Protein AF-A0A812VYA6-F1 (afdb_monomer)

pLDDT: mean 76.32, std 22.82, range [28.8, 98.06]

Radius of gyration: 34.9 Å; Cα contacts (8 Å, |Δi|>4): 675; chains: 1; bounding box: 89×96×118 Å

Solvent-accessible surface area (backbone atoms only — not comparable to full-atom values): 34966 Å² total; per-residue (Å²): 134,53,41,43,78,53,62,99,58,44,45,31,35,34,32,35,43,58,72,69,38,44,49,71,60,43,56,54,47,52,45,30,56,49,23,74,38,90,49,62,55,78,58,53,92,95,39,81,53,47,49,35,35,48,16,92,85,70,48,23,34,34,38,38,47,48,83,68,38,54,53,70,97,65,87,54,80,81,44,54,81,31,42,40,55,71,58,51,41,50,49,55,51,50,50,51,68,35,83,67,33,55,34,33,38,38,35,40,53,54,60,62,73,40,66,69,49,50,64,68,38,68,35,33,42,35,30,48,58,59,69,68,59,26,47,54,49,30,48,75,76,59,68,70,55,71,66,58,46,50,52,56,47,52,51,42,56,55,46,52,54,49,49,46,59,74,56,41,92,44,55,67,88,78,61,66,96,80,67,85,66,72,84,89,69,59,46,39,46,78,40,62,37,79,49,59,71,68,56,39,44,48,53,52,50,51,52,36,39,75,68,47,51,30,42,79,58,63,95,79,73,61,94,69,75,73,82,78,76,73,81,72,77,77,74,82,80,78,82,82,91,76,90,78,82,89,78,82,93,81,84,97,82,84,78,83,49,33,13,12,37,30,90,91,48,63,29,27,28,41,87,54,71,67,37,16,25,12,38,28,69,56,46,41,53,30,54,78,67,68,57,90,67,77,96,75,72,48,92,85,33,81,75,49,73,27,58,94,85,36,54,66,26,65,78,42,80,46,57,60,84,80,50,52,80,63,56,58,65,60,63,62,54,69,71,63,69,74,77,74,87,82,85,88,80,89,88,84,91,82,87,85,90,84,88,89,84,89,87,83,89,79,92,77,89,75,90,75,80,79,79,85,78,77,78,68,81,26,22,15,35,22,90,87,49,78,29,27,28,40,90,52,75,57,28,16,27,12,37,29,68,59,42,47,59,43,55,77,52,76,67,92,66,97,60,87,87,76,72,50,91,85,36,81,77,45,64,60,93,50,90,86,55,57,61,29,62,80,44,73,25,53,72,55,66,76,65,53,82,75,75,86,84,83,75,88,80,86,81,81,92,82,90,82,89,85,92,76,93,76,88,76,82,66,80,73,71,60,67,75,62,69,64,58,59,66,53,48,52,52,34,53,77,67,66,67,68,87,68,80,87,80,60,49,74,65,54,50,50,52,52,51,34,51,54,50,14,52,52,23,45,74,66,49,37,26,70,60,13,32,56,36,22,48,62,47,44,78,77,38,94,42,66,70,37,52,54,50,31,55,52,30,49,53,47,55,73,65,68,63,70,58,88,68,76,71,71,90,84,112

Sequence (570 aa):
MQLAVDVSEPKIIGISGPTKAGKTTLASGIARKICGSDRKLPPQFGRDRVERFLGGRGSCISVVGQDSYFKGGERNWELPEAIDHSWVLQTLRDERSDRLSDLIIFEGFKAYWDEEVVRELDLILWIRVNEETSKKRRMRNKSVTHEVWNDMWHHHGNYEKHWVKLLGRHVIGDHEAGSAAPEDEEKCVTLDGEQPAETVLKQALDVLLKRGMLRVETDETDSTEPPKRTIRTAASRSRSRSRGRQPSASSPLLDAHERCANPSCWFRASPETGNGGYCCRKCHWRHATGFKSGKAHNKECAKIEASSTAPLAAAVAPAEDYVSQEAAAARIIDATAADVTSSQQAIPTEDHTSAATGVSVPVADSMTSISIHFQRKLCCANPNCPFLASSDPLQGGYCCSKCYWRALAPRGSKGAKRHNAGCAKAYPETPGTARAPPDPPEEAKLYGPLPAGDQSIGIADTATANSAGIAGPSVDDALASERSAGQLVEMVARGRIKDRDVVTTQQRRHVGLYESALKAFFSGKYSECIASAEMLLDEKDDVPAKRLVEAAGRLKAQGTDPRRPNLTAL

Secondary structure (DSSP, 8-state):
-EEEE--SS-EEEEEE-STTSSHHHHHHHHHHHHHTS--BPPPPTT-TTEEEEE-TTS-EEEEEEGGGGBSSS-S-TTSGGGB-HHHHHHHHHHHHH-TT-SEEEEE-SGGGGSHHHHHH-SEEEEEE--HHHHHHHHHHHS---HHHHHHHHHHHHHHHHHHHHHTTT-B-S---TT----GGG--EEEEETTS-HHHHHHHHHHHHHHTTSEEEEPTTS-S----------------------------S------B-SSTT--BBPPSSGGGTTSSSHHHHHHHHH-----SPPPTT---PBPPTTPPBPP-PPPPGGGTHHHHHHHHTHHHHSSSSSS-----------------------------------PBPSSTT--SBPPS-GGGTTSSSHHHHHHHHS-----------TT---PPPSSTTPPBPP-PPPHHHHHH-PPP-------------------PPPPGGGSTTTTTHHHHHHHHHHTT----GGGS-HHHHHHHHHHHHHHHHHHTT-HHHHHHHHHHHHTTS--HHHHHHHHHHHHHHHTT--TT---GGG-

Foldseek 3Di:
DAKEFQDPFAAEEEEEEAALLCQVVLLQLLLCRNQVDPDWDDQDVPRNQWTWGHHPLLAIEIEGEQVVFADDPDDVLLDLVRGPLVVLLVVLVVVRVPPSHNYYYYYDYSSVLDLSNLVRHQAYEYEDDDLVRSQVSCCVQPNDDPVVSVVSVVSNVVSVVSVCVSQDPLDDDPPPPDDDDPPLPNRYDYFHSVDDSVNSSVVVVVVCCVNSRMDDDDPPDDPPPDPNPPPPPDPDPDDDDDDDDDDDDDDPDDDLQAFALQPVGQAGFPPPLQCQQHLAPVSLVCSVVVDDDDDDGDPPRPRHGHPPPRHRGGRGNGDCVVVVVVVVVVVVVVVPPPPPPDDDDDDDDDDDDDDDDDDDDDDDDDDDPPPPPPPDQACAQQPPGQATADPPVLAFQHLALLSLVCSVPVDPDPDDDDGDPPRPRHGDPDPPGHGGDSGHGNVCVVVDPDPPDDDDDDDDDDDDDDDDDDDDDDPVVQVVVQPPLVVVLVCVVVVNDPDPPSADPVSVLSNVLCVQLVVCVLQLVLVSNLVSLVVVCVVHVHPVSVVSNVVSVVSVVVVDDSPDDPPVVD

Mean predicted aligned error: 20.22 Å

Nearest PDB structures (foldseek):
  5b3f-assembly1_B  TM=6.655E-01  e=6.010E-06  Methanospirillum hungatei JF-1
  4i1u-assembly1_A  TM=5.413E-01  e=1.457E-04  Burkholderia vietnamiensis G4
  6hzl-assembly1_A  TM=5.044E-01  e=1.090E-04  Synechococcus elongatus PCC 6301
  9bkz-assembly2_B  TM=5.301E-01  e=1.837E-04  Klebsiella aerogenes

Structure (mmCIF, N/CA/C/O backbone):
data_AF-A0A812VYA6-F1
#
_entry.id   AF-A0A812VYA6-F1
#
loop_
_atom_site.group_PDB
_atom_site.id
_atom_site.type_symbol
_atom_site.label_atom_id
_atom_site.label_alt_id
_atom_site.label_comp_id
_atom_site.label_asym_id
_atom_site.label_entity_id
_atom_site.label_seq_id
_atom_site.pdbx_PDB_ins_code
_atom_site.Cartn_x
_atom_site.Cartn_y
_atom_site.Cartn_z
_atom_site.occupancy
_atom_site.B_iso_or_equiv
_atom_site.auth_seq_id
_atom_site.auth_comp_id
_atom_site.auth_asym_id
_atom_site.auth_atom_id
_atom_site.pdbx_PDB_model_num
ATOM 1 N N . MET A 1 1 ? 5.974 9.932 23.357 1.00 80.69 1 MET A N 1
ATOM 2 C CA . MET A 1 1 ? 4.506 9.990 23.229 1.00 80.69 1 MET A CA 1
ATOM 3 C C . MET A 1 1 ? 4.016 8.673 22.668 1.00 80.69 1 MET A C 1
ATOM 5 O O . MET A 1 1 ? 4.332 8.359 21.520 1.00 80.69 1 MET A O 1
ATOM 9 N N . GLN A 1 2 ? 3.344 7.889 23.503 1.00 88.69 2 GLN A N 1
ATOM 10 C CA . GLN A 1 2 ? 2.690 6.656 23.090 1.00 88.69 2 GLN A CA 1
ATOM 11 C C . GLN A 1 2 ? 1.258 6.991 22.659 1.00 88.69 2 GLN A C 1
ATOM 13 O O . GLN A 1 2 ? 0.606 7.843 23.263 1.00 88.69 2 GLN A O 1
ATOM 18 N N . LEU A 1 3 ? 0.818 6.397 21.554 1.00 91.94 3 LEU A N 1
ATOM 19 C CA . LEU A 1 3 ? -0.502 6.629 20.976 1.00 91.94 3 LEU A CA 1
ATOM 20 C C . LEU A 1 3 ? -1.339 5.365 21.142 1.00 91.94 3 LEU A C 1
ATOM 22 O O . LEU A 1 3 ? -0.841 4.264 20.908 1.00 91.94 3 LEU A O 1
ATOM 26 N N . ALA A 1 4 ? -2.609 5.533 21.487 1.00 90.06 4 ALA A N 1
ATOM 27 C CA . ALA A 1 4 ? -3.592 4.458 21.504 1.00 90.06 4 ALA A CA 1
ATOM 28 C C . ALA A 1 4 ? -4.774 4.816 20.603 1.00 90.06 4 ALA A C 1
ATOM 30 O O . ALA A 1 4 ? -5.090 5.992 20.429 1.00 90.06 4 ALA A O 1
ATOM 31 N N . VAL A 1 5 ? -5.418 3.801 20.030 1.00 89.25 5 VAL A N 1
ATOM 32 C CA . VAL A 1 5 ? -6.668 3.982 19.283 1.00 89.25 5 VAL A CA 1
ATOM 33 C C . VAL A 1 5 ? -7.811 4.141 20.287 1.00 89.25 5 VAL A C 1
ATOM 35 O O . VAL A 1 5 ? -7.894 3.355 21.231 1.00 89.25 5 VAL A O 1
ATOM 38 N N . ASP A 1 6 ? -8.669 5.144 20.096 1.00 89.88 6 ASP A N 1
ATOM 39 C CA . ASP A 1 6 ? -9.752 5.487 21.031 1.00 89.88 6 ASP A CA 1
ATOM 40 C C . ASP A 1 6 ? -11.129 5.416 20.366 1.00 89.88 6 ASP A C 1
ATOM 42 O O . ASP A 1 6 ? -11.842 6.402 20.221 1.00 89.88 6 ASP A O 1
ATOM 46 N N . VAL A 1 7 ? -11.492 4.225 19.888 1.00 86.44 7 VAL A N 1
ATOM 47 C CA . VAL A 1 7 ? -12.724 4.022 19.117 1.00 86.44 7 VAL A CA 1
ATOM 48 C C . VAL A 1 7 ? -13.502 2.818 19.637 1.00 86.44 7 VAL A C 1
ATOM 50 O O . VAL A 1 7 ? -12.935 1.780 19.982 1.00 86.44 7 VAL A O 1
ATOM 53 N N . SER A 1 8 ? -14.827 2.951 19.703 1.00 88.62 8 SER A N 1
ATOM 54 C CA . SER A 1 8 ? -15.732 1.870 20.119 1.00 88.62 8 SER A CA 1
ATOM 55 C C . SER A 1 8 ? -15.905 0.796 19.039 1.00 88.62 8 SER A C 1
ATOM 57 O O . SER A 1 8 ? -16.184 -0.365 19.348 1.00 88.62 8 SER A O 1
ATOM 59 N N . GLU A 1 9 ? -15.703 1.179 17.780 1.00 93.50 9 GLU A N 1
ATOM 60 C CA . GLU A 1 9 ? -15.743 0.333 16.592 1.00 93.50 9 GLU A CA 1
ATOM 61 C C . GLU A 1 9 ? -14.528 0.612 15.696 1.00 93.50 9 GLU A C 1
ATOM 63 O O . GLU A 1 9 ? -14.051 1.749 15.677 1.00 93.50 9 GLU A O 1
ATOM 68 N N . PRO A 1 10 ? -14.038 -0.378 14.927 1.00 95.94 10 PRO A N 1
ATOM 69 C CA . PRO A 1 10 ? -12.894 -0.167 14.052 1.00 95.94 10 PRO A CA 1
ATOM 70 C C . PRO A 1 10 ? -13.186 0.929 13.024 1.00 95.94 10 PRO A C 1
ATOM 72 O O . PRO A 1 10 ? -14.186 0.856 12.303 1.00 95.94 10 PRO A O 1
ATOM 75 N N . LYS A 1 11 ? -12.307 1.933 12.954 1.00 96.62 11 LYS A N 1
ATOM 76 C CA . LYS A 1 11 ? -12.386 3.016 11.963 1.00 96.62 11 LYS A CA 1
ATOM 77 C C . LYS A 1 11 ? -11.519 2.713 10.748 1.00 96.62 11 LYS A C 1
ATOM 79 O O . LYS A 1 11 ? -10.439 2.137 10.883 1.00 96.62 11 LYS A O 1
ATOM 84 N N . ILE A 1 12 ? -11.984 3.107 9.568 1.00 97.50 12 ILE A N 1
ATOM 85 C CA . ILE A 1 12 ? -11.285 2.943 8.296 1.00 97.50 12 ILE A CA 1
ATOM 86 C C . ILE A 1 12 ? -10.775 4.303 7.819 1.00 97.50 12 ILE A C 1
ATOM 88 O O . ILE A 1 12 ? -11.550 5.189 7.463 1.00 97.50 12 ILE A O 1
ATOM 92 N N . ILE A 1 13 ? -9.456 4.454 7.759 1.00 97.88 13 ILE A N 1
ATOM 93 C CA . ILE A 1 13 ? -8.797 5.631 7.197 1.00 97.88 13 ILE A CA 1
ATOM 94 C C . ILE A 1 13 ? -8.331 5.299 5.787 1.00 97.88 13 ILE A C 1
ATOM 96 O O . ILE A 1 13 ? -7.553 4.368 5.587 1.00 97.88 13 ILE A O 1
ATOM 100 N N . GLY A 1 14 ? -8.753 6.085 4.808 1.00 97.62 14 GLY A N 1
ATOM 101 C CA . GLY A 1 14 ? -8.180 6.061 3.473 1.00 97.62 14 GLY A CA 1
ATOM 102 C C . GLY A 1 14 ? -6.941 6.949 3.367 1.00 97.62 14 GLY A C 1
ATOM 103 O O . GLY A 1 14 ? -6.950 8.069 3.856 1.00 97.62 14 GLY A O 1
ATOM 104 N N . ILE A 1 15 ? -5.903 6.497 2.670 1.00 97.69 15 ILE A N 1
ATOM 105 C CA . ILE A 1 15 ? -4.756 7.309 2.260 1.00 97.69 15 ILE A CA 1
ATOM 106 C C . ILE A 1 15 ? -4.677 7.310 0.734 1.00 97.69 15 ILE A C 1
ATOM 108 O O . ILE A 1 15 ? -4.408 6.276 0.116 1.00 97.69 15 ILE A O 1
ATOM 112 N N . SER A 1 16 ? -4.862 8.489 0.140 1.00 96.00 16 SER A N 1
ATOM 113 C CA . SER A 1 16 ? -4.835 8.718 -1.308 1.00 96.00 16 SER A CA 1
ATOM 114 C C . SER A 1 16 ? -3.830 9.817 -1.682 1.00 96.00 16 SER A C 1
ATOM 116 O O . SER A 1 16 ? -3.253 10.487 -0.830 1.00 96.00 16 SER A O 1
ATOM 118 N N . GLY A 1 17 ? -3.552 9.950 -2.976 1.00 94.81 17 GLY A N 1
ATOM 119 C CA . GLY A 1 17 ? -2.609 10.913 -3.546 1.00 94.81 17 GLY A CA 1
ATOM 120 C C . GLY A 1 17 ? -1.925 10.367 -4.804 1.00 94.81 17 GLY A C 1
ATOM 121 O O . GLY A 1 17 ? -2.034 9.163 -5.091 1.00 94.81 17 GLY A O 1
ATOM 122 N N . PRO A 1 18 ? -1.188 11.207 -5.554 1.00 93.94 18 PRO A N 1
ATOM 123 C CA . PRO A 1 18 ? -0.542 10.819 -6.803 1.00 93.94 18 PRO A CA 1
ATOM 124 C C . PRO A 1 18 ? 0.412 9.630 -6.660 1.00 93.94 18 PRO A C 1
ATOM 126 O O . PRO A 1 18 ? 0.776 9.161 -5.567 1.00 93.94 18 PRO A O 1
ATOM 129 N N . THR A 1 19 ? 0.866 9.118 -7.805 1.00 91.69 19 THR A N 1
ATOM 130 C CA . THR A 1 19 ? 1.965 8.151 -7.825 1.00 91.69 19 THR A CA 1
ATOM 131 C C . THR A 1 19 ? 3.155 8.708 -7.037 1.00 91.69 19 THR A C 1
ATOM 133 O O . THR A 1 19 ? 3.458 9.894 -7.092 1.00 91.69 19 THR A O 1
ATOM 136 N N . LYS A 1 20 ? 3.816 7.867 -6.235 1.00 94.06 20 LYS A N 1
ATOM 137 C CA . LYS A 1 20 ? 4.985 8.278 -5.431 1.00 94.06 20 LYS A CA 1
ATOM 138 C C . LYS A 1 20 ? 4.760 9.479 -4.489 1.00 94.06 20 LYS A C 1
ATOM 140 O O . LYS A 1 20 ? 5.734 10.091 -4.057 1.00 94.06 20 LYS A O 1
ATOM 145 N N . ALA A 1 21 ? 3.517 9.741 -4.078 1.00 95.94 21 ALA A N 1
ATOM 146 C CA . ALA A 1 21 ? 3.214 10.724 -3.035 1.00 95.94 21 ALA A CA 1
ATOM 147 C C . ALA A 1 21 ? 3.712 10.316 -1.633 1.00 95.94 21 ALA A C 1
ATOM 149 O O . ALA A 1 21 ? 3.848 11.162 -0.764 1.00 95.94 21 ALA A O 1
ATOM 150 N N . GLY A 1 22 ? 4.025 9.031 -1.414 1.00 96.62 22 GLY A N 1
ATOM 151 C CA . GLY A 1 22 ? 4.457 8.514 -0.107 1.00 96.62 22 GLY A CA 1
ATOM 152 C C . GLY A 1 22 ? 3.363 7.786 0.678 1.00 96.62 22 GLY A C 1
ATOM 153 O O . GLY A 1 22 ? 3.535 7.556 1.867 1.00 96.62 22 GLY A O 1
ATOM 154 N N . LYS A 1 23 ? 2.272 7.379 0.018 1.00 96.81 23 LYS A N 1
ATOM 155 C CA . LYS A 1 23 ? 1.123 6.692 0.628 1.00 96.81 23 LYS A CA 1
ATOM 156 C C . LYS A 1 23 ? 1.502 5.464 1.471 1.00 96.81 23 LYS A C 1
ATOM 158 O O . LYS A 1 23 ? 1.261 5.468 2.672 1.00 96.81 23 LYS A O 1
ATOM 163 N N . THR A 1 24 ? 2.184 4.471 0.890 1.00 96.00 24 THR A N 1
ATOM 164 C CA . THR A 1 24 ? 2.658 3.278 1.624 1.00 96.00 24 THR A CA 1
ATOM 165 C C . THR A 1 24 ? 3.567 3.632 2.803 1.00 96.00 24 THR A C 1
ATOM 167 O O . THR A 1 24 ? 3.483 3.024 3.874 1.00 96.00 24 THR A O 1
ATOM 170 N N . THR A 1 25 ? 4.434 4.636 2.622 1.00 97.00 25 THR A N 1
ATOM 171 C CA . THR A 1 25 ? 5.331 5.132 3.674 1.00 97.00 25 THR A CA 1
ATOM 172 C C . THR A 1 25 ? 4.533 5.721 4.832 1.00 97.00 25 THR A C 1
ATOM 174 O O . THR A 1 25 ? 4.823 5.396 5.983 1.00 97.00 25 THR A O 1
ATOM 177 N N . LEU A 1 26 ? 3.514 6.531 4.534 1.00 98.06 26 LEU A N 1
ATOM 178 C CA . LEU A 1 26 ? 2.630 7.133 5.526 1.00 98.06 26 LEU A CA 1
ATOM 179 C C . LEU A 1 26 ? 1.795 6.069 6.249 1.00 98.06 26 LEU A C 1
ATOM 181 O O . LEU A 1 26 ? 1.812 6.036 7.475 1.00 98.06 26 LEU A O 1
ATOM 185 N N . ALA A 1 27 ? 1.158 5.150 5.515 1.00 97.88 27 ALA A N 1
ATOM 186 C CA . ALA A 1 27 ? 0.370 4.050 6.079 1.00 97.88 27 ALA A CA 1
ATOM 187 C C . ALA A 1 27 ? 1.189 3.216 7.078 1.00 97.88 27 ALA A C 1
ATOM 189 O O . ALA A 1 27 ? 0.794 3.019 8.228 1.00 97.88 27 ALA A O 1
ATOM 190 N N . SER A 1 28 ? 2.390 2.800 6.661 1.00 96.12 28 SER A N 1
ATOM 191 C CA . SER A 1 28 ? 3.318 2.056 7.518 1.00 96.12 28 SER A CA 1
ATOM 192 C C . SER A 1 28 ? 3.837 2.905 8.683 1.00 96.12 28 SER A C 1
ATOM 194 O O . SER A 1 28 ? 4.094 2.384 9.764 1.00 96.12 28 SER A O 1
ATOM 196 N N . GLY A 1 29 ? 4.048 4.207 8.473 1.00 96.88 29 GLY A N 1
ATOM 197 C CA . GLY A 1 29 ? 4.465 5.152 9.509 1.00 96.88 29 GLY A CA 1
ATOM 198 C C . GLY A 1 29 ? 3.428 5.286 10.622 1.00 96.88 29 GLY A C 1
ATOM 199 O O . GLY A 1 29 ? 3.782 5.150 11.791 1.00 96.88 29 GLY A O 1
ATOM 200 N N . ILE A 1 30 ? 2.155 5.467 10.258 1.00 97.25 30 ILE A N 1
ATOM 201 C CA . ILE A 1 30 ? 1.029 5.549 11.197 1.00 97.25 30 ILE A CA 1
ATOM 202 C C . ILE A 1 30 ? 0.912 4.240 11.985 1.00 97.25 30 ILE A C 1
ATOM 204 O O . ILE A 1 30 ? 0.952 4.266 13.215 1.00 97.25 30 ILE A O 1
ATOM 208 N N . ALA A 1 31 ? 0.862 3.093 11.295 1.00 96.50 31 ALA A N 1
ATOM 209 C CA . ALA A 1 31 ? 0.733 1.786 11.942 1.00 96.50 31 ALA A CA 1
ATOM 210 C C . ALA A 1 31 ? 1.868 1.518 12.946 1.00 96.50 31 ALA A C 1
ATOM 212 O O . ALA A 1 31 ? 1.613 1.150 14.092 1.00 96.50 31 ALA A O 1
ATOM 213 N N . ARG A 1 32 ? 3.125 1.784 12.562 1.00 95.12 32 ARG A N 1
ATOM 214 C CA . ARG A 1 32 ? 4.284 1.638 13.457 1.00 95.12 32 ARG A CA 1
ATOM 215 C C . ARG A 1 32 ? 4.239 2.585 14.643 1.00 95.12 32 ARG A C 1
ATOM 217 O O . ARG A 1 32 ? 4.575 2.173 15.751 1.00 95.12 32 ARG A O 1
ATOM 224 N N . LYS A 1 33 ? 3.838 3.843 14.432 1.00 95.44 33 LYS A N 1
ATOM 225 C CA . LYS A 1 33 ? 3.789 4.834 15.511 1.00 95.44 33 LYS A CA 1
ATOM 226 C C . LYS A 1 33 ? 2.746 4.467 16.565 1.00 95.44 33 LYS A C 1
ATOM 228 O O . LYS A 1 33 ? 3.030 4.622 17.748 1.00 95.44 33 LYS A O 1
ATOM 233 N N . ILE A 1 34 ? 1.593 3.950 16.142 1.00 94.50 34 ILE A N 1
ATOM 234 C CA . ILE A 1 34 ? 0.524 3.500 17.045 1.00 94.50 34 ILE A CA 1
ATOM 235 C C . ILE A 1 34 ? 0.911 2.191 17.744 1.00 94.50 34 ILE A C 1
ATOM 237 O O . ILE A 1 34 ? 0.772 2.067 18.956 1.00 94.50 34 ILE A O 1
ATOM 241 N N . CYS A 1 35 ? 1.433 1.203 17.012 1.00 93.75 35 CYS A N 1
ATOM 242 C CA . CYS A 1 35 ? 1.800 -0.084 17.609 1.00 93.75 35 CYS A CA 1
ATOM 243 C C . CYS A 1 35 ? 3.084 -0.022 18.453 1.00 93.75 35 CYS A C 1
ATOM 245 O O . CYS A 1 35 ? 3.335 -0.921 19.254 1.00 93.75 35 CYS A O 1
ATOM 247 N N . GLY A 1 36 ? 3.930 0.992 18.258 1.00 92.94 36 GLY A N 1
ATOM 248 C CA . GLY A 1 36 ? 5.243 1.084 18.900 1.00 92.94 36 GLY A CA 1
ATOM 249 C C . GLY A 1 36 ? 6.205 -0.037 18.486 1.00 92.94 36 GLY A C 1
ATOM 250 O O . GLY A 1 36 ? 7.198 -0.277 19.168 1.00 92.94 36 GLY A O 1
ATOM 251 N N . SER A 1 37 ? 5.910 -0.762 17.402 1.00 87.44 37 SER A N 1
ATOM 252 C CA . SER A 1 37 ? 6.743 -1.859 16.914 1.00 87.44 37 SER A CA 1
ATOM 253 C C . SER A 1 37 ? 6.656 -2.021 15.397 1.00 87.44 37 SER A C 1
ATOM 255 O O . SER A 1 37 ? 5.635 -1.727 14.775 1.00 87.44 37 SER A O 1
ATOM 257 N N . ASP A 1 38 ? 7.722 -2.573 14.820 1.00 86.44 38 ASP A N 1
ATOM 258 C CA . ASP A 1 38 ? 7.773 -3.012 13.420 1.00 86.44 38 ASP A CA 1
ATOM 259 C C . ASP A 1 38 ? 7.227 -4.437 13.230 1.00 86.44 38 ASP A C 1
ATOM 261 O O . ASP A 1 38 ? 7.346 -5.030 12.152 1.00 86.44 38 ASP A O 1
ATOM 265 N N . ARG A 1 39 ? 6.662 -5.040 14.285 1.00 88.06 39 ARG A N 1
ATOM 266 C CA . ARG A 1 39 ? 6.254 -6.441 14.263 1.00 88.06 39 ARG A CA 1
ATOM 267 C C . ARG A 1 39 ? 4.971 -6.600 13.455 1.00 88.06 39 ARG A C 1
ATOM 269 O O . ARG A 1 39 ? 3.866 -6.374 13.948 1.00 88.06 39 ARG A O 1
ATOM 276 N N . LYS A 1 40 ? 5.133 -7.082 12.225 1.00 89.94 40 LYS A N 1
ATOM 277 C CA . LYS A 1 40 ? 4.029 -7.579 11.405 1.00 89.94 40 LYS A CA 1
ATOM 278 C C . LYS A 1 40 ? 3.621 -8.976 11.865 1.00 89.94 40 LYS A C 1
ATOM 280 O O . LYS A 1 40 ? 4.473 -9.832 12.122 1.00 89.94 40 LYS A O 1
ATOM 285 N N . LEU A 1 41 ? 2.322 -9.221 11.953 1.00 85.25 41 LEU A N 1
ATOM 286 C CA . LEU A 1 41 ? 1.800 -10.576 12.035 1.00 85.25 41 LEU A CA 1
ATOM 287 C C . LEU A 1 41 ? 2.046 -11.300 10.709 1.00 85.25 41 LEU A C 1
ATOM 289 O O . LEU A 1 41 ? 1.976 -10.675 9.647 1.00 85.25 41 LEU A O 1
ATOM 293 N N . PRO A 1 42 ? 2.322 -12.615 10.746 1.00 83.06 42 PRO A N 1
ATOM 294 C CA . PRO A 1 42 ? 2.320 -13.399 9.527 1.00 83.06 42 PRO A CA 1
ATOM 295 C C . PRO A 1 42 ? 0.938 -13.285 8.865 1.00 83.06 42 PRO A C 1
ATOM 297 O O . PRO A 1 42 ? -0.072 -13.264 9.579 1.00 83.06 42 PRO A O 1
ATOM 300 N N . PRO A 1 43 ? 0.878 -13.222 7.525 1.00 77.50 43 PRO A N 1
ATOM 301 C CA . PRO A 1 43 ? -0.393 -13.226 6.819 1.00 77.50 43 PRO A CA 1
ATOM 302 C C . PRO A 1 43 ? -1.209 -14.448 7.250 1.00 77.50 43 PRO A C 1
ATOM 304 O O . PRO A 1 43 ? -0.690 -15.567 7.314 1.00 77.50 43 PRO A O 1
ATOM 307 N N . GLN A 1 44 ? -2.476 -14.229 7.595 1.00 72.56 44 GLN A N 1
ATOM 308 C CA . GLN A 1 44 ? -3.400 -15.330 7.848 1.00 72.56 44 GLN A CA 1
ATOM 309 C C . GLN A 1 44 ? -3.723 -16.005 6.512 1.00 72.56 44 GLN A C 1
ATOM 311 O O . GLN A 1 44 ? -3.866 -15.317 5.503 1.00 72.56 44 GLN A O 1
ATOM 316 N N . PHE A 1 45 ? -3.831 -17.337 6.493 1.00 54.16 45 PHE A N 1
ATOM 317 C CA . PHE A 1 45 ? -4.132 -18.088 5.270 1.00 54.16 45 PHE A CA 1
ATOM 318 C C . PHE A 1 45 ? -5.389 -17.530 4.584 1.00 54.16 45 PHE A C 1
ATOM 320 O O . PHE A 1 45 ? -6.460 -17.482 5.183 1.00 54.16 45 PHE A O 1
ATOM 327 N N . GLY A 1 46 ? -5.243 -17.088 3.330 1.00 62.72 46 GLY A N 1
ATOM 328 C CA . GLY A 1 46 ? -6.331 -16.485 2.550 1.00 62.72 46 GLY A CA 1
ATOM 329 C C . GLY A 1 46 ? -6.469 -14.964 2.700 1.00 62.72 46 GLY A C 1
ATOM 330 O O . GLY A 1 46 ? -7.256 -14.364 1.974 1.00 62.72 46 GLY A O 1
ATOM 331 N N . ARG A 1 47 ? -5.675 -14.330 3.574 1.00 64.38 47 ARG A N 1
ATOM 332 C CA . ARG A 1 47 ? -5.582 -12.871 3.762 1.00 64.38 47 ARG A CA 1
ATOM 333 C C . ARG A 1 47 ? -4.160 -12.354 3.542 1.00 64.38 47 ARG A C 1
ATOM 335 O O . ARG A 1 47 ? -3.711 -11.435 4.217 1.00 64.38 47 ARG A O 1
ATOM 342 N N . ASP A 1 48 ? -3.460 -12.890 2.545 1.00 73.50 48 ASP A N 1
ATOM 343 C CA . ASP A 1 48 ? -2.080 -12.512 2.177 1.00 73.50 48 ASP A CA 1
ATOM 344 C C . ASP A 1 48 ? -1.921 -11.031 1.757 1.00 73.50 48 ASP A C 1
ATOM 346 O O . ASP A 1 48 ? -0.829 -10.580 1.420 1.00 73.50 48 ASP A O 1
ATOM 350 N N . ARG A 1 49 ? -3.030 -10.288 1.744 1.00 83.38 49 ARG A N 1
ATOM 351 C CA . ARG A 1 49 ? -3.211 -8.945 1.190 1.00 83.38 49 ARG A CA 1
ATOM 352 C C . ARG A 1 49 ? -3.428 -7.870 2.255 1.00 83.38 49 ARG A C 1
ATOM 354 O O . ARG A 1 49 ? -3.480 -6.690 1.916 1.00 83.38 49 ARG A O 1
ATOM 361 N N . VAL A 1 50 ? -3.580 -8.285 3.514 1.00 91.56 50 VAL A N 1
ATOM 362 C CA . VAL A 1 50 ? -3.753 -7.399 4.668 1.00 91.56 50 VAL A CA 1
ATOM 363 C C . VAL A 1 50 ? -2.537 -7.556 5.568 1.00 91.56 50 VAL A C 1
ATOM 365 O O . VAL A 1 50 ? -2.276 -8.634 6.105 1.00 91.56 50 VAL A O 1
ATOM 368 N N . GLU A 1 51 ? -1.778 -6.480 5.734 1.00 94.06 51 GLU A N 1
ATOM 369 C CA . GLU A 1 51 ? -0.678 -6.456 6.688 1.00 94.06 51 GLU A CA 1
ATOM 370 C C . GLU A 1 51 ? -1.211 -6.056 8.059 1.00 94.06 51 GLU A C 1
ATOM 372 O O . GLU A 1 51 ? -1.845 -5.016 8.196 1.00 94.06 51 GLU A O 1
ATOM 377 N N . ARG A 1 52 ? -0.938 -6.850 9.093 1.00 93.88 52 ARG A N 1
ATOM 378 C CA . ARG A 1 52 ? -1.369 -6.529 10.457 1.00 93.88 52 ARG A CA 1
ATOM 379 C C . ARG A 1 52 ? -0.188 -6.192 11.338 1.00 93.88 52 ARG A C 1
ATOM 381 O O . ARG A 1 52 ? 0.772 -6.957 11.403 1.00 93.88 52 ARG A O 1
ATOM 388 N N . PHE A 1 53 ? -0.288 -5.083 12.049 1.00 94.44 53 PHE A N 1
ATOM 389 C CA . PHE A 1 53 ? 0.678 -4.642 13.044 1.00 94.44 53 PHE A CA 1
ATOM 390 C C . PHE A 1 53 ? 0.087 -4.891 14.427 1.00 94.44 53 PHE A C 1
ATOM 392 O O . PHE A 1 53 ? -1.090 -4.608 14.653 1.00 94.44 53 PHE A O 1
ATOM 399 N N . LEU A 1 54 ? 0.887 -5.453 15.334 1.00 92.31 54 LEU A N 1
ATOM 400 C CA . LEU A 1 54 ? 0.493 -5.639 16.729 1.00 92.31 54 LEU A CA 1
ATOM 401 C C . LEU A 1 54 ? 1.263 -4.690 17.634 1.00 92.31 54 LEU A C 1
ATOM 403 O O . LEU A 1 54 ? 2.497 -4.666 17.628 1.00 92.31 54 LEU A O 1
ATOM 407 N N . GLY A 1 55 ? 0.517 -3.952 18.447 1.00 89.00 55 GLY A N 1
ATOM 408 C CA . GLY A 1 55 ? 1.057 -3.170 19.542 1.00 89.00 55 GLY A CA 1
ATOM 409 C C . GLY A 1 55 ? 1.215 -3.985 20.819 1.00 89.00 55 GLY A C 1
ATOM 410 O O . GLY A 1 55 ? 0.530 -4.987 21.038 1.00 89.00 55 GLY A O 1
ATOM 411 N N . GLY A 1 56 ? 2.115 -3.537 21.697 1.00 80.06 56 GLY A N 1
ATOM 412 C CA . GLY A 1 56 ? 2.410 -4.214 22.967 1.00 80.06 56 GLY A CA 1
ATOM 413 C C . GLY A 1 56 ? 1.203 -4.360 23.905 1.00 80.06 56 GLY A C 1
ATOM 414 O O . GLY A 1 56 ? 1.174 -5.277 24.719 1.00 80.06 56 GLY A O 1
ATOM 415 N N . ARG A 1 57 ? 0.179 -3.508 23.755 1.00 79.06 57 ARG A N 1
ATOM 416 C CA . ARG A 1 57 ? -1.067 -3.531 24.546 1.00 79.06 57 ARG A CA 1
ATOM 417 C C . ARG A 1 57 ? -2.211 -4.299 23.869 1.00 79.06 57 ARG A C 1
ATOM 419 O O . ARG A 1 57 ? -3.363 -4.168 24.263 1.00 79.06 57 ARG A O 1
ATOM 426 N N . GLY A 1 58 ? -1.900 -5.089 22.841 1.00 84.50 58 GLY A N 1
ATOM 427 C CA . GLY A 1 58 ? -2.891 -5.849 22.081 1.00 84.50 58 GLY A CA 1
ATOM 428 C C . GLY A 1 58 ? -3.639 -5.030 21.032 1.00 84.50 58 GLY A C 1
ATOM 429 O O . GLY A 1 58 ? -4.555 -5.573 20.423 1.00 84.50 58 GLY A O 1
ATOM 430 N N . SER A 1 59 ? -3.244 -3.771 20.798 1.00 87.88 59 SER A N 1
ATOM 431 C CA . SER A 1 59 ? -3.787 -2.996 19.688 1.00 87.88 59 SER A CA 1
ATOM 432 C C . SER A 1 59 ? -3.409 -3.637 18.358 1.00 87.88 59 SER A C 1
ATOM 434 O O . SER A 1 59 ? -2.274 -4.098 18.188 1.00 87.88 59 SER A O 1
ATOM 436 N N . CYS A 1 60 ? -4.337 -3.671 17.407 1.00 93.94 60 CYS A N 1
ATOM 437 C CA . CYS A 1 60 ? -4.056 -4.193 16.075 1.00 93.94 60 CYS A CA 1
ATOM 438 C C . CYS A 1 60 ? -4.457 -3.199 14.995 1.00 93.94 60 CYS A C 1
ATOM 440 O O . CYS A 1 60 ? -5.595 -2.736 14.946 1.00 93.94 60 CYS A O 1
ATOM 442 N N . ILE A 1 61 ? -3.510 -2.900 14.111 1.00 96.19 61 ILE A N 1
ATOM 443 C CA . ILE A 1 61 ? -3.728 -2.024 12.963 1.00 96.19 61 ILE A CA 1
ATOM 444 C C . ILE A 1 61 ? -3.618 -2.867 11.701 1.00 96.19 61 ILE A C 1
ATOM 446 O O . ILE A 1 61 ? -2.585 -3.501 11.469 1.00 96.19 61 ILE A O 1
ATOM 450 N N . SER A 1 62 ? -4.668 -2.862 10.888 1.00 96.75 62 SER A N 1
ATOM 451 C CA . SER A 1 62 ? -4.696 -3.548 9.597 1.00 96.75 62 SER A CA 1
ATOM 452 C C . SER A 1 62 ? -4.401 -2.556 8.482 1.00 96.75 62 SER A C 1
ATOM 454 O O . SER A 1 62 ? -5.044 -1.519 8.392 1.00 96.75 62 SER A O 1
ATOM 456 N N . VAL A 1 63 ? -3.437 -2.860 7.620 1.00 97.12 63 VAL A N 1
ATOM 457 C CA . VAL A 1 63 ? -3.084 -2.063 6.444 1.00 97.12 63 VAL A CA 1
ATOM 458 C C . VAL A 1 63 ? -3.466 -2.844 5.193 1.00 97.12 63 VAL A C 1
ATOM 460 O O . VAL A 1 63 ? -2.976 -3.950 4.954 1.00 97.12 63 VAL A O 1
ATOM 463 N N . VAL A 1 64 ? -4.351 -2.261 4.392 1.00 96.69 64 VAL A N 1
ATOM 464 C CA . VAL A 1 64 ? -4.903 -2.841 3.169 1.00 96.69 64 VAL A CA 1
ATOM 465 C C . VAL A 1 64 ? -4.378 -2.045 1.977 1.00 96.69 64 VAL A C 1
ATOM 467 O O . VAL A 1 64 ? -4.757 -0.895 1.786 1.00 96.69 64 VAL A O 1
ATOM 470 N N . GLY A 1 65 ? -3.500 -2.644 1.172 1.00 95.56 65 GLY A N 1
ATOM 471 C CA . GLY A 1 65 ? -2.928 -1.992 -0.012 1.00 95.56 65 GLY A CA 1
ATOM 472 C C . GLY A 1 65 ? -3.686 -2.325 -1.298 1.00 95.56 65 GLY A C 1
ATOM 473 O O . GLY A 1 65 ? -3.923 -3.501 -1.585 1.00 95.56 65 GLY A O 1
ATOM 474 N N . GLN A 1 66 ? -4.007 -1.308 -2.106 1.00 93.56 66 GLN A N 1
ATOM 475 C CA . GLN A 1 66 ? -4.702 -1.451 -3.393 1.00 93.56 66 GLN A CA 1
ATOM 476 C C . GLN A 1 66 ? -4.017 -2.443 -4.340 1.00 93.56 66 GLN A C 1
ATOM 478 O O . GLN A 1 66 ? -4.706 -3.172 -5.049 1.00 93.56 66 GLN A O 1
ATOM 483 N N . ASP A 1 67 ? -2.681 -2.495 -4.349 1.00 90.81 67 ASP A N 1
ATOM 484 C CA . ASP A 1 67 ? -1.906 -3.319 -5.290 1.00 90.81 67 ASP A CA 1
ATOM 485 C C . ASP A 1 67 ? -2.260 -4.808 -5.230 1.00 90.81 67 ASP A C 1
ATOM 487 O O . ASP A 1 67 ? -2.071 -5.553 -6.193 1.00 90.81 67 ASP A O 1
ATOM 491 N N . SER A 1 68 ? -2.829 -5.240 -4.110 1.00 90.00 68 SER A N 1
ATOM 492 C CA . SER A 1 68 ? -3.307 -6.598 -3.943 1.00 90.00 68 SER A CA 1
ATOM 493 C C . SER A 1 68 ? -4.545 -6.920 -4.785 1.00 90.00 68 SER A C 1
ATOM 495 O O . SER A 1 68 ? -4.801 -8.096 -5.000 1.00 90.00 68 SER A O 1
ATOM 497 N N . TYR A 1 69 ? -5.302 -5.931 -5.266 1.00 92.25 69 TYR A N 1
ATOM 498 C CA . TYR A 1 69 ? -6.647 -6.093 -5.840 1.00 92.25 69 TYR A CA 1
ATOM 499 C C . TYR A 1 69 ? -6.729 -5.844 -7.351 1.00 92.25 69 TYR A C 1
ATOM 501 O O . TYR A 1 69 ? -7.822 -5.667 -7.884 1.00 92.25 69 TYR A O 1
ATOM 509 N N . PHE A 1 70 ? -5.604 -5.825 -8.066 1.00 91.50 70 PHE A N 1
ATOM 510 C CA . PHE A 1 70 ? -5.637 -5.695 -9.523 1.00 91.50 70 PHE A CA 1
ATOM 511 C C . PHE A 1 70 ? -6.244 -6.940 -10.204 1.00 91.50 70 PHE A C 1
ATOM 513 O O . PHE A 1 70 ? -5.908 -8.081 -9.869 1.00 91.50 70 PHE A O 1
ATOM 520 N N . LYS A 1 71 ? -7.131 -6.714 -11.181 1.00 89.88 71 LYS A N 1
ATOM 521 C CA . LYS A 1 71 ? -7.740 -7.733 -12.044 1.00 89.88 71 LYS A CA 1
ATOM 522 C C . LYS A 1 71 ? -6.756 -8.138 -13.137 1.00 89.88 71 LYS A C 1
ATOM 524 O O . LYS A 1 71 ? -6.392 -7.327 -13.981 1.00 89.88 71 LYS A O 1
ATOM 529 N N . GLY A 1 72 ? -6.391 -9.418 -13.173 1.00 71.56 72 GLY A N 1
ATOM 530 C CA . GLY A 1 72 ? -5.562 -9.973 -14.247 1.00 71.56 72 GLY A CA 1
ATOM 531 C C . GLY A 1 72 ? -4.111 -9.468 -14.240 1.00 71.56 72 GLY A C 1
ATOM 532 O O . GLY A 1 72 ? -3.748 -8.512 -13.569 1.00 71.56 72 GLY A O 1
ATOM 533 N N . GLY A 1 73 ? -3.231 -10.161 -14.965 1.00 65.81 73 GLY A N 1
ATOM 534 C CA . GLY A 1 73 ? -1.793 -9.852 -15.006 1.00 65.81 73 GLY A CA 1
ATOM 535 C C . GLY A 1 73 ? -1.408 -8.666 -15.899 1.00 65.81 73 GLY A C 1
ATOM 536 O O . GLY A 1 73 ? -0.223 -8.508 -16.204 1.00 65.81 73 GLY A O 1
ATOM 537 N N . GLU A 1 74 ? -2.376 -7.880 -16.370 1.00 57.34 74 GLU A N 1
ATOM 538 C CA . GLU A 1 74 ? -2.140 -6.782 -17.305 1.00 57.34 74 GLU A CA 1
ATOM 539 C C . GLU A 1 74 ? -1.803 -5.475 -16.583 1.00 57.34 74 GLU A C 1
ATOM 541 O O . GLU A 1 74 ? -2.237 -5.199 -15.468 1.00 57.34 74 GLU A O 1
ATOM 546 N N . ARG A 1 75 ? -0.958 -4.663 -17.223 1.00 61.19 75 ARG A N 1
ATOM 547 C CA . ARG A 1 75 ? -0.303 -3.492 -16.623 1.00 61.19 75 ARG A CA 1
ATOM 548 C C . ARG A 1 75 ? -1.134 -2.207 -16.710 1.00 61.19 75 ARG A C 1
ATOM 550 O O . ARG A 1 75 ? -0.552 -1.132 -16.623 1.00 61.19 75 ARG A O 1
ATOM 557 N N . ASN A 1 76 ? -2.456 -2.292 -16.823 1.00 76.38 76 ASN A N 1
ATOM 558 C CA . ASN A 1 76 ? -3.325 -1.116 -16.951 1.00 76.38 76 ASN A CA 1
ATOM 559 C C . ASN A 1 76 ? -3.739 -0.554 -15.582 1.00 76.38 76 ASN A C 1
ATOM 561 O O . ASN A 1 76 ? -4.889 -0.193 -15.367 1.00 76.38 76 ASN A O 1
ATOM 565 N N . TRP A 1 77 ? -2.794 -0.462 -14.642 1.00 79.94 77 TRP A N 1
ATOM 566 C CA . TRP A 1 77 ? -3.028 -0.020 -13.257 1.00 79.94 77 TRP A CA 1
ATOM 567 C C . TRP A 1 77 ? -3.459 1.456 -13.134 1.00 79.94 77 TRP A C 1
ATOM 569 O O . TRP A 1 77 ? -3.716 1.941 -12.032 1.00 79.94 77 TRP A O 1
ATOM 579 N N . GLU A 1 78 ? -3.525 2.172 -14.255 1.00 82.94 78 GLU A N 1
ATOM 580 C CA . GLU A 1 78 ? -3.920 3.579 -14.356 1.00 82.94 78 GLU A CA 1
ATOM 581 C C . GLU A 1 78 ? -5.436 3.761 -14.524 1.00 82.94 78 GLU A C 1
ATOM 583 O O . GLU A 1 78 ? -5.981 4.819 -14.176 1.00 82.94 78 GLU A O 1
ATOM 588 N N . LEU A 1 79 ? -6.118 2.704 -14.978 1.00 88.06 79 LEU A N 1
ATOM 589 C CA . LEU A 1 79 ? -7.562 2.653 -15.159 1.00 88.06 79 LEU A CA 1
ATOM 590 C C . LEU A 1 79 ? -8.253 2.169 -13.872 1.00 88.06 79 LEU A C 1
ATOM 592 O O . LEU A 1 79 ? -7.816 1.169 -13.290 1.00 88.06 79 LEU A O 1
ATOM 596 N N . PRO A 1 80 ? -9.338 2.824 -13.413 1.00 90.62 80 PRO A N 1
ATOM 597 C CA . PRO A 1 80 ? -10.141 2.331 -12.294 1.00 90.62 80 PRO A CA 1
ATOM 598 C C . PRO A 1 80 ? -10.617 0.887 -12.481 1.00 90.62 80 PRO A C 1
ATOM 600 O O . PRO A 1 80 ? -10.658 0.124 -11.521 1.00 90.62 80 PRO A O 1
ATOM 603 N N . GLU A 1 81 ? -10.936 0.484 -13.709 1.00 91.50 81 GLU A N 1
ATOM 604 C CA . GLU A 1 81 ? -11.489 -0.830 -14.047 1.00 91.50 81 GLU A CA 1
ATOM 605 C C . GLU A 1 81 ? -10.499 -1.971 -13.796 1.00 91.50 81 GLU A C 1
ATOM 607 O O . GLU A 1 81 ? -10.918 -3.116 -13.591 1.00 91.50 81 GLU A O 1
ATOM 612 N N . ALA A 1 82 ? -9.198 -1.658 -13.765 1.00 91.69 82 ALA A N 1
ATOM 613 C CA . ALA A 1 82 ? -8.147 -2.610 -13.440 1.00 91.69 82 ALA A CA 1
ATOM 614 C C . ALA A 1 82 ? -8.180 -3.048 -11.972 1.00 91.69 82 ALA A C 1
ATOM 616 O O . ALA A 1 82 ? -7.505 -4.010 -11.624 1.00 91.69 82 ALA A O 1
ATOM 617 N N . ILE A 1 83 ? -8.950 -2.383 -11.108 1.00 93.19 83 ILE A N 1
ATOM 618 C CA . ILE A 1 83 ? -9.107 -2.746 -9.699 1.00 93.19 83 ILE A CA 1
ATOM 619 C C . ILE A 1 83 ? -10.406 -3.527 -9.514 1.00 93.19 83 ILE A C 1
ATOM 621 O O . ILE A 1 83 ? -11.462 -3.192 -10.055 1.00 93.19 83 ILE A O 1
ATOM 625 N N . ASP A 1 84 ? -10.336 -4.592 -8.724 1.00 94.56 84 ASP A N 1
ATOM 626 C CA . ASP A 1 84 ? -11.501 -5.305 -8.216 1.00 94.56 84 ASP A CA 1
ATOM 627 C C . ASP A 1 84 ? -12.088 -4.576 -7.004 1.00 94.56 84 ASP A C 1
ATOM 629 O O . ASP A 1 84 ? -11.822 -4.922 -5.853 1.00 94.56 84 ASP A O 1
ATOM 633 N N . HIS A 1 85 ? -12.859 -3.517 -7.277 1.00 94.88 85 HIS A N 1
ATOM 634 C CA . HIS A 1 85 ? -13.477 -2.685 -6.238 1.00 94.88 85 HIS A CA 1
ATOM 635 C C . HIS A 1 85 ? -14.428 -3.475 -5.341 1.00 94.88 85 HIS A C 1
ATOM 637 O O . HIS A 1 85 ? -14.429 -3.269 -4.131 1.00 94.88 85 HIS A O 1
ATOM 643 N N . SER A 1 86 ? -15.162 -4.445 -5.892 1.00 95.81 86 SER A N 1
ATOM 644 C CA . SER A 1 86 ? -16.023 -5.329 -5.102 1.00 95.81 86 SER A CA 1
ATOM 645 C C . SER A 1 86 ? -15.210 -6.142 -4.093 1.00 95.81 86 SER A C 1
ATOM 647 O O . SER A 1 86 ? -15.627 -6.301 -2.945 1.00 95.81 86 SER A O 1
ATOM 649 N N . TRP A 1 87 ? -14.019 -6.609 -4.479 1.00 94.50 87 TRP A N 1
ATOM 650 C CA . TRP A 1 87 ? -13.124 -7.308 -3.558 1.00 94.50 87 TRP A CA 1
ATOM 651 C C . TRP A 1 87 ? -12.483 -6.369 -2.527 1.00 94.50 87 TRP A C 1
ATOM 653 O O . TRP A 1 87 ? -12.379 -6.733 -1.352 1.00 94.50 87 TRP A O 1
ATOM 663 N N . VAL A 1 88 ? -12.101 -5.150 -2.917 1.00 95.81 88 VAL A N 1
ATOM 664 C CA . VAL A 1 88 ? -11.656 -4.123 -1.959 1.00 95.81 88 VAL A CA 1
ATOM 665 C C . VAL A 1 88 ? -12.744 -3.890 -0.910 1.00 95.81 88 VAL A C 1
ATOM 667 O O . VAL A 1 88 ? -12.481 -4.028 0.283 1.00 95.81 88 VAL A O 1
ATOM 670 N N . LEU A 1 89 ? -13.973 -3.623 -1.354 1.00 96.75 89 LEU A N 1
ATOM 671 C CA . LEU A 1 89 ? -15.121 -3.337 -0.501 1.00 96.75 89 LEU A CA 1
ATOM 672 C C . LEU A 1 89 ? -15.423 -4.489 0.463 1.00 96.75 89 LEU A C 1
ATOM 674 O O . LEU A 1 89 ? -15.572 -4.270 1.666 1.00 96.75 89 LEU A O 1
ATOM 678 N N . GLN A 1 90 ? -15.457 -5.723 -0.049 1.00 95.88 90 GLN A N 1
ATOM 679 C CA . GLN A 1 90 ? -15.647 -6.908 0.784 1.00 95.88 90 GLN A CA 1
ATOM 680 C C . GLN A 1 90 ? -14.541 -7.029 1.835 1.00 95.88 90 GLN A C 1
ATOM 682 O O . GLN A 1 90 ? -14.834 -7.294 2.996 1.00 95.88 90 GLN A O 1
ATOM 687 N N . THR A 1 91 ? -13.283 -6.777 1.462 1.00 95.25 91 THR A N 1
ATOM 688 C CA . THR A 1 91 ? -12.162 -6.888 2.404 1.00 95.25 91 THR A CA 1
ATOM 689 C C . THR A 1 91 ? -12.226 -5.830 3.500 1.00 95.25 91 THR A C 1
ATOM 691 O O . THR A 1 91 ? -11.993 -6.145 4.663 1.00 95.25 91 THR A O 1
ATOM 694 N N . LEU A 1 92 ? -12.576 -4.587 3.158 1.00 96.38 92 LEU A N 1
ATOM 695 C CA . LEU A 1 92 ? -12.749 -3.520 4.146 1.00 96.38 92 LEU A CA 1
ATOM 696 C C . LEU A 1 92 ? -13.870 -3.853 5.138 1.00 96.38 92 LEU A C 1
ATOM 698 O O . LEU A 1 92 ? -13.686 -3.700 6.344 1.00 96.38 92 LEU A O 1
ATOM 702 N N . ARG A 1 93 ? -15.000 -4.376 4.649 1.00 96.25 93 ARG A N 1
ATOM 703 C CA . ARG A 1 93 ? -16.119 -4.821 5.495 1.00 96.25 93 ARG A CA 1
ATOM 704 C C . ARG A 1 93 ? -15.744 -6.010 6.375 1.00 96.25 93 ARG A C 1
ATOM 706 O O . ARG A 1 93 ? -16.067 -6.011 7.563 1.00 96.25 93 ARG A O 1
ATOM 713 N N . ASP A 1 94 ? -15.034 -6.990 5.821 1.00 94.44 94 ASP A N 1
ATOM 714 C CA . ASP A 1 94 ? -14.553 -8.151 6.569 1.00 94.44 94 ASP A CA 1
ATOM 715 C C . ASP A 1 94 ? -13.609 -7.716 7.693 1.00 94.44 94 ASP A C 1
ATOM 717 O O . ASP A 1 94 ? -13.815 -8.117 8.837 1.00 94.44 94 ASP A O 1
ATOM 721 N N . GLU A 1 95 ? -12.636 -6.845 7.411 1.00 94.62 95 GLU A N 1
ATOM 722 C CA . GLU A 1 95 ? -11.713 -6.320 8.424 1.00 94.62 95 GLU A CA 1
ATOM 723 C C . GLU A 1 95 ? -12.416 -5.433 9.462 1.00 94.62 95 GLU A C 1
ATOM 725 O O . GLU A 1 95 ? -12.068 -5.509 10.636 1.00 94.62 95 GLU A O 1
ATOM 730 N N . ARG A 1 96 ? -13.434 -4.647 9.081 1.00 95.50 96 ARG A N 1
ATOM 731 C CA . ARG A 1 96 ? -14.241 -3.852 10.032 1.00 95.50 96 ARG A CA 1
ATOM 732 C C . ARG A 1 96 ? -15.074 -4.738 10.954 1.00 95.50 96 ARG A C 1
ATOM 734 O O . ARG A 1 96 ? -15.266 -4.420 12.125 1.00 95.50 96 ARG A O 1
ATOM 741 N N . SER A 1 97 ? -15.573 -5.857 10.430 1.00 94.19 97 SER A N 1
ATOM 742 C CA . SER A 1 97 ? -16.306 -6.856 11.214 1.00 94.19 97 SER A CA 1
ATOM 743 C C . SER A 1 97 ? -15.385 -7.708 12.098 1.00 94.19 97 SER A C 1
ATOM 745 O O . SER A 1 97 ? -15.816 -8.236 13.131 1.00 94.19 97 SER A O 1
ATOM 747 N N . ASP A 1 98 ? -14.113 -7.829 11.710 1.00 87.12 98 ASP A N 1
ATOM 748 C CA . ASP A 1 98 ? -13.080 -8.528 12.456 1.00 87.12 98 ASP A CA 1
ATOM 749 C C . ASP A 1 98 ? -12.665 -7.687 13.667 1.00 87.12 98 ASP A C 1
ATOM 751 O O . ASP A 1 98 ? -11.856 -6.766 13.582 1.00 87.12 98 ASP A O 1
ATOM 755 N N . ARG A 1 99 ? -13.208 -8.036 14.838 1.00 83.56 99 ARG A N 1
ATOM 756 C CA . ARG A 1 99 ? -12.937 -7.362 16.122 1.00 83.56 99 ARG A CA 1
ATOM 757 C C . ARG A 1 99 ? -11.473 -7.424 16.576 1.00 83.56 99 ARG A C 1
ATOM 759 O O . ARG A 1 99 ? -11.177 -7.008 17.695 1.00 83.56 99 ARG A O 1
ATOM 766 N N . LEU A 1 100 ? -10.585 -8.004 15.772 1.00 88.50 100 LEU A N 1
ATOM 767 C CA . LEU A 1 100 ? -9.152 -7.955 15.997 1.00 88.50 100 LEU A CA 1
ATOM 768 C C . LEU A 1 100 ? -8.572 -6.578 15.681 1.00 88.50 100 LEU A C 1
ATOM 770 O O . LEU A 1 100 ? -7.691 -6.163 16.419 1.00 88.50 100 LEU A O 1
ATOM 774 N N . SER A 1 101 ? -9.038 -5.893 14.632 1.00 92.00 101 SER A N 1
ATOM 775 C CA . SER A 1 101 ? -8.494 -4.593 14.216 1.00 92.00 101 SER A CA 1
ATOM 776 C C . SER A 1 101 ? -9.130 -3.462 15.019 1.00 92.00 101 SER A C 1
ATOM 778 O O . SER A 1 101 ? -10.348 -3.366 15.053 1.00 92.00 101 SER A O 1
ATOM 780 N N . ASP A 1 102 ? -8.339 -2.570 15.609 1.00 94.50 102 ASP A N 1
ATOM 781 C CA . ASP A 1 102 ? -8.855 -1.330 16.210 1.00 94.50 102 ASP A CA 1
ATOM 782 C C . ASP A 1 102 ? -8.920 -0.200 15.174 1.00 94.50 102 ASP A C 1
ATOM 784 O O . ASP A 1 102 ? -9.767 0.687 15.243 1.00 94.50 102 ASP A O 1
ATOM 788 N N . LEU A 1 103 ? -8.031 -0.250 14.180 1.00 96.81 103 LEU A N 1
ATOM 789 C CA . LEU A 1 103 ? -7.958 0.716 13.093 1.00 96.81 103 LEU A CA 1
ATOM 790 C C . LEU A 1 103 ? -7.567 0.013 11.795 1.00 96.81 103 LEU A C 1
ATOM 792 O O . LEU A 1 103 ? -6.700 -0.866 11.778 1.00 96.81 103 LEU A O 1
ATOM 796 N N . ILE A 1 104 ? -8.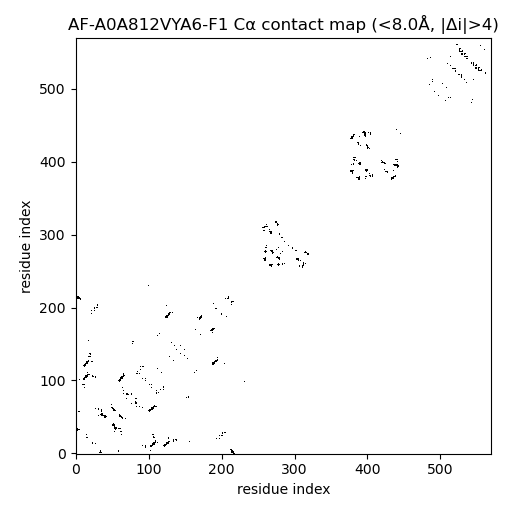186 0.430 10.700 1.00 97.69 104 ILE A N 1
ATOM 797 C CA . ILE A 1 104 ? -7.936 -0.092 9.362 1.00 97.69 104 ILE A CA 1
ATOM 798 C C . ILE A 1 104 ? -7.432 1.065 8.509 1.00 97.69 104 ILE A C 1
ATOM 800 O O . ILE A 1 104 ? -8.070 2.107 8.411 1.00 97.69 104 ILE A O 1
ATOM 804 N N . ILE A 1 105 ? -6.276 0.891 7.887 1.00 98.06 105 ILE A N 1
ATOM 805 C CA . ILE A 1 105 ? -5.684 1.853 6.967 1.00 98.06 105 ILE A CA 1
ATOM 806 C C . ILE A 1 105 ? -5.800 1.269 5.568 1.00 98.06 105 ILE A C 1
ATOM 808 O O . ILE A 1 105 ? -5.159 0.271 5.248 1.00 98.06 105 ILE A O 1
ATOM 812 N N . PHE A 1 106 ? -6.602 1.900 4.726 1.00 97.94 106 PHE A N 1
ATOM 813 C CA . PHE A 1 106 ? -6.691 1.579 3.315 1.00 97.94 106 PHE A CA 1
ATOM 814 C C . PHE A 1 106 ? -5.770 2.505 2.521 1.00 97.94 106 PHE A C 1
ATOM 816 O O . PHE A 1 106 ? -5.931 3.720 2.555 1.00 97.94 106 PHE A O 1
ATOM 823 N N . GLU A 1 107 ? -4.789 1.945 1.817 1.00 96.25 107 GLU A N 1
ATOM 824 C CA . GLU A 1 107 ? -3.890 2.694 0.943 1.00 96.25 107 GLU A CA 1
ATOM 825 C C . GLU A 1 107 ? -4.241 2.430 -0.519 1.00 96.25 107 GLU A C 1
ATOM 827 O O . GLU A 1 107 ? -4.162 1.295 -0.996 1.00 96.25 107 GLU A O 1
ATOM 832 N N . GLY A 1 108 ? -4.551 3.484 -1.267 1.00 92.56 108 GLY A N 1
ATOM 833 C CA . GLY A 1 108 ? -4.818 3.347 -2.689 1.00 92.56 108 GLY A CA 1
ATOM 834 C C . GLY A 1 108 ? -4.772 4.663 -3.440 1.00 92.56 108 GLY A C 1
ATOM 835 O O . GLY A 1 108 ? -4.396 5.711 -2.929 1.00 92.56 108 GLY A O 1
ATOM 836 N N . PHE A 1 109 ? -5.097 4.585 -4.716 1.00 89.25 109 PHE A N 1
ATOM 837 C CA . PHE A 1 109 ? -5.244 5.739 -5.577 1.00 89.25 109 PHE A CA 1
ATOM 838 C C . PHE A 1 109 ? -6.542 5.601 -6.364 1.00 89.25 109 PHE A C 1
ATOM 840 O O . PHE A 1 109 ? -7.548 6.173 -5.987 1.00 89.25 109 PHE A O 1
ATOM 847 N N . LYS A 1 110 ? -6.587 4.753 -7.390 1.00 90.19 110 LYS A N 1
ATOM 848 C CA . LYS A 1 110 ? -7.781 4.604 -8.232 1.00 90.19 110 LYS A CA 1
ATOM 849 C C . LYS A 1 110 ? -8.924 3.822 -7.574 1.00 90.19 110 LYS A C 1
ATOM 851 O O . LYS A 1 110 ? -10.042 3.906 -8.062 1.00 90.19 110 LYS A O 1
ATOM 856 N N . ALA A 1 111 ? -8.687 3.114 -6.468 1.00 88.50 111 ALA A N 1
ATOM 857 C CA . ALA A 1 111 ? -9.740 2.383 -5.747 1.00 88.50 111 ALA A CA 1
ATOM 858 C C . ALA A 1 111 ? -10.856 3.284 -5.189 1.00 88.50 111 ALA A C 1
ATOM 860 O O . ALA A 1 111 ? -11.981 2.859 -4.985 1.00 88.50 111 ALA A O 1
ATOM 861 N N . TYR A 1 112 ? -10.537 4.550 -4.969 1.00 90.94 112 TYR A N 1
ATOM 862 C CA . TYR A 1 112 ? -11.441 5.583 -4.474 1.00 90.94 112 TYR A CA 1
ATOM 863 C C . TYR A 1 112 ? -12.335 6.158 -5.583 1.00 90.94 112 TYR A C 1
ATOM 865 O O . TYR A 1 112 ? -13.151 7.036 -5.334 1.00 90.94 112 TYR A O 1
ATOM 873 N N . TRP A 1 113 ? -12.162 5.704 -6.828 1.00 90.88 113 TRP A N 1
ATOM 874 C CA . TRP A 1 113 ? -13.084 6.032 -7.912 1.00 90.88 113 TRP A CA 1
ATOM 875 C C . TRP A 1 113 ? -14.482 5.455 -7.657 1.00 90.88 113 TRP A C 1
ATOM 877 O O . TRP A 1 113 ? -15.469 6.037 -8.101 1.00 90.88 113 TRP A O 1
ATOM 887 N N . ASP A 1 114 ? -14.551 4.330 -6.938 1.00 93.00 114 ASP A N 1
ATOM 888 C CA . ASP A 1 114 ? -15.791 3.680 -6.535 1.00 93.00 114 ASP A CA 1
ATOM 889 C C . ASP A 1 114 ? -16.387 4.357 -5.289 1.00 93.00 114 ASP A C 1
ATOM 891 O O . ASP A 1 114 ? -15.800 4.360 -4.203 1.00 93.00 114 ASP A O 1
ATOM 895 N N . GLU A 1 115 ? -17.584 4.921 -5.444 1.00 93.31 115 GLU A N 1
ATOM 896 C CA . GLU A 1 115 ? -18.298 5.631 -4.382 1.00 93.31 115 GLU A CA 1
ATOM 897 C C . GLU A 1 115 ? -18.663 4.735 -3.190 1.00 93.31 115 GLU A C 1
ATOM 899 O O . GLU A 1 115 ? -18.821 5.230 -2.072 1.00 93.31 115 GLU A O 1
ATOM 904 N N . GLU A 1 116 ? -18.817 3.424 -3.400 1.00 95.31 116 GLU A N 1
ATOM 905 C CA . GLU A 1 116 ? -19.091 2.473 -2.322 1.00 95.31 116 GLU A CA 1
ATOM 906 C C . GLU A 1 116 ? -17.874 2.301 -1.423 1.00 95.31 116 GLU A C 1
ATOM 908 O O . GLU A 1 116 ? -18.009 2.346 -0.200 1.00 95.31 116 GLU A O 1
ATOM 913 N N . VAL A 1 117 ? -16.682 2.183 -2.017 1.00 95.50 117 VAL A N 1
ATOM 914 C CA . VAL A 1 117 ? -15.422 2.126 -1.263 1.00 95.50 117 VAL A CA 1
ATOM 915 C C . VAL A 1 117 ? -15.270 3.393 -0.427 1.00 95.50 117 VAL A C 1
ATOM 917 O O . VAL A 1 117 ? -14.972 3.315 0.760 1.00 95.50 117 VAL A O 1
ATOM 920 N N . VAL A 1 118 ? -15.542 4.558 -1.016 1.00 93.81 118 VAL A N 1
ATOM 921 C CA . VAL A 1 118 ? -15.449 5.861 -0.338 1.00 93.81 118 VAL A CA 1
ATOM 922 C C . VAL A 1 118 ? -16.464 6.000 0.789 1.00 93.81 118 VAL A C 1
ATOM 924 O O . VAL A 1 118 ? -16.151 6.589 1.825 1.00 93.81 118 VAL A O 1
ATOM 927 N N . ARG A 1 119 ? -17.678 5.464 0.623 1.00 93.38 119 ARG A N 1
ATOM 928 C CA . ARG A 1 119 ? -18.708 5.460 1.671 1.00 93.38 119 ARG A CA 1
ATOM 929 C C . ARG A 1 119 ? -18.271 4.695 2.915 1.00 93.38 119 ARG A C 1
ATOM 931 O O . ARG A 1 119 ? -18.556 5.177 4.006 1.00 93.38 119 ARG A O 1
ATOM 938 N N . GLU A 1 120 ? -17.540 3.592 2.766 1.00 96.00 120 GLU A N 1
ATOM 939 C CA . GLU A 1 120 ? -17.047 2.803 3.906 1.00 96.00 120 GLU A CA 1
ATOM 940 C C . GLU A 1 120 ? -15.951 3.501 4.724 1.00 96.00 120 GLU A C 1
ATOM 942 O O . GLU A 1 120 ? -15.768 3.171 5.895 1.00 96.00 120 GLU A O 1
ATOM 947 N N . LEU A 1 121 ? -15.216 4.451 4.138 1.00 95.69 121 LEU A N 1
ATOM 948 C CA . LEU A 1 121 ? -14.148 5.168 4.841 1.00 95.69 121 LEU A CA 1
ATOM 949 C C . LEU A 1 121 ? -14.742 6.119 5.887 1.00 95.69 121 LEU A C 1
ATOM 951 O O . LEU A 1 121 ? -15.740 6.780 5.618 1.00 95.69 121 LEU A O 1
ATOM 955 N N . ASP A 1 122 ? -14.116 6.235 7.053 1.00 95.62 122 ASP A N 1
ATOM 956 C CA . ASP A 1 122 ? -14.491 7.204 8.092 1.00 95.62 122 ASP A CA 1
ATOM 957 C C . ASP A 1 122 ? -13.714 8.524 7.938 1.00 95.62 122 ASP A C 1
ATOM 959 O O . ASP A 1 122 ? -14.226 9.592 8.259 1.00 95.62 122 ASP A O 1
ATOM 963 N N . LEU A 1 123 ? -12.486 8.459 7.417 1.00 95.62 123 LEU A N 1
ATOM 964 C CA . LEU A 1 123 ? -11.625 9.611 7.147 1.00 95.62 123 LEU A CA 1
ATOM 965 C C . LEU A 1 123 ? -10.751 9.332 5.930 1.00 95.62 123 LEU A C 1
ATOM 967 O O . LEU A 1 123 ? -10.344 8.196 5.693 1.00 95.62 123 LEU A O 1
ATOM 971 N N . ILE A 1 124 ? -10.415 10.375 5.181 1.00 95.50 124 ILE A N 1
ATOM 972 C CA . ILE A 1 124 ? -9.529 10.292 4.028 1.00 95.50 124 ILE A CA 1
ATOM 973 C C . ILE A 1 124 ? -8.399 11.297 4.191 1.00 95.50 124 ILE A C 1
ATOM 975 O O . ILE A 1 124 ? -8.626 12.484 4.380 1.00 95.50 124 ILE A O 1
ATOM 979 N N . LEU A 1 125 ? -7.170 10.810 4.110 1.00 96.06 125 LEU A N 1
ATOM 980 C CA . LEU A 1 125 ? -5.954 11.603 4.107 1.00 96.06 125 LEU A CA 1
ATOM 981 C C . LEU A 1 125 ? -5.463 11.711 2.663 1.00 96.06 125 LEU A C 1
ATOM 983 O O . LEU A 1 125 ? -5.010 10.726 2.070 1.00 96.06 125 LEU A O 1
ATOM 987 N N . TRP A 1 126 ? -5.570 12.901 2.084 1.00 95.38 126 TRP A N 1
ATOM 988 C CA . TRP A 1 126 ? -5.125 13.176 0.723 1.00 95.38 126 TRP A CA 1
ATOM 989 C C . TRP A 1 126 ? -3.735 13.805 0.727 1.00 95.38 126 TRP A C 1
ATOM 991 O O . TRP A 1 126 ? -3.559 14.950 1.128 1.00 95.38 126 TRP A O 1
ATOM 1001 N N . ILE A 1 127 ? -2.727 13.075 0.259 1.00 96.38 127 ILE A N 1
ATOM 1002 C CA . ILE A 1 127 ? -1.363 13.597 0.165 1.00 96.38 127 ILE A CA 1
ATOM 1003 C C . ILE A 1 127 ? -1.240 14.421 -1.120 1.00 96.38 127 ILE A C 1
ATOM 1005 O O . ILE A 1 127 ? -1.167 13.852 -2.213 1.00 96.38 127 ILE A O 1
ATOM 1009 N N . ARG A 1 128 ? -1.181 15.749 -1.000 1.00 95.25 128 ARG A N 1
ATOM 1010 C CA . ARG A 1 128 ? -0.986 16.656 -2.138 1.00 95.25 128 ARG A CA 1
ATOM 1011 C C . ARG A 1 128 ? 0.501 16.775 -2.458 1.00 95.25 128 ARG A C 1
ATOM 1013 O O . ARG A 1 128 ? 1.310 17.014 -1.572 1.00 95.25 128 ARG A O 1
ATOM 1020 N N . VAL A 1 129 ? 0.865 16.571 -3.721 1.00 95.50 129 VAL A N 1
ATOM 1021 C CA . VAL A 1 129 ? 2.240 16.714 -4.225 1.00 95.50 129 VAL A CA 1
ATOM 1022 C C . VAL A 1 129 ? 2.157 17.269 -5.635 1.00 95.50 129 VAL A C 1
ATOM 1024 O O . VAL A 1 129 ? 1.401 16.724 -6.441 1.00 95.50 129 VAL A O 1
ATOM 1027 N N . ASN A 1 130 ? 2.934 18.303 -5.955 1.00 96.00 130 ASN A N 1
ATOM 1028 C CA . ASN A 1 130 ? 2.978 18.818 -7.319 1.00 96.00 130 ASN A CA 1
ATOM 1029 C C . ASN A 1 130 ? 3.541 17.796 -8.335 1.00 96.00 130 ASN A C 1
ATOM 1031 O O . ASN A 1 130 ? 4.225 16.822 -7.984 1.00 96.00 130 ASN A O 1
ATOM 1035 N N . GLU A 1 131 ? 3.251 18.027 -9.620 1.00 96.81 131 GLU A N 1
ATOM 1036 C CA . GLU A 1 131 ? 3.676 17.151 -10.719 1.00 96.81 131 GLU A CA 1
ATOM 1037 C C . GLU A 1 131 ? 5.183 16.935 -10.731 1.00 96.81 131 GLU A C 1
ATOM 1039 O O . GLU A 1 131 ? 5.655 15.802 -10.810 1.00 96.81 131 GLU A O 1
ATOM 1044 N N . GLU A 1 132 ? 5.945 18.018 -10.625 1.00 97.38 132 GLU A N 1
ATOM 1045 C CA . GLU A 1 132 ? 7.392 17.987 -10.764 1.00 97.38 132 GLU A CA 1
ATOM 1046 C C . GLU A 1 132 ? 8.046 17.125 -9.675 1.00 97.38 132 GLU A C 1
ATOM 1048 O O . GLU A 1 132 ? 8.909 16.287 -9.950 1.00 97.38 132 GLU A O 1
ATOM 1053 N N . THR A 1 133 ? 7.589 17.268 -8.434 1.00 96.88 133 THR A N 1
ATOM 1054 C CA . THR A 1 133 ? 8.056 16.499 -7.281 1.00 96.88 133 THR A CA 1
ATOM 1055 C C . THR A 1 133 ? 7.674 15.033 -7.422 1.00 96.88 133 THR A C 1
ATOM 1057 O O . THR A 1 133 ? 8.509 14.147 -7.203 1.00 96.88 133 THR A O 1
ATOM 1060 N N . SER A 1 134 ? 6.437 14.749 -7.837 1.00 96.38 134 SER A N 1
ATOM 1061 C CA . SER A 1 134 ? 5.993 13.382 -8.106 1.00 96.38 134 SER A CA 1
ATOM 1062 C C . SER A 1 134 ? 6.813 12.738 -9.237 1.00 96.38 134 SER A C 1
ATOM 1064 O O . SER A 1 134 ? 7.296 11.611 -9.071 1.00 96.38 134 SER A O 1
ATOM 1066 N N . LYS A 1 135 ? 7.090 13.479 -10.322 1.00 97.06 135 LYS A N 1
ATOM 1067 C CA . LYS A 1 135 ? 7.931 13.067 -11.459 1.00 97.06 135 LYS A CA 1
ATOM 1068 C C . LYS A 1 135 ? 9.343 12.744 -11.001 1.00 97.06 135 LYS A C 1
ATOM 1070 O O . LYS A 1 135 ? 9.815 11.631 -11.228 1.00 97.06 135 LYS A O 1
ATOM 1075 N N . LYS A 1 136 ? 9.998 13.653 -10.269 1.00 96.94 136 LYS A N 1
ATOM 1076 C CA . LYS A 1 136 ? 11.344 13.445 -9.702 1.00 96.94 136 LYS A CA 1
ATOM 1077 C C . LYS A 1 136 ? 11.392 12.187 -8.826 1.00 96.94 136 LYS A C 1
ATOM 1079 O O . LYS A 1 136 ? 12.251 11.322 -9.013 1.00 96.94 136 LYS A O 1
ATOM 1084 N N . ARG A 1 137 ? 10.427 12.021 -7.909 1.00 96.31 137 ARG A N 1
ATOM 1085 C CA . ARG A 1 137 ? 10.324 10.835 -7.034 1.00 96.31 137 ARG A CA 1
ATOM 1086 C C . ARG A 1 137 ? 10.060 9.550 -7.825 1.00 96.31 137 ARG A C 1
ATOM 1088 O O . ARG A 1 137 ? 10.561 8.487 -7.440 1.00 96.31 137 ARG A O 1
ATOM 1095 N N . ARG A 1 138 ? 9.285 9.617 -8.912 1.00 94.69 138 ARG A N 1
ATOM 1096 C CA . ARG A 1 138 ? 9.034 8.491 -9.821 1.00 94.69 138 ARG A CA 1
ATOM 1097 C C . ARG A 1 138 ? 10.289 8.103 -10.570 1.00 94.69 138 ARG A C 1
ATOM 1099 O O . ARG A 1 138 ? 10.689 6.952 -10.428 1.00 94.69 138 ARG A O 1
ATOM 1106 N N . MET A 1 139 ? 10.941 9.037 -11.252 1.00 94.31 139 MET A N 1
ATOM 1107 C CA . MET A 1 139 ? 12.150 8.762 -12.030 1.00 94.31 139 MET A CA 1
ATOM 1108 C C . MET A 1 139 ? 13.271 8.173 -11.170 1.00 94.31 139 MET A C 1
ATOM 1110 O O . MET A 1 139 ? 13.908 7.207 -11.584 1.00 94.31 139 MET A O 1
ATOM 1114 N N . ARG A 1 140 ? 13.431 8.654 -9.927 1.00 95.69 140 ARG A N 1
ATOM 1115 C CA . ARG A 1 140 ? 14.406 8.108 -8.967 1.00 95.69 140 ARG A CA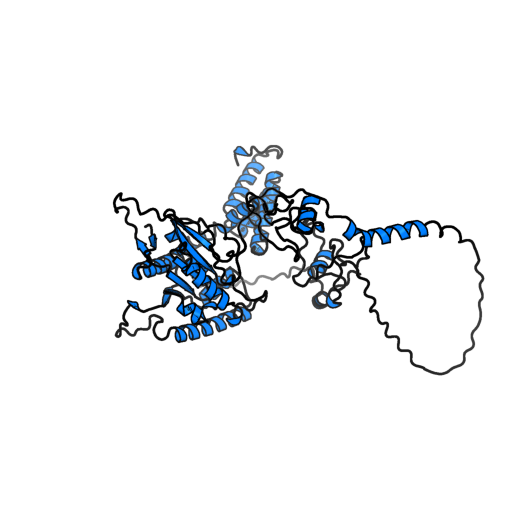 1
ATOM 1116 C C . ARG A 1 140 ? 14.153 6.643 -8.596 1.00 95.69 140 ARG A C 1
ATOM 1118 O O . ARG A 1 140 ? 15.099 5.886 -8.426 1.00 95.69 140 ARG A O 1
ATOM 1125 N N . ASN A 1 141 ? 12.891 6.247 -8.419 1.00 92.56 141 ASN A N 1
ATOM 1126 C CA . ASN A 1 141 ? 12.541 4.909 -7.921 1.00 92.56 141 ASN A CA 1
ATOM 1127 C C . ASN A 1 141 ? 12.226 3.899 -9.033 1.00 92.56 141 ASN A C 1
ATOM 1129 O O . ASN A 1 141 ? 12.473 2.707 -8.884 1.00 92.56 141 ASN A O 1
ATOM 1133 N N . LYS A 1 142 ? 11.571 4.355 -10.101 1.00 91.19 142 LYS A N 1
ATOM 1134 C CA . LYS A 1 142 ? 11.131 3.554 -11.244 1.00 91.19 142 LYS A CA 1
ATOM 1135 C C . LYS A 1 142 ? 10.951 4.483 -12.444 1.00 91.19 142 LYS A C 1
ATOM 1137 O O . LYS A 1 142 ? 9.858 5.016 -12.651 1.00 91.19 142 LYS A O 1
ATOM 1142 N N . SER A 1 143 ? 12.042 4.665 -13.186 1.00 93.00 143 SER A N 1
ATOM 1143 C CA . SER A 1 143 ? 12.073 5.481 -14.400 1.00 93.00 143 SER A CA 1
ATOM 1144 C C . SER A 1 143 ? 11.027 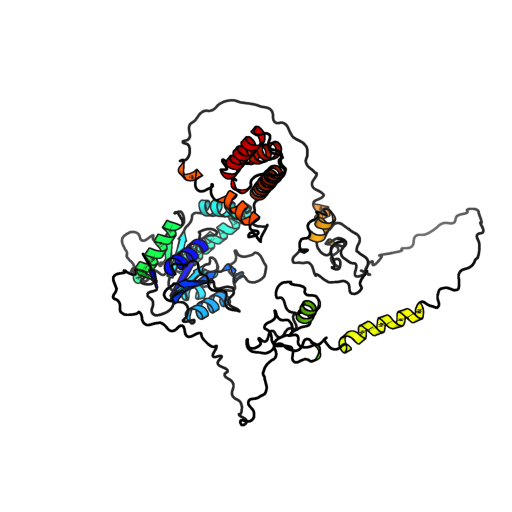5.019 -15.415 1.00 93.00 143 SER A C 1
ATOM 1146 O O . SER A 1 143 ? 10.769 3.820 -15.561 1.00 93.00 143 SER A O 1
ATOM 1148 N N . VAL A 1 144 ? 10.405 5.990 -16.073 1.00 93.44 144 VAL A N 1
ATOM 1149 C CA . VAL A 1 144 ? 9.436 5.810 -17.157 1.00 93.44 144 VAL A CA 1
ATOM 1150 C C . VAL A 1 144 ? 9.765 6.798 -18.272 1.00 93.44 144 VAL A C 1
ATOM 1152 O O . VAL A 1 144 ? 10.469 7.780 -18.038 1.00 93.44 144 VAL A O 1
ATOM 1155 N N . THR A 1 145 ? 9.283 6.545 -19.486 1.00 95.75 145 THR A N 1
ATOM 1156 C CA . THR A 1 145 ? 9.436 7.518 -20.575 1.00 95.75 145 THR A CA 1
ATOM 1157 C C . THR A 1 145 ? 8.596 8.765 -20.301 1.00 95.75 145 THR A C 1
ATOM 1159 O O . THR A 1 145 ? 7.709 8.762 -19.440 1.00 95.75 145 THR A O 1
ATOM 1162 N N . HIS A 1 146 ? 8.892 9.851 -21.013 1.00 95.12 146 HIS A N 1
ATOM 1163 C CA . HIS A 1 146 ? 8.150 11.098 -20.862 1.00 95.12 146 HIS A CA 1
ATOM 1164 C C . HIS A 1 146 ? 6.673 10.920 -21.242 1.00 95.12 146 HIS A C 1
ATOM 1166 O O . HIS A 1 146 ? 5.792 11.457 -20.579 1.00 95.12 146 HIS A O 1
ATOM 1172 N N . GLU A 1 147 ? 6.402 10.128 -22.275 1.00 95.38 147 GLU A N 1
ATOM 1173 C CA . GLU A 1 147 ? 5.061 9.849 -22.788 1.00 95.38 147 GLU A CA 1
ATOM 1174 C C . GLU A 1 147 ? 4.238 9.091 -21.747 1.00 95.38 147 GLU A C 1
ATOM 1176 O O . GLU A 1 147 ? 3.137 9.511 -21.408 1.00 95.38 147 GLU A O 1
ATOM 1181 N N . VAL A 1 148 ? 4.818 8.034 -21.164 1.00 92.62 148 VAL A N 1
ATOM 1182 C CA . VAL A 1 148 ? 4.177 7.263 -20.088 1.00 92.62 148 VAL A CA 1
ATOM 1183 C C . VAL A 1 148 ? 3.945 8.141 -18.860 1.00 92.62 148 VAL A C 1
ATOM 1185 O O . VAL A 1 148 ? 2.912 8.025 -18.213 1.00 92.62 148 VAL A O 1
ATOM 1188 N N . TRP A 1 149 ? 4.877 9.040 -18.525 1.00 95.00 149 TRP A N 1
ATOM 1189 C CA . TRP A 1 149 ? 4.663 9.984 -17.427 1.00 95.00 149 TRP A CA 1
ATOM 1190 C C . TRP A 1 149 ? 3.480 10.924 -17.687 1.00 95.00 149 TRP A C 1
ATOM 1192 O O . TRP A 1 149 ? 2.657 11.119 -16.795 1.00 95.00 149 TRP A O 1
ATOM 1202 N N . ASN A 1 150 ? 3.400 11.506 -18.883 1.00 95.06 150 ASN A N 1
ATOM 1203 C CA . ASN A 1 150 ? 2.322 12.426 -19.234 1.00 95.06 150 ASN A CA 1
ATOM 1204 C C . ASN A 1 150 ? 0.957 11.737 -19.167 1.00 95.06 150 ASN A C 1
ATOM 1206 O O . ASN A 1 150 ? 0.014 12.323 -18.645 1.00 95.06 150 ASN A O 1
ATOM 1210 N N . ASP A 1 151 ? 0.870 10.497 -19.649 1.00 92.50 151 ASP A N 1
ATOM 1211 C CA . ASP A 1 151 ? -0.349 9.685 -19.591 1.00 92.50 151 ASP A CA 1
ATOM 1212 C C . ASP A 1 151 ? -0.757 9.391 -18.135 1.00 92.50 151 ASP A C 1
ATOM 1214 O O . ASP A 1 151 ? -1.857 9.739 -17.693 1.00 92.50 151 ASP A O 1
ATOM 1218 N N . MET A 1 152 ? 0.199 8.917 -17.325 1.00 91.75 152 MET A N 1
ATOM 1219 C CA . MET A 1 152 ? 0.028 8.715 -15.882 1.00 91.75 152 MET A CA 1
ATOM 1220 C C . MET A 1 152 ? -0.486 9.963 -15.162 1.00 91.75 152 MET A C 1
ATOM 1222 O O . MET A 1 152 ? -1.365 9.880 -14.296 1.00 91.75 152 MET A O 1
ATOM 1226 N N . TRP A 1 153 ? 0.103 11.121 -15.465 1.00 94.31 153 TRP A N 1
ATOM 1227 C CA . TRP A 1 153 ? -0.245 12.374 -14.809 1.00 94.31 153 TRP A CA 1
ATOM 1228 C C . TRP A 1 153 ? -1.583 12.928 -15.298 1.00 94.31 153 TRP A C 1
ATOM 1230 O O . TRP A 1 153 ? -2.385 13.403 -14.493 1.00 94.31 153 TRP A O 1
ATOM 1240 N N . HIS A 1 154 ? -1.891 12.774 -16.586 1.00 92.81 154 HIS A N 1
ATOM 1241 C CA . HIS A 1 154 ? -3.208 13.079 -17.136 1.00 92.81 154 HIS A CA 1
ATOM 1242 C C . HIS A 1 154 ? -4.304 12.285 -16.408 1.00 92.81 154 HIS A C 1
ATOM 1244 O O . HIS A 1 154 ? -5.289 12.852 -15.923 1.00 92.81 154 HIS A O 1
ATOM 1250 N N . HIS A 1 155 ? -4.090 10.980 -16.218 1.00 89.62 155 HIS A N 1
ATOM 1251 C CA . HIS A 1 155 ? -4.977 10.142 -15.418 1.00 89.62 155 HIS A CA 1
ATOM 1252 C C . HIS A 1 155 ? -5.043 10.563 -13.946 1.00 89.62 155 HIS A C 1
ATOM 1254 O O . HIS A 1 155 ? -6.076 10.326 -13.307 1.00 89.62 155 HIS A O 1
ATOM 1260 N N . HIS A 1 156 ? -3.987 11.169 -13.396 1.00 89.81 156 HIS A N 1
ATOM 1261 C CA . HIS A 1 156 ? -4.015 11.733 -12.050 1.00 89.81 156 HIS A CA 1
ATOM 1262 C C . HIS A 1 156 ? -4.913 12.964 -11.958 1.00 89.81 156 HIS A C 1
ATOM 1264 O O . HIS A 1 156 ? -5.819 12.967 -11.126 1.00 89.81 156 HIS A O 1
ATOM 1270 N N . GLY A 1 157 ? -4.743 13.939 -12.853 1.00 90.44 157 GLY A N 1
ATOM 1271 C CA . GLY A 1 157 ? -5.579 15.141 -12.885 1.00 90.44 157 GLY A CA 1
ATOM 1272 C C . GLY A 1 157 ? -7.062 14.827 -13.103 1.00 90.44 157 GLY A C 1
ATOM 1273 O O . GLY A 1 157 ? -7.927 15.420 -12.461 1.00 90.44 157 GLY A O 1
ATOM 1274 N N . ASN A 1 158 ? -7.383 13.839 -13.946 1.00 90.19 158 ASN A N 1
ATOM 1275 C CA . ASN A 1 158 ? -8.768 13.383 -14.122 1.00 90.19 158 ASN A CA 1
ATOM 1276 C C . ASN A 1 158 ? -9.339 12.754 -12.844 1.00 90.19 158 ASN A C 1
ATOM 1278 O O . ASN A 1 158 ? -10.504 12.965 -12.511 1.00 90.19 158 ASN A O 1
ATOM 1282 N N . TYR A 1 159 ? -8.518 11.996 -12.117 1.00 88.12 159 TYR A N 1
ATOM 1283 C CA . TYR A 1 159 ? -8.917 11.393 -10.851 1.00 88.12 159 TYR A CA 1
ATOM 1284 C C . TYR A 1 159 ? -9.102 12.433 -9.743 1.00 88.12 159 TYR A C 1
ATOM 1286 O O . TYR A 1 159 ? -10.092 12.359 -9.029 1.00 88.12 159 TYR A O 1
ATOM 1294 N N . GLU A 1 160 ? -8.220 13.425 -9.631 1.00 87.75 160 GLU A N 1
ATOM 1295 C CA . GLU A 1 160 ? -8.378 14.528 -8.677 1.00 87.75 160 GLU A CA 1
ATOM 1296 C C . GLU A 1 160 ? -9.674 15.312 -8.936 1.00 87.75 160 GLU A C 1
ATOM 1298 O O . GLU A 1 160 ? -10.440 15.557 -8.011 1.00 87.75 160 GLU A O 1
ATOM 1303 N N . LYS A 1 161 ? -9.998 15.608 -10.202 1.00 87.88 161 LYS A N 1
ATOM 1304 C CA . LYS A 1 161 ? -11.272 16.255 -10.569 1.00 87.88 161 LYS A CA 1
ATOM 1305 C C . LYS A 1 161 ? -12.494 15.413 -10.196 1.00 87.88 161 LYS A C 1
ATOM 1307 O O . LYS A 1 161 ? -13.463 15.946 -9.659 1.00 87.88 161 LYS A O 1
ATOM 1312 N N . HIS A 1 162 ? -12.462 14.110 -10.488 1.00 86.88 162 HIS A N 1
ATOM 1313 C CA . HIS A 1 162 ? -13.531 13.182 -10.094 1.00 86.88 162 HIS A CA 1
ATOM 1314 C C . HIS A 1 162 ? -13.685 13.131 -8.575 1.00 86.88 162 HIS A C 1
ATOM 1316 O O . HIS A 1 162 ? -14.796 13.191 -8.063 1.00 86.88 162 HIS A O 1
ATOM 1322 N N . TRP A 1 163 ? -12.563 13.090 -7.862 1.00 82.94 163 TRP A N 1
ATOM 1323 C CA . TRP A 1 163 ? -12.513 13.055 -6.409 1.00 82.94 163 TRP A CA 1
ATOM 1324 C C . TRP A 1 163 ? -13.136 14.294 -5.763 1.00 82.94 163 TRP A C 1
ATOM 1326 O O . TRP A 1 163 ? -14.019 14.175 -4.914 1.00 82.94 163 TRP A O 1
ATOM 1336 N N . VAL A 1 164 ? -12.727 15.480 -6.221 1.00 81.38 164 VAL A N 1
ATOM 1337 C CA . VAL A 1 164 ? -13.295 16.767 -5.793 1.00 81.38 164 VAL A CA 1
ATOM 1338 C C . VAL A 1 164 ? -14.801 16.804 -6.054 1.00 81.38 164 VAL A C 1
ATOM 1340 O O . VAL A 1 164 ? -15.569 17.260 -5.213 1.00 81.38 164 VAL A O 1
ATOM 1343 N N . LYS A 1 165 ? -15.252 16.266 -7.192 1.00 85.38 165 LYS A N 1
ATOM 1344 C CA . LYS A 1 165 ? -16.682 16.169 -7.501 1.00 85.38 165 LYS A CA 1
ATOM 1345 C C . LYS A 1 165 ? -17.420 15.223 -6.546 1.00 85.38 165 LYS A C 1
ATOM 1347 O O . LYS A 1 165 ? -18.505 15.571 -6.092 1.00 85.38 165 LYS A O 1
ATOM 1352 N N . LEU A 1 166 ? -16.854 14.050 -6.261 1.00 83.12 166 LEU A N 1
ATOM 1353 C CA . LEU A 1 166 ? -17.493 13.000 -5.464 1.00 83.12 166 LEU A CA 1
ATOM 1354 C C . LEU A 1 166 ? -17.710 13.417 -4.006 1.00 83.12 166 LEU A C 1
ATOM 1356 O O . LEU A 1 166 ? -18.760 13.155 -3.428 1.00 83.12 166 LEU A O 1
ATOM 1360 N N . LEU A 1 167 ? -16.721 14.077 -3.413 1.00 80.12 167 LEU A N 1
ATOM 1361 C CA . LEU A 1 167 ? -16.810 14.569 -2.040 1.00 80.12 167 LEU A CA 1
ATOM 1362 C C . LEU A 1 167 ? -17.516 15.935 -1.931 1.00 80.12 167 LEU A C 1
ATOM 1364 O O . LEU A 1 167 ? -17.742 16.432 -0.827 1.00 80.12 167 LEU A O 1
ATOM 1368 N N . GLY A 1 168 ? -17.898 16.540 -3.059 1.00 74.69 168 GLY A N 1
ATOM 1369 C CA . GLY A 1 168 ? -18.563 17.839 -3.100 1.00 74.69 168 GLY A CA 1
ATOM 1370 C C . GLY A 1 168 ? -17.717 18.959 -2.483 1.00 74.69 168 GLY A C 1
ATOM 1371 O O . GLY A 1 168 ? -16.491 18.940 -2.533 1.00 74.69 168 GLY A O 1
ATOM 1372 N N . ARG A 1 169 ? -18.377 19.948 -1.859 1.00 58.59 169 ARG A N 1
ATOM 1373 C CA . ARG A 1 169 ? -17.705 21.059 -1.150 1.00 58.59 169 ARG A CA 1
ATOM 1374 C C . ARG A 1 169 ? -16.963 20.624 0.127 1.00 58.59 169 ARG A C 1
ATOM 1376 O O . ARG A 1 169 ? -16.398 21.478 0.795 1.00 58.59 169 ARG A O 1
ATOM 1383 N N . HIS A 1 170 ? -16.946 19.336 0.474 1.00 54.59 170 HIS A N 1
ATOM 1384 C CA . HIS A 1 170 ? -16.250 18.808 1.656 1.00 54.59 170 HIS A CA 1
ATOM 1385 C C . HIS A 1 170 ? -14.784 18.431 1.372 1.00 54.59 170 HIS A C 1
ATOM 1387 O O . HIS A 1 170 ? -14.232 17.539 2.018 1.00 54.59 170 HIS A O 1
ATOM 1393 N N . VAL A 1 171 ? -14.168 19.077 0.377 1.00 53.28 171 VAL A N 1
ATOM 1394 C CA . VAL A 1 171 ? -12.751 18.931 0.026 1.00 53.28 171 VAL A CA 1
ATOM 1395 C C . VAL A 1 171 ? -12.077 20.293 0.135 1.00 53.28 171 VAL A C 1
ATOM 1397 O O . VAL A 1 171 ? -12.114 21.069 -0.811 1.00 53.28 171 VAL A O 1
ATOM 1400 N N . ILE A 1 172 ? -11.442 20.532 1.284 1.00 52.59 172 ILE A N 1
ATOM 1401 C CA . ILE A 1 172 ? -10.251 21.362 1.505 1.00 52.59 172 ILE A CA 1
ATOM 1402 C C . ILE A 1 172 ? -10.272 22.818 1.001 1.00 52.59 172 ILE A C 1
ATOM 1404 O O . ILE A 1 172 ? -10.101 23.118 -0.177 1.00 52.59 172 ILE A O 1
ATOM 1408 N N . GLY A 1 173 ? -10.209 23.728 1.977 1.00 48.47 173 GLY A N 1
ATOM 1409 C CA . GLY A 1 173 ? -9.123 24.718 2.061 1.00 48.47 173 GLY A CA 1
ATOM 1410 C C . GLY A 1 173 ? -9.255 26.022 1.276 1.00 48.47 173 GLY A C 1
ATOM 1411 O O . GLY A 1 173 ? -8.652 27.002 1.699 1.00 48.47 173 GLY A O 1
ATOM 1412 N N . ASP A 1 174 ? -10.088 26.086 0.239 1.00 43.25 174 ASP A N 1
ATOM 1413 C CA . ASP A 1 174 ? -10.429 27.352 -0.436 1.00 43.25 174 ASP A CA 1
ATOM 1414 C C . ASP A 1 174 ? -11.682 27.994 0.182 1.00 43.25 174 ASP A C 1
ATOM 1416 O O . ASP A 1 174 ? -12.506 28.610 -0.498 1.00 43.25 174 ASP A O 1
ATOM 1420 N N . HIS A 1 175 ? -11.857 27.854 1.499 1.00 45.00 175 HIS A N 1
ATOM 1421 C CA . HIS A 1 175 ? -12.769 28.742 2.202 1.00 45.00 175 HIS A CA 1
ATOM 1422 C C . HIS A 1 175 ? -12.153 30.140 2.153 1.00 45.00 175 HIS A C 1
ATOM 1424 O O . HIS A 1 175 ? -11.307 30.490 2.977 1.00 45.00 175 HIS A O 1
ATOM 1430 N N . GLU A 1 176 ? -12.604 30.958 1.196 1.00 47.59 176 GLU A N 1
ATOM 1431 C CA . GLU A 1 176 ? -12.634 32.403 1.401 1.00 47.59 176 GLU A CA 1
ATOM 1432 C C . GLU A 1 176 ? -13.124 32.639 2.835 1.00 47.59 176 GLU A C 1
ATOM 1434 O O . GLU A 1 176 ? -14.104 32.024 3.264 1.00 47.59 176 GLU A O 1
ATOM 1439 N N . ALA A 1 177 ? -12.374 33.443 3.587 1.00 51.28 177 ALA A N 1
ATOM 1440 C CA . ALA A 1 177 ? -12.276 33.454 5.049 1.00 51.28 177 ALA A CA 1
ATOM 1441 C C . ALA A 1 177 ? -13.559 33.804 5.853 1.00 51.28 177 ALA A C 1
ATOM 1443 O O . ALA A 1 177 ? -13.462 34.372 6.936 1.00 51.28 177 ALA A O 1
ATOM 1444 N N . GLY A 1 178 ? -14.765 33.500 5.367 1.00 54.25 178 GLY A N 1
ATOM 1445 C CA . GLY A 1 178 ? -16.030 33.970 5.936 1.00 54.25 178 GLY A CA 1
ATOM 1446 C C . GLY A 1 178 ? -17.118 32.926 6.194 1.00 54.25 178 GLY A C 1
ATOM 1447 O O . GLY A 1 178 ? -18.134 33.289 6.777 1.00 54.25 178 GLY A O 1
ATOM 1448 N N . SER A 1 179 ? -16.964 31.654 5.807 1.00 49.19 179 SER A N 1
ATOM 1449 C CA . SER A 1 179 ? -18.018 30.645 6.026 1.00 49.19 179 SER A CA 1
ATOM 1450 C C . SER A 1 179 ? -17.445 29.333 6.550 1.00 49.19 179 SER A C 1
ATOM 1452 O O . SER A 1 179 ? -17.154 28.423 5.775 1.00 49.19 179 SER A O 1
ATOM 1454 N N . ALA A 1 180 ? -17.310 29.235 7.873 1.00 54.25 180 ALA A N 1
ATOM 1455 C CA . ALA A 1 180 ? -16.973 27.994 8.558 1.00 54.25 180 ALA A CA 1
ATOM 1456 C C . ALA A 1 180 ? -18.136 27.002 8.414 1.00 54.25 180 ALA A C 1
ATOM 1458 O O . ALA A 1 180 ? -19.163 27.125 9.082 1.00 54.25 180 ALA A O 1
ATOM 1459 N N . ALA A 1 181 ? -17.989 26.020 7.523 1.00 53.91 181 ALA A N 1
ATOM 1460 C CA . ALA A 1 181 ? -18.737 24.782 7.687 1.00 53.91 181 ALA A CA 1
ATOM 1461 C C . ALA A 1 181 ? -18.354 24.168 9.053 1.00 53.91 181 ALA A C 1
ATOM 1463 O O . ALA A 1 181 ? -17.214 24.362 9.491 1.00 53.91 181 ALA A O 1
ATOM 1464 N N . PRO A 1 182 ? -19.263 23.462 9.746 1.00 62.16 182 PRO A N 1
ATOM 1465 C CA . PRO A 1 182 ? -18.925 22.785 10.994 1.00 62.16 182 PRO A CA 1
ATOM 1466 C C . PRO A 1 182 ? -17.714 21.868 10.771 1.00 62.16 182 PRO A C 1
ATOM 1468 O O . PRO A 1 182 ? -17.744 21.014 9.884 1.00 62.16 182 PRO A O 1
ATOM 1471 N N . GLU A 1 183 ? -16.644 22.046 11.554 1.00 60.28 183 GLU A N 1
ATOM 1472 C CA . GLU A 1 183 ? -15.388 21.284 11.408 1.00 60.28 183 GLU A CA 1
ATOM 1473 C C . GLU A 1 183 ? -15.583 19.757 11.537 1.00 60.28 183 GLU A C 1
ATOM 1475 O O . GLU A 1 183 ? -14.724 18.976 11.117 1.00 60.28 183 GLU A O 1
ATOM 1480 N N . ASP A 1 184 ? -16.721 19.327 12.084 1.00 57.22 184 ASP A N 1
ATOM 1481 C CA . ASP A 1 184 ? -17.020 17.941 12.434 1.00 57.22 184 ASP A CA 1
ATOM 1482 C C . ASP A 1 184 ? -17.388 17.042 11.237 1.00 57.22 184 ASP A C 1
ATOM 1484 O O . ASP A 1 184 ? -17.379 15.818 11.375 1.00 57.22 184 ASP A O 1
ATOM 1488 N N . GLU A 1 185 ? -17.643 17.595 10.045 1.00 68.06 185 GLU A N 1
ATOM 1489 C CA . GLU A 1 185 ? -18.140 16.810 8.897 1.00 68.06 185 GLU A CA 1
ATOM 1490 C C . GLU A 1 185 ? -17.136 16.605 7.752 1.00 68.06 185 GLU A C 1
ATOM 1492 O O . GLU A 1 185 ? -17.420 15.862 6.809 1.00 68.06 185 GLU A O 1
ATOM 1497 N N . GLU A 1 186 ? -15.944 17.213 7.791 1.00 83.38 186 GLU A N 1
ATOM 1498 C CA . GLU A 1 186 ? -15.029 17.091 6.651 1.00 83.38 186 GLU A CA 1
ATOM 1499 C C . GLU A 1 186 ? -14.470 15.661 6.569 1.00 83.38 186 GLU A C 1
ATOM 1501 O O . GLU A 1 186 ? -13.682 15.229 7.409 1.00 83.38 186 GLU A O 1
ATOM 1506 N N . LYS A 1 187 ? -14.876 14.893 5.557 1.00 89.62 187 LYS A N 1
ATOM 1507 C CA . LYS A 1 187 ? -14.444 13.497 5.389 1.00 89.62 187 LYS A CA 1
ATOM 1508 C C . LYS A 1 187 ? -13.012 13.375 4.859 1.00 89.62 187 LYS A C 1
ATOM 1510 O O . LYS A 1 187 ? -12.404 12.313 4.981 1.00 89.62 187 LYS A O 1
ATOM 1515 N N . CYS A 1 188 ? -12.466 14.433 4.262 1.00 92.06 188 CYS A N 1
ATOM 1516 C CA . CYS A 1 188 ? -11.174 14.421 3.587 1.00 92.06 188 CYS A CA 1
ATOM 1517 C C . CYS A 1 188 ? -10.279 15.561 4.065 1.00 92.06 188 CYS A C 1
ATOM 1519 O O . CYS A 1 188 ? -10.648 16.718 3.961 1.00 92.06 188 CYS A O 1
ATOM 1521 N N . VAL A 1 189 ? -9.070 15.239 4.514 1.00 93.19 189 VAL A N 1
ATOM 1522 C CA . VAL A 1 189 ? -8.069 16.209 4.962 1.00 93.19 189 VAL A CA 1
ATOM 1523 C C . VAL A 1 189 ? -6.850 16.129 4.051 1.00 93.19 189 VAL A C 1
ATOM 1525 O O . VAL A 1 189 ? -6.327 15.042 3.797 1.00 93.19 189 VAL A O 1
ATOM 1528 N N . THR A 1 190 ? -6.387 17.277 3.554 1.00 93.69 190 THR A N 1
ATOM 1529 C CA . THR A 1 190 ? -5.162 17.347 2.745 1.00 93.69 190 THR A CA 1
ATOM 1530 C C . THR A 1 190 ? -3.928 17.414 3.633 1.00 93.69 190 THR A C 1
ATOM 1532 O O . THR A 1 190 ? -3.883 18.175 4.594 1.00 93.69 190 THR A O 1
ATOM 1535 N N . LEU A 1 191 ? -2.908 16.643 3.267 1.00 95.94 191 LEU A N 1
ATOM 1536 C CA . LEU A 1 191 ? -1.569 16.676 3.841 1.00 95.94 191 LEU A CA 1
ATOM 1537 C C . LEU A 1 191 ? -0.592 17.239 2.804 1.00 95.94 191 LEU A C 1
ATOM 1539 O O . LEU A 1 191 ? -0.674 16.883 1.623 1.00 95.94 191 LEU A O 1
ATOM 1543 N N . ASP A 1 192 ? 0.352 18.071 3.240 1.00 96.81 192 ASP A N 1
ATOM 1544 C CA . ASP A 1 192 ? 1.392 18.611 2.360 1.00 96.81 192 ASP A CA 1
ATOM 1545 C C . ASP A 1 192 ? 2.488 17.562 2.135 1.00 96.81 192 ASP A C 1
ATOM 1547 O O . ASP A 1 192 ? 3.413 17.407 2.931 1.00 96.81 192 ASP A O 1
ATOM 1551 N N . GLY A 1 193 ? 2.382 16.821 1.035 1.00 97.06 193 GLY A N 1
ATOM 1552 C CA . GLY A 1 193 ? 3.323 15.772 0.669 1.00 97.06 193 GLY A CA 1
ATOM 1553 C C . GLY A 1 193 ? 4.650 16.268 0.093 1.00 97.06 193 GLY A C 1
ATOM 1554 O O . GLY A 1 193 ? 5.486 15.428 -0.274 1.00 97.06 193 GLY A O 1
ATOM 1555 N N . GLU A 1 194 ? 4.864 17.580 -0.027 1.00 96.50 194 GLU A N 1
ATOM 1556 C CA . GLU A 1 194 ? 6.157 18.160 -0.411 1.00 96.50 194 GLU A CA 1
ATOM 1557 C C . GLU A 1 194 ? 7.132 18.195 0.771 1.00 96.50 194 GLU A C 1
ATOM 1559 O O . GLU A 1 194 ? 8.343 18.097 0.566 1.00 96.50 194 GLU A O 1
ATOM 1564 N N . GLN A 1 195 ? 6.604 18.196 1.999 1.00 97.19 195 GLN A N 1
ATOM 1565 C CA . GLN A 1 195 ? 7.383 18.154 3.234 1.00 97.19 195 GLN A CA 1
ATOM 1566 C C . GLN A 1 195 ? 8.145 16.828 3.431 1.00 97.19 195 GLN A C 1
ATOM 1568 O O . GLN A 1 195 ? 7.807 15.792 2.837 1.00 97.19 195 GLN A O 1
ATOM 1573 N N . PRO A 1 196 ? 9.155 16.812 4.325 1.00 96.94 196 PRO A N 1
ATOM 1574 C CA . PRO A 1 196 ? 9.788 15.580 4.781 1.00 96.94 196 PRO A CA 1
ATOM 1575 C C . PRO A 1 196 ? 8.772 14.569 5.330 1.00 96.94 196 PRO A C 1
ATOM 1577 O O . PRO A 1 196 ? 7.796 14.932 5.983 1.00 96.94 196 PRO A O 1
ATOM 1580 N N . ALA A 1 197 ? 9.029 13.275 5.115 1.00 96.75 197 ALA A N 1
ATOM 1581 C CA . ALA A 1 197 ? 8.087 12.205 5.459 1.00 96.75 197 ALA A CA 1
ATOM 1582 C C . ALA A 1 197 ? 7.674 12.190 6.944 1.00 96.75 197 ALA A C 1
ATOM 1584 O O . ALA A 1 197 ? 6.533 11.856 7.255 1.00 96.75 197 ALA A O 1
ATOM 1585 N N . GLU A 1 198 ? 8.576 12.564 7.855 1.00 96.69 198 GLU A N 1
ATOM 1586 C CA . GLU A 1 198 ? 8.278 12.675 9.289 1.00 96.69 198 GLU A CA 1
ATOM 1587 C C . GLU A 1 198 ? 7.301 13.814 9.595 1.00 96.69 198 GLU A C 1
ATOM 1589 O O . GLU A 1 198 ? 6.404 13.645 10.419 1.00 96.69 198 GLU A O 1
ATOM 1594 N N . THR A 1 199 ? 7.420 14.940 8.889 1.00 97.44 199 THR A N 1
ATOM 1595 C CA . THR A 1 199 ? 6.493 16.070 8.997 1.00 97.44 199 THR A CA 1
ATOM 1596 C C . THR A 1 199 ? 5.105 15.677 8.501 1.00 97.44 199 THR A C 1
ATOM 1598 O O . THR A 1 199 ? 4.123 15.924 9.194 1.00 97.44 199 THR A O 1
ATOM 1601 N N . VAL A 1 200 ? 5.011 14.997 7.352 1.00 97.75 200 VAL A N 1
ATOM 1602 C CA . VAL A 1 200 ? 3.729 14.493 6.816 1.00 97.75 200 VAL A CA 1
ATOM 1603 C C . VAL A 1 200 ? 3.097 13.473 7.764 1.00 97.75 200 VAL A C 1
ATOM 1605 O O . VAL A 1 200 ? 1.892 13.502 8.005 1.00 97.75 200 VAL A O 1
ATOM 1608 N N . LEU A 1 201 ? 3.911 12.586 8.345 1.00 98.00 201 LEU A N 1
ATOM 1609 C CA . LEU A 1 201 ? 3.456 11.644 9.363 1.00 98.00 201 LEU A CA 1
ATOM 1610 C C . LEU A 1 201 ? 2.917 12.373 10.596 1.00 98.00 201 LEU A C 1
ATOM 1612 O O . LEU A 1 201 ? 1.853 12.009 11.086 1.00 98.00 201 LEU A O 1
ATOM 1616 N N . LYS A 1 202 ? 3.614 13.405 11.082 1.00 97.12 202 LYS A N 1
ATOM 1617 C CA . LYS A 1 202 ? 3.145 14.222 12.204 1.00 97.12 202 LYS A CA 1
ATOM 1618 C C . LYS A 1 202 ? 1.800 14.883 11.886 1.00 97.12 202 LYS A C 1
ATOM 1620 O O . LYS A 1 202 ? 0.876 14.714 12.671 1.00 97.12 202 LYS A O 1
ATOM 1625 N N . GLN A 1 203 ? 1.659 15.521 10.718 1.00 97.31 203 GLN A N 1
ATOM 1626 C CA . GLN A 1 203 ? 0.387 16.112 10.273 1.00 97.31 203 GLN A CA 1
ATOM 1627 C C . GLN A 1 203 ? -0.752 15.084 10.301 1.00 97.31 203 GLN A C 1
ATOM 1629 O O . GLN A 1 203 ? -1.816 15.351 10.850 1.00 97.31 203 GLN A O 1
ATOM 1634 N N . ALA A 1 204 ? -0.521 13.883 9.760 1.00 97.69 204 ALA A N 1
ATOM 1635 C CA . ALA A 1 204 ? -1.523 12.822 9.772 1.00 97.69 204 ALA A CA 1
ATOM 1636 C C . ALA A 1 204 ? -1.919 12.408 11.198 1.00 97.69 204 ALA A C 1
ATOM 1638 O O . ALA A 1 204 ? -3.102 12.256 11.485 1.00 97.69 204 ALA A O 1
ATOM 1639 N N . LEU A 1 205 ? -0.952 12.237 12.103 1.00 97.38 205 LEU A N 1
ATOM 1640 C CA . LEU A 1 205 ? -1.226 11.861 13.493 1.00 97.38 205 LEU A CA 1
ATOM 1641 C C . LEU A 1 205 ? -1.981 12.959 14.249 1.00 97.38 205 LEU A C 1
ATOM 1643 O O . LEU A 1 205 ? -2.900 12.637 14.998 1.00 97.38 205 LEU A O 1
ATOM 1647 N N . ASP A 1 206 ? -1.644 14.228 14.016 1.00 96.25 206 ASP A N 1
ATOM 1648 C CA . ASP A 1 206 ? -2.338 15.375 14.607 1.00 96.25 206 ASP A CA 1
ATOM 1649 C C . ASP A 1 206 ? -3.806 15.425 14.144 1.00 96.25 206 ASP A C 1
ATOM 1651 O O . ASP A 1 206 ? -4.705 15.643 14.956 1.00 96.25 206 ASP A O 1
ATOM 1655 N N . VAL A 1 207 ? -4.078 15.122 12.866 1.00 95.81 207 VAL A N 1
ATOM 1656 C CA . VAL A 1 207 ? -5.450 14.986 12.340 1.00 95.81 207 VAL A CA 1
ATOM 1657 C C . VAL A 1 207 ? -6.200 13.852 13.040 1.00 95.81 207 VAL A C 1
ATOM 1659 O O . VAL A 1 207 ? -7.341 14.037 13.460 1.00 95.81 207 VAL A O 1
ATOM 1662 N N . LEU A 1 208 ? -5.571 12.685 13.202 1.00 96.12 208 LEU A N 1
ATOM 1663 C CA . LEU A 1 208 ? -6.203 11.538 13.858 1.00 96.12 208 LEU A CA 1
ATOM 1664 C C . LEU A 1 208 ? -6.478 11.778 15.350 1.00 96.12 208 LEU A C 1
ATOM 1666 O O . LEU A 1 208 ? -7.504 11.324 15.857 1.00 96.12 208 LEU A O 1
ATOM 1670 N N . LEU A 1 209 ? -5.599 12.513 16.037 1.00 95.31 209 LEU A N 1
ATOM 1671 C CA . LEU A 1 209 ? -5.811 12.979 17.409 1.00 95.31 209 LEU A CA 1
ATOM 1672 C C . LEU A 1 209 ? -6.969 13.983 17.479 1.00 95.31 209 LEU A C 1
ATOM 1674 O O . LEU A 1 209 ? -7.878 13.805 18.285 1.00 95.31 209 LEU A O 1
ATOM 1678 N N . LYS A 1 210 ? -6.990 14.995 16.597 1.00 94.31 210 LYS A N 1
ATOM 1679 C CA . LYS A 1 210 ? -8.069 15.999 16.540 1.00 94.31 210 LYS A CA 1
ATOM 1680 C C . LYS A 1 210 ? -9.437 15.355 16.284 1.00 94.31 210 LYS A C 1
ATOM 1682 O O . LYS A 1 210 ? -10.435 15.814 16.823 1.00 94.31 210 LYS A O 1
ATOM 1687 N N . ARG A 1 211 ? -9.484 14.278 15.493 1.00 93.19 211 ARG A N 1
ATOM 1688 C CA . ARG A 1 211 ? -10.712 13.521 15.183 1.00 93.19 211 ARG A CA 1
ATOM 1689 C C . ARG A 1 211 ? -11.109 12.494 16.246 1.00 93.19 211 ARG A C 1
ATOM 1691 O O . ARG A 1 211 ? -12.056 11.747 16.017 1.00 93.19 211 ARG A O 1
ATOM 1698 N N . GLY A 1 212 ? -10.381 12.404 17.360 1.00 94.56 212 GLY A N 1
ATOM 1699 C CA . GLY A 1 212 ? -10.653 11.422 18.412 1.00 94.56 212 GLY A CA 1
ATOM 1700 C C . GLY A 1 212 ? -10.491 9.968 17.957 1.00 94.56 212 GLY A C 1
ATOM 1701 O O . GLY A 1 212 ? -11.016 9.064 18.590 1.00 94.56 212 GLY A O 1
ATOM 1702 N N . MET A 1 213 ? -9.785 9.716 16.847 1.00 95.31 213 MET A N 1
ATOM 1703 C CA . MET A 1 213 ? -9.452 8.350 16.422 1.00 95.31 213 MET A CA 1
ATOM 1704 C C . MET A 1 213 ? -8.261 7.805 17.212 1.00 95.31 213 MET A C 1
ATOM 1706 O O . MET A 1 213 ? -8.122 6.594 17.391 1.00 95.31 213 MET A O 1
ATOM 1710 N N . LEU A 1 214 ? -7.397 8.709 17.680 1.00 96.00 214 LEU A N 1
ATOM 1711 C CA . LEU A 1 214 ? -6.273 8.419 18.557 1.00 96.00 214 LEU A CA 1
ATOM 1712 C C . LEU A 1 214 ? -6.383 9.237 19.842 1.00 96.00 214 LEU A C 1
ATOM 1714 O O . LEU A 1 214 ? -6.931 10.336 19.846 1.00 96.00 214 LEU A O 1
ATOM 1718 N N . ARG A 1 215 ? -5.747 8.735 20.898 1.00 95.00 215 ARG A N 1
ATOM 1719 C CA . ARG A 1 215 ? -5.476 9.470 22.134 1.00 95.00 215 ARG A CA 1
ATOM 1720 C C . ARG A 1 215 ? -4.004 9.375 22.510 1.00 95.00 215 ARG A C 1
ATOM 1722 O O . ARG A 1 215 ? -3.323 8.397 22.183 1.00 95.00 215 ARG A O 1
ATOM 1729 N N . VAL A 1 216 ? -3.523 10.392 23.218 1.00 95.12 216 VAL A N 1
ATOM 1730 C CA . VAL A 1 216 ? -2.196 10.376 23.833 1.00 95.12 216 VAL A CA 1
ATOM 1731 C C . VAL A 1 216 ? -2.285 9.624 25.150 1.00 95.12 216 VAL A C 1
ATOM 1733 O O . VAL A 1 216 ? -3.085 9.979 26.010 1.00 95.12 216 VAL A O 1
ATOM 1736 N N . GLU A 1 217 ? -1.467 8.589 25.314 1.00 90.00 217 GLU A N 1
ATOM 1737 C CA . GLU A 1 217 ? -1.307 7.959 26.621 1.00 90.00 217 GLU A CA 1
ATOM 1738 C C . GLU A 1 217 ? -0.361 8.822 27.463 1.00 90.00 217 GLU A C 1
ATOM 1740 O O . GLU A 1 217 ? 0.786 9.064 27.073 1.00 90.00 217 GLU A O 1
ATOM 1745 N N . THR A 1 218 ? -0.850 9.310 28.602 1.00 89.94 218 THR A N 1
ATOM 1746 C CA . THR A 1 218 ? -0.012 9.876 29.659 1.00 89.94 218 THR A CA 1
ATOM 1747 C C . THR A 1 218 ? 0.366 8.751 30.619 1.00 89.94 218 THR A C 1
ATOM 1749 O O . THR A 1 218 ? -0.490 7.967 31.036 1.00 89.94 218 THR A O 1
ATOM 1752 N N . ASP A 1 219 ? 1.648 8.663 30.981 1.00 80.56 219 ASP A N 1
ATOM 1753 C CA . ASP A 1 219 ? 2.166 7.652 31.921 1.00 80.56 219 ASP A CA 1
ATOM 1754 C C . ASP A 1 219 ? 1.551 7.768 33.335 1.00 80.56 219 ASP A C 1
ATOM 1756 O O . ASP A 1 219 ? 1.778 6.917 34.189 1.00 80.56 219 ASP A O 1
ATOM 1760 N N . GLU A 1 220 ? 0.748 8.805 33.584 1.00 73.06 220 GLU A N 1
ATOM 1761 C CA . GLU A 1 220 ? 0.179 9.148 34.890 1.00 73.06 220 GLU A CA 1
ATOM 1762 C C . GLU A 1 220 ? -1.122 8.406 35.236 1.00 73.06 220 GLU A C 1
ATOM 1764 O O . GLU A 1 220 ? -1.637 8.551 36.343 1.00 73.06 220 GLU A O 1
ATOM 1769 N N . THR A 1 221 ? -1.668 7.585 34.333 1.00 55.16 221 THR A N 1
ATOM 1770 C CA . THR A 1 221 ? -2.910 6.847 34.616 1.00 55.16 221 THR A CA 1
ATOM 1771 C C . THR A 1 221 ? -2.647 5.524 35.331 1.00 55.16 221 THR A C 1
ATOM 1773 O O . THR A 1 221 ? -2.443 4.477 34.725 1.00 55.16 221 THR A O 1
ATOM 1776 N N . ASP A 1 222 ? -2.628 5.658 36.656 1.00 49.38 222 ASP A N 1
ATOM 1777 C CA . ASP A 1 222 ? -3.212 4.801 37.689 1.00 49.38 222 ASP A CA 1
ATOM 1778 C C . ASP A 1 222 ? -3.211 3.279 37.453 1.00 49.38 222 ASP A C 1
ATOM 1780 O O . ASP A 1 222 ? -3.824 2.739 36.534 1.00 49.38 222 ASP A O 1
ATOM 1784 N N . SER A 1 223 ? -2.561 2.583 38.384 1.00 56.75 223 SER A N 1
ATOM 1785 C CA . SER A 1 223 ? -2.292 1.138 38.478 1.00 56.75 223 SER A CA 1
ATOM 1786 C C . SER A 1 223 ? -3.489 0.171 38.380 1.00 56.75 223 SER A C 1
ATOM 1788 O O . SER A 1 223 ? -3.338 -1.032 38.609 1.00 56.75 223 SER A O 1
ATOM 1790 N N . THR A 1 224 ? -4.677 0.641 38.010 1.00 61.34 224 THR A N 1
ATOM 1791 C CA . THR A 1 224 ? -5.800 -0.213 37.630 1.00 61.34 224 THR A CA 1
ATOM 1792 C C . THR A 1 224 ? -5.482 -0.938 36.324 1.00 61.34 224 THR A C 1
ATOM 1794 O O . THR A 1 224 ? -5.501 -0.338 35.251 1.00 61.34 224 THR A O 1
ATOM 1797 N N . GLU A 1 225 ? -5.163 -2.237 36.424 1.00 59.12 225 GLU A N 1
ATOM 1798 C CA . GLU A 1 225 ? -4.937 -3.125 35.278 1.00 59.12 225 GLU A CA 1
ATOM 1799 C C . GLU A 1 225 ? -5.984 -2.847 34.181 1.00 59.12 225 GLU A C 1
ATOM 1801 O O . GLU A 1 225 ? -7.185 -2.996 34.439 1.00 59.12 225 GLU A O 1
ATOM 1806 N N . PRO A 1 226 ? -5.574 -2.472 32.952 1.00 57.94 226 PRO A N 1
ATOM 1807 C CA . PRO A 1 226 ? -6.522 -2.333 31.861 1.00 57.94 226 PRO A CA 1
ATOM 1808 C C . PRO A 1 226 ? -7.245 -3.673 31.690 1.00 57.94 226 PRO A C 1
ATOM 1810 O O . PRO A 1 226 ? -6.595 -4.725 31.771 1.00 57.94 226 PRO A O 1
ATOM 1813 N N . PRO A 1 227 ? -8.572 -3.679 31.459 1.00 57.28 227 PRO A N 1
ATOM 1814 C CA . PRO A 1 227 ? -9.321 -4.914 31.303 1.00 57.28 227 PRO A CA 1
ATOM 1815 C C . PRO A 1 227 ? -8.663 -5.722 30.189 1.00 57.28 227 PRO A C 1
ATOM 1817 O O . PRO A 1 227 ? -8.676 -5.312 29.027 1.00 57.28 227 PRO A O 1
ATOM 1820 N N . LYS A 1 228 ? -8.034 -6.849 30.554 1.00 59.00 228 LYS A N 1
ATOM 1821 C CA . LYS A 1 228 ? -7.353 -7.748 29.619 1.00 59.00 228 LYS A CA 1
ATOM 1822 C C . LYS A 1 228 ? -8.373 -8.171 28.573 1.00 59.00 228 LYS A C 1
ATOM 1824 O O . LYS A 1 228 ? -9.183 -9.070 28.808 1.00 59.00 228 LYS A O 1
ATOM 1829 N N . ARG A 1 229 ? -8.350 -7.502 27.419 1.00 58.06 229 ARG A N 1
ATOM 1830 C CA . ARG A 1 229 ? -9.171 -7.846 26.262 1.00 58.06 229 ARG A CA 1
ATOM 1831 C C . ARG A 1 229 ? -8.690 -9.227 25.843 1.00 58.06 229 ARG A C 1
ATOM 1833 O O . ARG A 1 229 ? -7.625 -9.381 25.251 1.00 58.06 229 ARG A O 1
ATOM 1840 N N . THR A 1 230 ? -9.412 -10.259 26.266 1.00 54.22 230 THR A N 1
ATOM 1841 C CA . THR A 1 230 ? -9.076 -11.635 25.926 1.00 54.22 230 THR A CA 1
ATOM 1842 C C . THR A 1 230 ? -9.248 -11.724 24.421 1.00 54.22 230 THR A C 1
ATOM 1844 O O . THR A 1 230 ? -10.376 -11.665 23.929 1.00 54.22 230 THR A O 1
ATOM 1847 N N . ILE A 1 231 ? -8.134 -11.793 23.686 1.00 53.56 231 ILE A N 1
ATOM 1848 C CA . ILE A 1 231 ? -8.133 -12.062 22.251 1.00 53.56 231 ILE A CA 1
ATOM 1849 C C . ILE A 1 231 ? -8.765 -13.443 22.103 1.00 53.56 231 ILE A C 1
ATOM 1851 O O . ILE A 1 231 ? -8.104 -14.472 22.234 1.00 53.56 231 ILE A O 1
ATOM 1855 N N . ARG A 1 232 ? -10.088 -13.475 21.920 1.00 46.50 232 ARG A N 1
ATOM 1856 C CA . ARG A 1 232 ? -10.812 -14.686 21.567 1.00 46.50 232 ARG A CA 1
ATOM 1857 C C . ARG A 1 232 ? -10.354 -15.010 20.158 1.00 46.50 232 ARG A C 1
ATOM 1859 O O . ARG A 1 232 ? -10.849 -14.422 19.202 1.00 46.50 232 ARG A O 1
ATOM 1866 N N . THR A 1 233 ? -9.376 -15.901 20.038 1.00 44.28 233 THR A N 1
ATOM 1867 C CA . THR A 1 233 ? -9.038 -16.540 18.771 1.00 44.28 233 THR A CA 1
ATOM 1868 C C . THR A 1 233 ? -10.336 -17.102 18.204 1.00 44.28 233 THR A C 1
ATOM 1870 O O . THR A 1 233 ? -10.949 -18.006 18.771 1.00 44.28 233 THR A O 1
ATOM 1873 N N . ALA A 1 234 ? -10.833 -16.466 17.144 1.00 41.72 234 ALA A N 1
ATOM 1874 C CA . ALA A 1 234 ? -12.090 -16.826 16.524 1.00 41.72 234 ALA A CA 1
ATOM 1875 C C . ALA A 1 234 ? -11.935 -18.212 15.887 1.00 41.72 234 ALA A C 1
ATOM 1877 O O . ALA A 1 234 ? -11.465 -18.347 14.763 1.00 41.72 234 ALA A O 1
ATOM 1878 N N . ALA A 1 235 ? -12.319 -19.259 16.617 1.00 38.69 235 ALA A N 1
ATOM 1879 C CA . ALA A 1 235 ? -12.644 -20.537 16.011 1.00 38.69 235 ALA A CA 1
ATOM 1880 C C . ALA A 1 235 ? -13.868 -20.310 15.108 1.00 38.69 235 ALA A C 1
ATOM 1882 O O . ALA A 1 235 ? -14.961 -19.993 15.586 1.00 38.69 235 ALA A O 1
ATOM 1883 N N . SER A 1 236 ? -13.644 -20.400 13.798 1.00 39.62 236 SER A N 1
ATOM 1884 C CA . SER A 1 236 ? -14.599 -20.179 12.713 1.00 39.62 236 SER A CA 1
ATOM 1885 C C . SER A 1 236 ? -15.958 -20.842 12.967 1.00 39.62 236 SER A C 1
ATOM 1887 O O . SER A 1 236 ? -16.133 -22.041 12.763 1.00 39.62 236 SER A O 1
ATOM 1889 N N . ARG A 1 237 ? -16.966 -20.054 13.362 1.00 38.28 237 ARG A N 1
ATOM 1890 C CA . ARG A 1 237 ? -18.377 -20.465 13.318 1.00 38.28 237 ARG A CA 1
ATOM 1891 C C . ARG A 1 237 ? -18.923 -20.199 11.919 1.00 38.28 237 ARG A C 1
ATOM 1893 O O . ARG A 1 237 ? -19.512 -19.152 11.665 1.00 38.28 237 ARG A O 1
ATOM 1900 N N . SER A 1 238 ? -18.726 -21.157 11.018 1.00 38.56 238 SER A N 1
ATOM 1901 C CA . SER A 1 238 ? -19.426 -21.178 9.733 1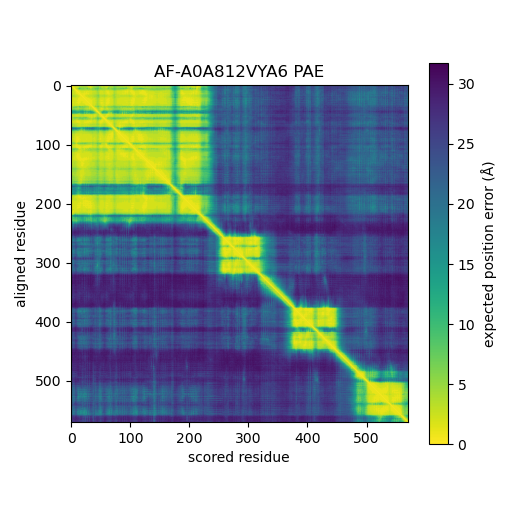.00 38.56 238 SER A CA 1
ATOM 1902 C C . SER A 1 238 ? -20.901 -21.521 9.974 1.00 38.56 238 SER A C 1
ATOM 1904 O O . SER A 1 238 ? -21.227 -22.594 10.481 1.00 38.56 238 SER A O 1
ATOM 1906 N N . ARG A 1 239 ? -21.802 -20.575 9.683 1.00 40.44 239 ARG A N 1
ATOM 1907 C CA . ARG A 1 239 ? -23.258 -20.775 9.717 1.00 40.44 239 ARG A CA 1
ATOM 1908 C C . ARG A 1 239 ? -23.691 -21.474 8.426 1.00 40.44 239 ARG A C 1
ATOM 1910 O O . ARG A 1 239 ? -23.812 -20.821 7.395 1.00 40.44 239 ARG A O 1
ATOM 1917 N N . SER A 1 240 ? -23.998 -22.766 8.490 1.00 35.59 240 SER A N 1
ATOM 1918 C CA . SER A 1 240 ? -24.743 -23.472 7.443 1.00 35.59 240 SER A CA 1
ATOM 1919 C C . SER A 1 240 ? -26.252 -23.355 7.700 1.00 35.59 240 SER A C 1
ATOM 1921 O O . SER A 1 240 ? -26.797 -23.889 8.664 1.00 35.59 240 SER A O 1
ATOM 1923 N N . ARG A 1 241 ? -26.947 -22.623 6.821 1.00 44.69 241 ARG A N 1
ATOM 1924 C CA . ARG A 1 241 ? -28.401 -22.713 6.639 1.00 44.69 241 ARG A CA 1
ATOM 1925 C C . ARG A 1 241 ? -28.678 -23.739 5.537 1.00 44.69 241 ARG A C 1
ATOM 1927 O O . ARG A 1 241 ? -28.564 -23.403 4.366 1.00 44.69 241 ARG A O 1
ATOM 1934 N N . SER A 1 242 ? -29.119 -24.938 5.905 1.00 38.69 242 SER A N 1
ATOM 1935 C CA . SER A 1 242 ? -30.046 -25.738 5.094 1.00 38.69 242 SER A CA 1
ATOM 1936 C C . SER A 1 242 ? -30.723 -26.801 5.962 1.00 38.69 242 SER A C 1
ATOM 1938 O O . SER A 1 242 ? -30.108 -27.477 6.782 1.00 38.69 242 SER A O 1
ATOM 1940 N N . ARG A 1 243 ? -32.048 -26.868 5.822 1.00 42.03 243 ARG A N 1
ATOM 1941 C CA . ARG A 1 243 ? -32.953 -27.837 6.444 1.00 42.03 243 ARG A CA 1
ATOM 1942 C C . ARG A 1 243 ? -32.676 -29.239 5.895 1.00 42.03 243 ARG A C 1
ATOM 1944 O O . ARG A 1 243 ? -32.559 -29.388 4.685 1.00 42.03 243 ARG A O 1
ATOM 1951 N N . GLY A 1 244 ? -32.713 -30.257 6.756 1.00 36.28 244 GLY A N 1
ATOM 1952 C CA . GLY A 1 244 ? -32.826 -31.649 6.318 1.00 36.28 244 GLY A CA 1
ATOM 1953 C C . GLY A 1 244 ? -32.437 -32.671 7.382 1.00 36.28 244 GLY A C 1
ATOM 1954 O O . GLY A 1 244 ? -31.262 -32.945 7.550 1.00 36.28 244 GLY A O 1
ATOM 1955 N N . ARG A 1 245 ? -33.456 -33.228 8.054 1.00 34.06 245 ARG A N 1
ATOM 1956 C CA . ARG A 1 245 ? -33.535 -34.588 8.631 1.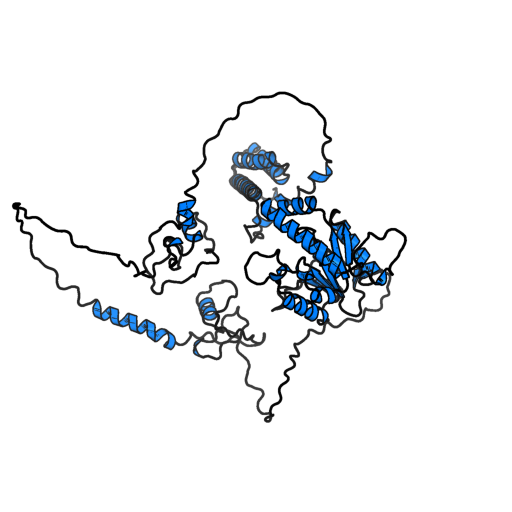00 34.06 245 ARG A CA 1
ATOM 1957 C C . ARG A 1 245 ? -32.328 -35.104 9.443 1.00 34.06 245 ARG A C 1
ATOM 1959 O O . ARG A 1 245 ? -31.319 -35.525 8.893 1.00 34.06 245 ARG A O 1
ATOM 1966 N N . GLN A 1 246 ? -32.508 -35.200 10.762 1.00 38.00 246 GLN A N 1
ATOM 1967 C CA . GLN A 1 246 ? -31.658 -36.038 11.613 1.00 38.00 246 GLN A CA 1
ATOM 1968 C C . GLN A 1 246 ? -31.828 -37.528 11.285 1.00 38.00 246 GLN A C 1
ATOM 1970 O O . GLN A 1 246 ? -32.960 -37.985 11.101 1.00 38.00 246 GLN A O 1
ATOM 1975 N N . PRO A 1 247 ? -30.729 -38.291 11.369 1.00 39.53 247 PRO A N 1
ATOM 1976 C CA . PRO A 1 247 ? -30.751 -39.569 12.052 1.00 39.53 247 PRO A CA 1
ATOM 1977 C C . PRO A 1 247 ? -29.806 -39.579 13.261 1.00 39.53 247 PRO A C 1
ATOM 1979 O O . PRO A 1 247 ? -28.705 -39.036 13.250 1.00 39.53 247 PRO A O 1
ATOM 1982 N N . SER A 1 248 ? -30.346 -40.204 14.300 1.00 38.84 248 SER A N 1
ATOM 1983 C CA . SER A 1 248 ? -29.760 -40.802 15.499 1.00 38.84 248 SER A CA 1
ATOM 1984 C C . SER A 1 248 ? -28.239 -40.957 15.592 1.00 38.84 248 SER A C 1
ATOM 1986 O O . SER A 1 248 ? -27.566 -41.461 14.697 1.00 38.84 248 SER A O 1
ATOM 1988 N N . ALA A 1 249 ? -27.763 -40.640 16.795 1.00 46.84 249 ALA A N 1
ATOM 1989 C CA . ALA A 1 249 ? -26.441 -40.916 17.322 1.00 46.84 249 ALA A CA 1
ATOM 1990 C C . ALA A 1 249 ? -26.076 -42.412 17.310 1.00 46.84 249 ALA A C 1
ATOM 1992 O O . ALA A 1 249 ? -26.750 -43.222 17.943 1.00 46.84 249 ALA A O 1
ATOM 1993 N N . SER A 1 250 ? -24.944 -42.735 16.679 1.00 43.47 250 SER A N 1
ATOM 1994 C CA . SER A 1 250 ? -24.114 -43.906 16.993 1.00 43.47 250 SER A CA 1
ATOM 1995 C C . SER A 1 250 ? -22.713 -43.762 16.368 1.00 43.47 250 SER A C 1
ATOM 1997 O O . SER A 1 250 ? -22.607 -43.628 15.152 1.00 43.47 250 SER A O 1
ATOM 1999 N N . SER A 1 251 ? -21.677 -43.841 17.222 1.00 37.19 251 SER A N 1
ATOM 2000 C CA . SER A 1 251 ? -20.224 -44.028 16.964 1.00 37.19 251 SER A CA 1
ATOM 2001 C C . SER A 1 251 ? -19.308 -42.788 16.796 1.00 37.19 251 SER A C 1
ATOM 2003 O O . SER A 1 251 ? -19.224 -42.229 15.708 1.00 37.19 251 SER A O 1
ATOM 2005 N N . PRO A 1 252 ? -18.513 -42.406 17.826 1.00 47.09 252 PRO A N 1
ATOM 2006 C CA . PRO A 1 252 ? -17.531 -41.313 17.767 1.00 47.09 252 PRO A CA 1
ATOM 2007 C C . PRO A 1 252 ? -16.077 -41.779 17.514 1.00 47.09 252 PRO A C 1
ATOM 2009 O O . PRO A 1 252 ? -15.159 -41.285 18.162 1.00 47.09 252 PRO A O 1
ATOM 2012 N N . LEU A 1 253 ? -15.828 -42.729 16.601 1.00 49.75 253 LEU A N 1
ATOM 2013 C CA . LEU A 1 253 ? -14.478 -43.309 16.427 1.00 49.75 253 LEU A CA 1
ATOM 2014 C C . LEU A 1 253 ? -13.922 -43.355 14.995 1.00 49.75 253 LEU A C 1
ATOM 2016 O O . LEU A 1 253 ? -12.898 -43.989 14.763 1.00 49.75 253 LEU A O 1
ATOM 2020 N N . LEU A 1 254 ? -14.540 -42.676 14.031 1.00 49.97 254 LEU A N 1
ATOM 2021 C CA . LEU A 1 254 ? -14.107 -42.729 12.631 1.00 49.97 254 LEU A CA 1
ATOM 2022 C C . LEU A 1 254 ? -14.202 -41.345 11.997 1.00 49.97 254 LEU A C 1
ATOM 2024 O O . LEU A 1 254 ? -15.275 -40.942 11.573 1.00 49.97 254 LEU A O 1
ATOM 2028 N N . ASP A 1 255 ? -13.092 -40.605 12.030 1.00 54.94 255 ASP A N 1
ATOM 2029 C CA . ASP A 1 255 ? -12.590 -39.805 10.898 1.00 54.94 255 ASP A CA 1
ATOM 2030 C C . ASP A 1 255 ? -11.369 -38.976 11.325 1.00 54.94 255 ASP A C 1
ATOM 2032 O O . ASP A 1 255 ? -11.269 -37.761 11.129 1.00 54.94 255 ASP A O 1
ATOM 2036 N N . ALA A 1 256 ? -10.381 -39.651 11.923 1.00 60.78 256 ALA A N 1
ATOM 2037 C CA . ALA A 1 256 ? -9.038 -39.098 12.035 1.00 60.78 256 ALA A CA 1
ATOM 2038 C C . ALA A 1 256 ? -8.411 -39.063 10.632 1.00 60.78 256 ALA A C 1
ATOM 2040 O O . ALA A 1 256 ? -7.674 -39.953 10.224 1.00 60.78 256 ALA A O 1
ATOM 2041 N N . HIS A 1 257 ? -8.782 -38.029 9.884 1.00 87.19 257 HIS A N 1
ATOM 2042 C CA . HIS A 1 257 ? -8.263 -37.647 8.580 1.00 87.19 257 HIS A CA 1
ATOM 2043 C C . HIS A 1 257 ? -6.736 -37.670 8.494 1.00 87.19 257 HIS A C 1
ATOM 2045 O O . HIS A 1 257 ? -6.151 -36.640 8.816 1.00 87.19 257 HIS A O 1
ATOM 2051 N N . GLU A 1 258 ? -6.088 -38.760 8.066 1.00 95.44 258 GLU A N 1
ATOM 2052 C CA . GLU A 1 258 ? -4.626 -38.796 7.938 1.00 95.44 258 GLU A CA 1
ATOM 2053 C C . GLU A 1 258 ? -4.104 -37.647 7.056 1.00 95.44 258 GLU A C 1
ATOM 2055 O O . GLU A 1 258 ? -4.654 -37.305 5.999 1.00 95.44 258 GLU A O 1
ATOM 2060 N N . ARG A 1 259 ? -3.015 -37.021 7.501 1.00 96.88 259 ARG A N 1
ATOM 2061 C CA . ARG A 1 259 ? -2.320 -35.957 6.776 1.00 96.88 259 ARG A CA 1
ATOM 2062 C C . ARG A 1 259 ? -1.480 -36.561 5.656 1.00 96.88 259 ARG A C 1
ATOM 2064 O O . ARG A 1 259 ? -0.926 -37.637 5.807 1.00 96.88 259 ARG A O 1
ATOM 2071 N N . CYS A 1 260 ? -1.328 -35.851 4.544 1.00 97.19 260 CYS A N 1
ATOM 2072 C CA . CYS A 1 260 ? -0.488 -36.255 3.418 1.00 97.19 260 CYS A CA 1
ATOM 2073 C C . CYS A 1 260 ? 0.888 -36.772 3.875 1.00 97.19 260 CYS A C 1
ATOM 2075 O O . CYS A 1 260 ? 1.595 -36.072 4.592 1.00 97.19 260 CYS A O 1
ATOM 2077 N N . ALA A 1 261 ? 1.301 -37.934 3.365 1.00 97.38 261 ALA A N 1
ATOM 2078 C CA . ALA A 1 261 ? 2.543 -38.621 3.723 1.00 97.38 261 ALA A CA 1
ATOM 2079 C C . ALA A 1 261 ? 3.825 -37.790 3.503 1.00 97.38 261 ALA A C 1
ATOM 2081 O O . ALA A 1 261 ? 4.862 -38.071 4.093 1.00 97.38 261 ALA A O 1
ATOM 2082 N N . ASN A 1 262 ? 3.774 -36.738 2.674 1.00 95.81 262 ASN A N 1
ATOM 2083 C CA . ASN A 1 262 ? 4.850 -35.748 2.580 1.00 95.81 262 ASN A CA 1
ATOM 2084 C C . ASN A 1 262 ? 4.903 -34.877 3.860 1.00 95.81 262 ASN A C 1
ATOM 2086 O O . ASN A 1 262 ? 4.002 -34.051 4.036 1.00 95.81 262 ASN A O 1
ATOM 2090 N N . PRO A 1 263 ? 5.980 -34.928 4.673 1.00 95.12 263 PRO A N 1
ATOM 2091 C CA . PRO A 1 263 ? 6.048 -34.254 5.979 1.00 95.12 263 PRO A CA 1
ATOM 2092 C C . PRO A 1 263 ? 5.902 -32.727 5.935 1.00 95.12 263 PRO A C 1
ATOM 2094 O O . PRO A 1 263 ? 5.613 -32.094 6.946 1.00 95.12 263 PRO A O 1
ATOM 2097 N N . SER A 1 264 ? 6.126 -32.116 4.769 1.00 93.81 264 SER A N 1
ATOM 2098 C CA . SER A 1 264 ? 6.012 -30.666 4.567 1.00 93.81 264 SER A CA 1
ATOM 2099 C C . SER A 1 264 ? 4.613 -30.199 4.137 1.00 93.81 264 SER A C 1
ATOM 2101 O O . SER A 1 264 ? 4.386 -28.994 3.983 1.00 93.81 264 SER A O 1
ATOM 2103 N N . CYS A 1 265 ? 3.687 -31.135 3.912 1.00 94.81 265 CYS A N 1
ATOM 2104 C CA . CYS A 1 265 ? 2.327 -30.884 3.454 1.00 94.81 265 CYS A CA 1
ATOM 2105 C C . CYS A 1 265 ? 1.324 -30.971 4.615 1.00 94.81 265 CYS A C 1
ATOM 2107 O O . CYS A 1 265 ? 1.344 -31.927 5.382 1.00 94.81 265 CYS A O 1
ATOM 2109 N N . TRP A 1 266 ? 0.410 -30.000 4.702 1.00 95.25 266 TRP A N 1
ATOM 2110 C CA . TRP A 1 266 ? -0.613 -29.916 5.759 1.00 95.25 266 TRP A CA 1
ATOM 2111 C C . TRP A 1 266 ? -2.004 -30.375 5.307 1.00 95.25 266 TRP A C 1
ATOM 2113 O O . TRP A 1 266 ? -2.942 -30.399 6.096 1.00 95.25 266 TRP A O 1
ATOM 2123 N N . PHE A 1 267 ? -2.143 -30.753 4.037 1.00 96.44 267 PHE A N 1
ATOM 2124 C CA . PHE A 1 267 ? -3.407 -31.226 3.488 1.00 96.44 267 PHE A CA 1
ATOM 2125 C C . PHE A 1 267 ? -3.635 -32.700 3.809 1.00 96.44 267 PHE A C 1
ATOM 2127 O O . PHE A 1 267 ? -2.688 -33.478 3.932 1.00 96.44 267 PHE A O 1
ATOM 2134 N N . ARG A 1 268 ? -4.903 -33.076 3.907 1.00 96.44 268 ARG A N 1
ATOM 2135 C CA . ARG A 1 268 ? -5.385 -34.441 4.078 1.00 96.44 268 ARG A CA 1
ATOM 2136 C C . ARG A 1 268 ? -4.949 -35.316 2.900 1.00 96.44 268 ARG A C 1
ATOM 2138 O O . ARG A 1 268 ? -4.938 -34.861 1.753 1.00 96.44 268 ARG A O 1
ATOM 2145 N N . ALA A 1 269 ? -4.538 -36.550 3.184 1.00 96.00 269 ALA A N 1
ATOM 2146 C CA . ALA A 1 269 ? -4.271 -37.538 2.144 1.00 96.00 269 ALA A CA 1
ATOM 2147 C C . ALA A 1 269 ? -5.545 -37.771 1.312 1.00 96.00 269 ALA A C 1
ATOM 2149 O O . ALA A 1 269 ? -6.651 -37.742 1.858 1.00 96.00 269 ALA A O 1
ATOM 2150 N N . SER A 1 270 ? -5.409 -37.948 -0.009 1.00 92.94 270 SER A N 1
ATOM 2151 C CA . SER A 1 270 ? -6.585 -38.257 -0.827 1.00 92.94 270 SER A CA 1
ATOM 2152 C C . SER A 1 270 ? -7.156 -39.605 -0.368 1.00 92.94 270 SER A C 1
ATOM 2154 O O . SER A 1 270 ? -6.373 -40.544 -0.215 1.00 92.94 270 SER A O 1
ATOM 2156 N N . PRO A 1 271 ? -8.478 -39.724 -0.143 1.00 87.81 271 PRO A N 1
ATOM 2157 C CA . PRO A 1 271 ? -9.097 -41.013 0.162 1.00 87.81 271 PRO A CA 1
ATOM 2158 C C . PRO A 1 271 ? -9.025 -41.977 -1.031 1.00 87.81 271 PRO A C 1
ATOM 2160 O O . PRO A 1 271 ? -9.216 -43.178 -0.866 1.00 87.81 271 PRO A O 1
ATOM 2163 N N . GLU A 1 272 ? -8.742 -41.464 -2.231 1.00 84.19 272 GLU A N 1
ATOM 2164 C CA . GLU A 1 272 ? -8.498 -42.285 -3.408 1.00 84.19 272 GLU A CA 1
ATOM 2165 C C . GLU A 1 272 ? -7.215 -43.099 -3.217 1.00 84.19 272 GLU A C 1
ATOM 2167 O O . GLU A 1 272 ? -6.103 -42.560 -3.152 1.00 84.19 272 GLU A O 1
ATOM 2172 N N . THR A 1 273 ? -7.379 -44.420 -3.182 1.00 74.69 273 THR A N 1
ATOM 2173 C CA . THR A 1 273 ? -6.309 -45.415 -3.006 1.00 74.69 273 THR A CA 1
ATOM 2174 C C . THR A 1 273 ? -5.154 -45.241 -4.001 1.00 74.69 273 THR A C 1
ATOM 2176 O O . THR A 1 273 ? -4.010 -45.574 -3.696 1.00 74.69 273 THR A O 1
ATOM 2179 N N . GLY A 1 274 ? -5.414 -44.626 -5.159 1.00 85.25 274 GLY A N 1
ATOM 2180 C CA . GLY A 1 274 ? -4.436 -44.381 -6.218 1.00 85.25 274 GLY A CA 1
ATOM 2181 C C . GLY A 1 274 ? -3.371 -43.318 -5.930 1.00 85.25 274 GLY A C 1
ATOM 2182 O O . GLY A 1 274 ? -2.464 -43.168 -6.741 1.00 85.25 274 GLY A O 1
ATOM 2183 N N . ASN A 1 275 ? -3.437 -42.572 -4.820 1.00 91.38 275 ASN A N 1
ATOM 2184 C CA . ASN A 1 275 ? -2.414 -41.574 -4.473 1.00 91.38 275 ASN A CA 1
ATOM 2185 C C . ASN A 1 275 ? -1.458 -42.016 -3.357 1.00 91.38 275 ASN A C 1
ATOM 2187 O O . ASN A 1 275 ? -0.595 -41.221 -2.998 1.00 91.38 275 ASN A O 1
ATOM 2191 N N . GLY A 1 276 ? -1.587 -43.230 -2.806 1.00 93.94 276 GLY A N 1
ATOM 2192 C CA . GLY A 1 276 ? -0.580 -43.812 -1.907 1.00 93.94 276 GLY A CA 1
ATOM 2193 C C . GLY A 1 276 ? -0.320 -43.030 -0.607 1.00 93.94 276 GLY A C 1
ATOM 2194 O O . GLY A 1 276 ? 0.823 -42.868 -0.186 1.00 93.94 276 GLY A O 1
ATOM 2195 N N . GLY A 1 277 ? -1.364 -42.456 -0.001 1.00 95.88 277 GLY A N 1
ATOM 2196 C CA . GLY A 1 277 ? -1.238 -41.645 1.221 1.00 95.88 277 GLY A CA 1
ATOM 2197 C C . GLY A 1 277 ? -0.839 -40.181 0.984 1.00 95.88 277 GLY A C 1
ATOM 2198 O O . GLY A 1 277 ? -0.626 -39.424 1.929 1.00 95.88 277 GLY A O 1
ATOM 2199 N N . TYR A 1 278 ? -0.762 -39.717 -0.265 1.00 96.44 278 TYR A N 1
ATOM 2200 C CA . TYR A 1 278 ? -0.485 -38.312 -0.582 1.00 96.44 278 TYR A CA 1
ATOM 2201 C C . TYR A 1 278 ? -1.757 -37.545 -0.958 1.00 96.44 278 TYR A C 1
ATOM 2203 O O . TYR A 1 278 ? -2.711 -38.096 -1.497 1.00 96.44 278 TYR A O 1
ATOM 2211 N N . CYS A 1 279 ? -1.771 -36.228 -0.728 1.00 95.88 279 CYS A N 1
ATOM 2212 C CA . CYS A 1 279 ? -2.875 -35.368 -1.185 1.00 95.88 279 CYS A CA 1
ATOM 2213 C C . CYS A 1 279 ? -2.921 -35.198 -2.718 1.00 95.88 279 CYS A C 1
ATOM 2215 O O . CYS A 1 279 ? -3.948 -34.806 -3.260 1.00 95.88 279 CYS A O 1
ATOM 2217 N N . CYS A 1 280 ? -1.796 -35.425 -3.416 1.00 95.00 280 CYS A N 1
ATOM 2218 C CA . CYS A 1 280 ? -1.691 -35.393 -4.880 1.00 95.00 280 CYS A CA 1
ATOM 2219 C C . CYS A 1 280 ? -0.363 -36.005 -5.375 1.00 95.00 280 CYS A C 1
ATOM 2221 O O . CYS A 1 280 ? 0.631 -36.031 -4.638 1.00 95.00 280 CYS A O 1
ATOM 2223 N N . ARG A 1 281 ? -0.297 -36.372 -6.666 1.00 92.31 281 ARG A N 1
ATOM 2224 C CA . ARG A 1 281 ? 0.903 -36.941 -7.326 1.00 92.31 281 ARG A CA 1
ATOM 2225 C C . ARG A 1 281 ? 2.177 -36.102 -7.165 1.00 92.31 281 ARG A C 1
ATOM 2227 O O . ARG A 1 281 ? 3.266 -36.642 -7.000 1.00 92.31 281 ARG A O 1
ATOM 2234 N N . LYS A 1 282 ? 2.074 -34.770 -7.164 1.00 93.12 282 LYS A N 1
ATOM 2235 C CA . LYS A 1 282 ? 3.242 -33.885 -6.985 1.00 93.12 282 LYS A CA 1
ATOM 2236 C C . LYS A 1 282 ? 3.804 -33.908 -5.568 1.00 93.12 282 LYS A C 1
ATOM 2238 O O . LYS A 1 282 ? 5.010 -33.740 -5.395 1.00 93.12 282 LYS A O 1
ATOM 2243 N N . CYS A 1 283 ? 2.963 -34.133 -4.560 1.00 95.38 283 CYS A N 1
ATOM 2244 C CA . CYS A 1 283 ? 3.434 -34.349 -3.195 1.00 95.38 283 CYS A CA 1
ATOM 2245 C C . CYS A 1 283 ? 4.157 -35.687 -3.056 1.00 95.38 283 CYS A C 1
ATOM 2247 O O . CYS A 1 283 ? 5.197 -35.698 -2.397 1.00 95.38 283 CYS A O 1
ATOM 2249 N N . HIS A 1 284 ? 3.661 -36.741 -3.718 1.00 95.25 284 HIS A N 1
ATOM 2250 C CA . HIS A 1 284 ? 4.351 -38.028 -3.832 1.00 95.25 284 HIS A CA 1
ATOM 2251 C C . HIS A 1 284 ? 5.721 -37.864 -4.499 1.00 95.25 284 HIS A C 1
ATOM 2253 O O . HIS A 1 284 ? 6.737 -38.133 -3.867 1.00 95.25 284 HIS A O 1
ATOM 2259 N N . TRP A 1 285 ? 5.773 -37.304 -5.713 1.00 92.69 285 TRP A N 1
ATOM 2260 C CA . TRP A 1 285 ? 7.028 -37.097 -6.449 1.00 92.69 285 TRP A CA 1
ATOM 2261 C C . TRP A 1 285 ? 8.060 -36.301 -5.642 1.00 92.69 285 TRP A C 1
ATOM 2263 O O . TRP A 1 285 ? 9.237 -36.647 -5.617 1.00 92.69 285 TRP A O 1
ATOM 2273 N N . ARG A 1 286 ? 7.635 -35.251 -4.926 1.00 93.12 286 ARG A N 1
ATOM 2274 C CA . ARG A 1 286 ? 8.527 -34.475 -4.047 1.00 93.12 286 ARG A CA 1
ATOM 2275 C C . ARG A 1 286 ? 9.068 -35.274 -2.881 1.00 93.12 286 ARG A C 1
ATOM 2277 O O . ARG A 1 286 ? 10.222 -35.079 -2.516 1.00 93.12 286 ARG A O 1
ATOM 2284 N N . HIS A 1 287 ? 8.221 -36.097 -2.272 1.00 95.06 287 HIS A N 1
ATOM 2285 C CA . HIS A 1 287 ? 8.641 -36.926 -1.157 1.00 95.06 287 HIS A CA 1
ATOM 2286 C C . HIS A 1 287 ? 9.634 -37.989 -1.637 1.00 95.06 287 HIS A C 1
ATOM 2288 O O . HIS A 1 287 ? 10.710 -38.094 -1.063 1.00 95.06 287 HIS A O 1
ATOM 2294 N N . ALA A 1 288 ? 9.335 -38.655 -2.756 1.00 93.94 288 ALA A N 1
ATOM 2295 C CA . ALA A 1 288 ? 10.186 -39.679 -3.356 1.00 93.94 288 ALA A CA 1
ATOM 2296 C C . ALA A 1 288 ? 11.540 -39.139 -3.862 1.00 93.94 288 ALA A C 1
ATOM 2298 O O . ALA A 1 288 ? 12.559 -39.805 -3.729 1.00 93.94 288 ALA A O 1
ATOM 2299 N N . THR A 1 289 ? 11.579 -37.925 -4.425 1.00 91.81 289 THR A N 1
ATOM 2300 C CA . THR A 1 289 ? 12.810 -37.340 -5.004 1.00 91.81 289 THR A CA 1
ATOM 2301 C C . THR A 1 289 ? 13.596 -36.439 -4.049 1.00 91.81 289 THR A C 1
ATOM 2303 O O . THR A 1 289 ? 14.686 -35.984 -4.391 1.00 91.81 289 THR A O 1
ATOM 2306 N N . GLY A 1 290 ? 13.037 -36.090 -2.884 1.00 92.38 290 GLY A N 1
ATOM 2307 C CA . GLY A 1 290 ? 13.628 -35.119 -1.953 1.00 92.38 290 GLY A CA 1
ATOM 2308 C C . GLY A 1 290 ? 13.681 -33.672 -2.476 1.00 92.38 290 GLY A C 1
ATOM 2309 O O . GLY A 1 290 ? 14.335 -32.813 -1.876 1.00 92.38 290 GLY A O 1
ATOM 2310 N N . PHE A 1 291 ? 13.014 -33.361 -3.594 1.00 87.12 291 PHE A N 1
ATOM 2311 C CA . PHE A 1 291 ? 13.147 -32.067 -4.261 1.00 87.12 291 PHE A CA 1
ATOM 2312 C C . PHE A 1 291 ? 12.381 -30.940 -3.544 1.00 87.12 291 PHE A C 1
ATOM 2314 O O . PHE A 1 291 ? 11.148 -30.863 -3.562 1.00 87.12 291 PHE A O 1
ATOM 2321 N N . LYS A 1 292 ? 13.126 -29.988 -2.970 1.00 81.69 292 LYS A N 1
ATOM 2322 C CA . LYS A 1 292 ? 12.603 -28.822 -2.235 1.00 81.69 292 LYS A CA 1
ATOM 2323 C C . LYS A 1 292 ? 12.283 -27.645 -3.174 1.00 81.69 292 LYS A C 1
ATOM 2325 O O . LYS A 1 292 ? 12.979 -26.635 -3.174 1.00 81.69 292 LYS A O 1
ATOM 2330 N N . SER A 1 293 ? 11.231 -27.748 -3.990 1.00 71.19 293 SER A N 1
ATOM 2331 C CA . SER A 1 293 ? 10.660 -26.584 -4.708 1.00 71.19 293 SER A CA 1
ATOM 2332 C C . SER A 1 293 ? 9.384 -26.077 -4.034 1.00 71.19 293 SER A C 1
ATOM 2334 O O . SER A 1 293 ? 8.707 -26.845 -3.357 1.00 71.19 293 SER A O 1
ATOM 2336 N N . GLY A 1 294 ? 9.051 -24.788 -4.207 1.00 70.50 294 GLY A N 1
ATOM 2337 C CA . GLY A 1 294 ? 7.973 -24.093 -3.478 1.00 70.50 294 GLY A CA 1
ATOM 2338 C C . GLY A 1 294 ? 6.625 -24.829 -3.447 1.00 70.50 294 GLY A C 1
ATOM 2339 O O . GLY A 1 294 ? 6.340 -25.612 -4.342 1.00 70.50 294 GLY A O 1
ATOM 2340 N N . LYS A 1 295 ? 5.779 -24.571 -2.440 1.00 77.38 295 LYS A N 1
ATOM 2341 C CA . LYS A 1 295 ? 4.598 -25.362 -2.002 1.00 77.38 295 LYS A CA 1
ATOM 2342 C C . LYS A 1 295 ? 3.419 -25.514 -3.000 1.00 77.38 295 LYS A C 1
ATOM 2344 O O . LYS A 1 295 ? 2.274 -25.651 -2.602 1.00 77.38 295 LYS A O 1
ATOM 2349 N N . ALA A 1 296 ? 3.658 -25.498 -4.308 1.00 85.75 296 ALA A N 1
ATOM 2350 C CA . ALA A 1 296 ? 2.630 -25.713 -5.321 1.00 85.75 296 ALA A CA 1
ATOM 2351 C C . ALA A 1 296 ? 2.194 -27.188 -5.394 1.00 85.75 296 ALA A C 1
ATOM 2353 O O . ALA A 1 296 ? 3.034 -28.065 -5.610 1.00 85.75 296 ALA A O 1
ATOM 2354 N N . HIS A 1 297 ? 0.887 -27.425 -5.299 1.00 92.38 297 HIS A N 1
ATOM 2355 C CA . HIS A 1 297 ? 0.223 -28.719 -5.499 1.00 92.38 297 HIS A CA 1
ATOM 2356 C C . HIS A 1 297 ? -0.233 -28.887 -6.961 1.00 92.38 297 HIS A C 1
ATOM 2358 O O . HIS A 1 297 ? -0.106 -27.951 -7.756 1.00 92.38 297 HIS A O 1
ATOM 2364 N N . ASN A 1 298 ? -0.729 -30.072 -7.330 1.00 87.31 298 ASN A N 1
ATOM 2365 C CA . ASN A 1 298 ? -1.404 -30.269 -8.621 1.00 87.31 298 ASN A CA 1
ATOM 2366 C C . ASN A 1 298 ? -2.810 -29.651 -8.612 1.00 87.31 298 ASN A C 1
ATOM 2368 O O . ASN A 1 298 ? -3.367 -29.412 -7.541 1.00 87.31 298 ASN A O 1
ATOM 2372 N N . LYS A 1 299 ? -3.375 -29.400 -9.803 1.00 88.12 299 LYS A N 1
ATOM 2373 C CA . LYS A 1 299 ? -4.736 -28.852 -9.965 1.00 88.12 299 LYS A CA 1
ATOM 2374 C C . LYS A 1 299 ? -5.815 -29.768 -9.373 1.00 88.12 299 LYS A C 1
ATOM 2376 O O . LYS A 1 299 ? -6.787 -29.264 -8.836 1.00 88.12 299 LYS A O 1
ATOM 2381 N N . GLU A 1 300 ? -5.585 -31.078 -9.408 1.00 85.25 300 GLU A N 1
ATOM 2382 C CA . GLU A 1 300 ? -6.461 -32.122 -8.850 1.00 85.25 300 GLU A CA 1
ATOM 2383 C C . GLU A 1 300 ? -6.375 -32.245 -7.319 1.00 85.25 300 GLU A C 1
ATOM 2385 O O . GLU A 1 300 ? -7.116 -33.008 -6.711 1.00 85.25 300 GLU A O 1
ATOM 2390 N N . CYS A 1 301 ? -5.461 -31.523 -6.659 1.00 93.81 301 CYS A N 1
ATOM 2391 C CA . CYS A 1 301 ? -5.386 -31.548 -5.201 1.00 93.81 301 CYS A CA 1
ATOM 2392 C C . CYS A 1 301 ? -6.627 -30.862 -4.615 1.00 93.81 301 CYS A C 1
ATOM 2394 O O . CYS A 1 301 ? -6.796 -29.656 -4.801 1.00 93.81 301 CYS A O 1
ATOM 2396 N N . ALA A 1 302 ? -7.428 -31.597 -3.840 1.00 91.56 302 ALA A N 1
ATOM 2397 C CA . ALA A 1 302 ? -8.612 -31.059 -3.168 1.00 91.56 302 ALA A CA 1
ATOM 2398 C C . ALA A 1 302 ? -8.285 -29.959 -2.136 1.00 91.56 302 ALA A C 1
ATOM 2400 O O . ALA A 1 302 ? -9.168 -29.204 -1.744 1.00 91.56 302 ALA A O 1
ATOM 2401 N N . LYS A 1 303 ? -7.016 -29.862 -1.697 1.00 94.06 303 LYS A N 1
ATOM 2402 C CA . LYS A 1 303 ? -6.518 -28.875 -0.715 1.00 94.06 303 LYS A CA 1
ATOM 2403 C C . LYS A 1 303 ? -7.353 -28.813 0.573 1.00 94.06 303 LYS A C 1
ATOM 2405 O O . LYS A 1 303 ? -7.472 -27.762 1.193 1.00 94.06 303 LYS A O 1
ATOM 2410 N N . ILE A 1 304 ? -7.901 -29.950 0.990 1.00 94.38 304 ILE A N 1
ATOM 2411 C CA . ILE A 1 304 ? -8.605 -30.083 2.266 1.00 94.38 304 ILE A CA 1
ATOM 2412 C C . ILE A 1 304 ? -7.546 -30.156 3.365 1.00 94.38 304 ILE A C 1
ATOM 2414 O O . ILE A 1 304 ? -6.681 -31.029 3.318 1.00 94.38 304 ILE A O 1
ATOM 2418 N N . GLU A 1 305 ? -7.560 -29.230 4.318 1.00 92.69 305 GLU A N 1
ATOM 2419 C CA . GLU A 1 305 ? -6.597 -29.217 5.425 1.00 92.69 305 GLU A CA 1
ATOM 2420 C C . GLU A 1 305 ? -6.839 -30.395 6.377 1.00 92.69 305 GLU A C 1
ATOM 2422 O O . GLU A 1 305 ? -7.980 -30.725 6.704 1.00 92.69 305 GLU A O 1
ATOM 2427 N N . ALA A 1 306 ? -5.761 -31.056 6.802 1.00 92.06 306 ALA A N 1
ATOM 2428 C CA . ALA A 1 306 ? -5.824 -32.031 7.885 1.00 92.06 306 ALA A CA 1
ATOM 2429 C C . ALA A 1 306 ? -5.711 -31.307 9.234 1.00 92.06 306 ALA A C 1
ATOM 2431 O O . ALA A 1 306 ? -5.107 -30.236 9.318 1.00 92.06 306 ALA A O 1
ATOM 2432 N N . SER A 1 307 ? -6.234 -31.913 10.306 1.00 91.56 307 SER A N 1
ATOM 2433 C CA . SER A 1 307 ? -5.956 -31.425 11.662 1.00 91.56 307 SER A CA 1
ATOM 2434 C C . SER A 1 307 ? -4.443 -31.361 11.894 1.00 91.56 307 SER A C 1
ATOM 2436 O O . SER A 1 307 ? -3.702 -32.245 11.461 1.00 91.56 307 SER A O 1
ATOM 2438 N N . SER A 1 308 ? -3.971 -30.356 12.630 1.00 87.75 308 SER A N 1
ATOM 2439 C CA . SER A 1 308 ? -2.564 -30.275 13.040 1.00 87.75 308 SER A CA 1
ATOM 2440 C C . SER A 1 308 ? -2.131 -31.462 13.910 1.00 87.75 308 SER A C 1
ATOM 2442 O O . SER A 1 308 ? -0.943 -31.774 13.959 1.00 87.75 308 SER A O 1
ATOM 2444 N N . THR A 1 309 ? -3.091 -32.132 14.555 1.00 92.62 309 THR A N 1
ATOM 2445 C CA . THR A 1 309 ? -2.897 -33.347 15.358 1.00 92.62 309 THR A CA 1
ATOM 2446 C C . THR A 1 309 ? -3.111 -34.644 14.576 1.00 92.62 309 THR A C 1
ATOM 2448 O O . THR A 1 309 ? -2.934 -35.719 15.143 1.00 92.62 309 THR A O 1
ATOM 2451 N N . ALA A 1 310 ? -3.499 -34.576 13.297 1.00 93.88 310 ALA A N 1
ATOM 2452 C CA . ALA A 1 310 ? -3.702 -35.774 12.495 1.00 93.88 310 ALA A CA 1
ATOM 2453 C C . ALA A 1 310 ? -2.367 -36.501 12.251 1.00 93.88 310 ALA A C 1
ATOM 2455 O O . ALA A 1 310 ? -1.366 -35.848 11.922 1.00 93.88 310 ALA A O 1
ATOM 2456 N N . PRO A 1 311 ? -2.333 -37.841 12.362 1.00 96.69 311 PRO A N 1
ATOM 2457 C CA . PRO A 1 311 ? -1.146 -38.609 12.011 1.00 96.69 311 PRO A CA 1
ATOM 2458 C C . PRO A 1 311 ? -0.832 -38.456 10.515 1.00 96.69 311 PRO A C 1
ATOM 2460 O O . PRO A 1 311 ? -1.717 -38.186 9.701 1.00 96.69 311 PRO A O 1
ATOM 2463 N N . LEU A 1 312 ? 0.443 -38.603 10.143 1.00 96.94 312 LEU A N 1
ATOM 2464 C CA . LEU A 1 312 ? 0.832 -38.711 8.736 1.00 96.94 312 LEU A CA 1
ATOM 2465 C C . LEU A 1 312 ? 0.335 -40.049 8.183 1.00 96.94 312 LEU A C 1
ATOM 2467 O O . LEU A 1 312 ? 0.548 -41.082 8.811 1.00 96.94 312 LEU A O 1
ATOM 2471 N N . ALA A 1 313 ? -0.263 -40.015 7.000 1.00 96.69 313 ALA A N 1
ATOM 2472 C CA . ALA A 1 313 ? -0.593 -41.198 6.231 1.00 96.69 313 ALA A CA 1
ATOM 2473 C C . ALA A 1 313 ? 0.679 -41.986 5.916 1.00 96.69 313 ALA A C 1
ATOM 2475 O O . ALA A 1 313 ? 1.751 -41.406 5.693 1.00 96.69 313 ALA A O 1
ATOM 2476 N N . ALA A 1 314 ? 0.549 -43.308 5.855 1.00 96.00 314 ALA A N 1
ATOM 2477 C CA . ALA A 1 314 ? 1.636 -44.164 5.412 1.00 96.00 314 ALA A CA 1
ATOM 2478 C C . ALA A 1 314 ? 2.037 -43.798 3.973 1.00 96.00 314 ALA A C 1
ATOM 2480 O O . ALA A 1 314 ? 1.193 -43.658 3.087 1.00 96.00 314 ALA A O 1
ATOM 2481 N N . ALA A 1 315 ? 3.338 -43.632 3.739 1.00 95.69 315 ALA A N 1
ATOM 2482 C CA . ALA A 1 315 ? 3.875 -43.405 2.405 1.00 95.69 315 ALA A CA 1
ATOM 2483 C C . ALA A 1 315 ? 3.831 -44.719 1.616 1.00 95.69 315 ALA A C 1
ATOM 2485 O O . ALA A 1 315 ? 4.750 -45.529 1.708 1.00 95.69 315 ALA A O 1
ATOM 2486 N N . VAL A 1 316 ? 2.768 -44.924 0.844 1.00 94.12 316 VAL A N 1
ATOM 2487 C CA . VAL A 1 316 ? 2.624 -46.084 -0.041 1.00 94.12 316 VAL A CA 1
ATOM 2488 C C . VAL A 1 316 ? 2.922 -45.626 -1.465 1.00 94.12 316 VAL A C 1
ATOM 2490 O O . VAL A 1 316 ? 2.526 -44.532 -1.871 1.00 94.12 316 VAL A O 1
ATOM 2493 N N . ALA A 1 317 ? 3.659 -46.422 -2.237 1.00 83.31 317 ALA A N 1
ATOM 2494 C CA . ALA A 1 317 ? 3.792 -46.143 -3.662 1.00 83.31 317 ALA A CA 1
ATOM 2495 C C . ALA A 1 317 ? 2.384 -46.200 -4.297 1.00 83.31 317 ALA A C 1
ATOM 2497 O O . ALA A 1 317 ? 1.652 -47.156 -4.040 1.00 83.31 317 ALA A O 1
ATOM 2498 N N . PRO A 1 318 ? 1.950 -45.183 -5.063 1.00 83.50 318 PRO A N 1
ATOM 2499 C CA . PRO A 1 318 ? 0.648 -45.224 -5.715 1.00 83.50 318 PRO A CA 1
ATOM 2500 C C . PRO A 1 318 ? 0.553 -46.452 -6.633 1.00 83.50 318 PRO A C 1
ATOM 2502 O O . PRO A 1 318 ? 1.527 -46.774 -7.310 1.00 83.50 318 PRO A O 1
ATOM 2505 N N . ALA A 1 319 ? -0.593 -47.146 -6.614 1.00 77.94 319 ALA A N 1
ATOM 2506 C CA . ALA A 1 319 ? -0.775 -48.435 -7.284 1.00 77.94 319 ALA A CA 1
ATOM 2507 C C . ALA A 1 319 ? -0.392 -48.388 -8.777 1.00 77.94 319 ALA A C 1
ATOM 2509 O O . ALA A 1 319 ? -0.767 -47.462 -9.502 1.00 77.94 319 ALA A O 1
ATOM 2510 N N . GLU A 1 320 ? 0.346 -49.409 -9.220 1.00 62.44 320 GLU A N 1
ATOM 2511 C CA . GLU A 1 320 ? 0.930 -49.523 -10.565 1.00 62.44 320 GLU A CA 1
ATOM 2512 C C . GLU A 1 320 ? -0.109 -49.653 -11.694 1.00 62.44 320 GLU A C 1
ATOM 2514 O O . GLU A 1 320 ? 0.232 -49.454 -12.857 1.00 62.44 320 GLU A O 1
ATOM 2519 N N . ASP A 1 321 ? -1.388 -49.891 -11.394 1.00 50.59 321 ASP A N 1
ATOM 2520 C CA . ASP A 1 321 ? -2.438 -50.090 -12.408 1.00 50.59 321 ASP A CA 1
ATOM 2521 C C . ASP A 1 321 ? -2.831 -48.824 -13.192 1.00 50.59 321 ASP A C 1
ATOM 2523 O O . ASP A 1 321 ? -3.607 -48.895 -14.141 1.00 50.59 321 ASP A O 1
ATOM 2527 N N . TYR A 1 322 ? -2.245 -47.667 -12.872 1.00 48.16 322 TYR A N 1
ATOM 2528 C CA . TYR A 1 322 ? -2.286 -46.474 -13.734 1.00 48.16 322 TYR A CA 1
ATOM 2529 C C . TYR A 1 322 ? -1.014 -46.302 -14.594 1.00 48.16 322 TYR A C 1
ATOM 2531 O O . TYR A 1 322 ? -0.946 -45.413 -15.437 1.00 48.16 322 TYR A O 1
ATOM 2539 N N . VAL A 1 323 ? -0.001 -47.144 -14.370 1.00 48.84 323 VAL A N 1
ATOM 2540 C CA . VAL A 1 323 ? 1.303 -47.192 -15.062 1.00 48.84 323 VAL A CA 1
ATOM 2541 C C . VAL A 1 323 ? 1.332 -48.331 -16.103 1.00 48.84 323 VAL A C 1
ATOM 2543 O O . VAL A 1 323 ? 2.157 -48.338 -17.019 1.00 48.84 323 VAL A O 1
ATOM 2546 N N . SER A 1 324 ? 0.390 -49.278 -16.029 1.00 48.06 324 SER A N 1
ATOM 2547 C CA . SER A 1 324 ? 0.346 -50.483 -16.870 1.00 48.06 324 SER A CA 1
ATOM 2548 C C . SER A 1 324 ? 0.007 -50.243 -18.353 1.00 48.06 324 SER A C 1
ATOM 2550 O O . SER A 1 324 ? 0.373 -51.073 -19.184 1.00 48.06 324 SER A O 1
ATOM 2552 N N . GLN A 1 325 ? -0.580 -49.099 -18.735 1.00 45.44 325 GLN A N 1
ATOM 2553 C CA . GLN A 1 325 ? -0.762 -48.751 -20.158 1.00 45.44 325 GLN A CA 1
ATOM 2554 C C . GLN A 1 325 ? 0.543 -48.326 -20.853 1.00 45.44 325 GLN A C 1
ATOM 2556 O O . GLN A 1 325 ? 0.673 -48.506 -22.061 1.00 45.44 325 GLN A O 1
ATOM 2561 N N . GLU A 1 326 ? 1.540 -47.833 -20.114 1.00 47.69 326 GLU A N 1
ATOM 2562 C CA . GLU A 1 326 ? 2.817 -47.388 -20.693 1.00 47.69 326 GLU A CA 1
ATOM 2563 C C . GLU A 1 326 ? 3.893 -48.488 -20.651 1.00 47.69 326 GLU A C 1
ATOM 2565 O O . GLU A 1 326 ? 4.719 -48.586 -21.558 1.00 47.69 326 GLU A O 1
ATOM 2570 N N . ALA A 1 327 ? 3.851 -49.393 -19.666 1.00 44.59 327 ALA A N 1
ATOM 2571 C CA . ALA A 1 327 ? 4.805 -50.503 -19.565 1.00 44.59 327 ALA A CA 1
ATOM 2572 C C . ALA A 1 327 ? 4.546 -51.644 -20.575 1.00 44.59 327 ALA A C 1
ATOM 2574 O O . ALA A 1 327 ? 5.482 -52.349 -20.961 1.00 44.59 327 ALA A O 1
ATOM 2575 N N . ALA A 1 328 ? 3.303 -51.821 -21.043 1.00 40.31 328 ALA A N 1
ATOM 2576 C CA . ALA A 1 328 ? 2.961 -52.800 -22.081 1.00 40.31 328 ALA A CA 1
ATOM 2577 C C . ALA A 1 328 ? 3.563 -52.441 -23.456 1.00 40.31 328 ALA A C 1
ATOM 2579 O O . ALA A 1 328 ? 3.938 -53.333 -24.217 1.00 40.31 328 ALA A O 1
ATOM 2580 N N . ALA A 1 329 ? 3.749 -51.148 -23.742 1.00 48.34 329 ALA A N 1
ATOM 2581 C CA . ALA A 1 329 ? 4.392 -50.675 -24.969 1.00 48.34 329 ALA A CA 1
ATOM 2582 C C . ALA A 1 329 ? 5.904 -50.976 -25.009 1.00 48.34 329 ALA A C 1
ATOM 2584 O O . ALA A 1 329 ? 6.470 -51.149 -26.085 1.00 48.34 329 ALA A O 1
ATOM 2585 N N . ALA A 1 330 ? 6.555 -51.101 -23.847 1.00 46.69 330 ALA A N 1
ATOM 2586 C CA . ALA A 1 330 ? 7.987 -51.387 -23.762 1.00 46.69 330 ALA A CA 1
ATOM 2587 C C . ALA A 1 330 ? 8.336 -52.862 -24.048 1.00 46.69 330 ALA A C 1
ATOM 2589 O O . ALA A 1 330 ? 9.428 -53.143 -24.529 1.00 46.69 330 ALA A O 1
ATOM 2590 N N . ARG A 1 331 ? 7.418 -53.813 -23.805 1.00 44.53 331 ARG A N 1
ATOM 2591 C CA . ARG A 1 331 ? 7.697 -55.258 -23.967 1.00 44.53 331 ARG A CA 1
ATOM 2592 C C . ARG A 1 331 ? 7.537 -55.782 -25.396 1.00 44.53 331 ARG A C 1
ATOM 2594 O O . ARG A 1 331 ? 8.063 -56.843 -25.705 1.00 44.53 331 ARG A O 1
ATOM 2601 N N . ILE A 1 332 ? 6.856 -55.047 -26.277 1.00 46.91 332 ILE A N 1
ATOM 2602 C CA . ILE A 1 332 ? 6.736 -55.405 -27.704 1.00 46.91 332 ILE A CA 1
ATOM 2603 C C . ILE A 1 332 ? 8.062 -55.152 -28.452 1.00 46.91 332 ILE A C 1
ATOM 2605 O O . ILE A 1 332 ? 8.324 -55.776 -29.475 1.00 46.91 332 ILE A O 1
ATOM 2609 N N . ILE A 1 333 ? 8.939 -54.300 -27.911 1.00 49.78 333 ILE A N 1
ATOM 2610 C CA . ILE A 1 333 ? 10.160 -53.837 -28.587 1.00 49.78 333 ILE A CA 1
ATOM 2611 C C . ILE A 1 333 ? 11.307 -54.864 -28.502 1.00 49.78 333 ILE A C 1
ATOM 2613 O O . ILE A 1 333 ? 12.061 -55.001 -29.468 1.00 49.78 333 ILE A O 1
ATOM 2617 N N . ASP A 1 334 ? 11.389 -55.656 -27.427 1.00 39.34 334 ASP A N 1
ATOM 2618 C CA . ASP A 1 334 ? 12.442 -56.678 -27.267 1.00 39.34 334 ASP A CA 1
ATOM 2619 C C . ASP A 1 334 ? 12.253 -57.899 -28.187 1.00 39.34 334 ASP A C 1
ATOM 2621 O O . ASP A 1 334 ? 13.229 -58.556 -28.543 1.00 39.34 334 ASP A O 1
ATOM 2625 N N . ALA A 1 335 ? 11.027 -58.183 -28.644 1.00 37.53 335 ALA A N 1
ATOM 2626 C CA . ALA A 1 335 ? 10.766 -59.294 -29.565 1.00 37.53 335 ALA A CA 1
ATOM 2627 C C . ALA A 1 335 ? 11.138 -58.972 -31.027 1.00 37.53 335 ALA A C 1
ATOM 2629 O O . ALA A 1 335 ? 11.414 -59.878 -31.806 1.00 37.53 335 ALA A O 1
ATOM 2630 N N . THR A 1 336 ? 11.193 -57.691 -31.404 1.00 47.00 336 THR A N 1
ATOM 2631 C CA . THR A 1 336 ? 11.501 -57.252 -32.781 1.00 47.00 336 THR A CA 1
ATOM 2632 C C . THR A 1 336 ? 12.984 -56.974 -33.046 1.00 47.00 336 THR A C 1
ATOM 2634 O O . THR A 1 336 ? 13.369 -56.789 -34.197 1.00 47.00 336 THR A O 1
ATOM 2637 N N . ALA A 1 337 ? 13.835 -56.962 -32.014 1.00 41.66 337 ALA A N 1
ATOM 2638 C CA . ALA A 1 337 ? 15.270 -56.693 -32.159 1.00 41.66 337 ALA A CA 1
ATOM 2639 C C . ALA A 1 337 ? 16.105 -57.927 -32.563 1.00 41.66 337 ALA A C 1
ATOM 2641 O O . ALA A 1 337 ? 17.252 -57.774 -32.977 1.00 41.66 337 ALA A O 1
ATOM 2642 N N . ALA A 1 338 ? 15.546 -59.140 -32.469 1.00 37.34 338 ALA A N 1
ATOM 2643 C CA . ALA A 1 338 ? 16.268 -60.381 -32.762 1.00 37.34 338 ALA A CA 1
ATOM 2644 C C . ALA A 1 338 ? 16.221 -60.818 -34.243 1.00 37.34 338 ALA A C 1
ATOM 2646 O O . ALA A 1 338 ? 17.002 -61.684 -34.624 1.00 37.34 338 ALA A O 1
ATOM 2647 N N . ASP A 1 339 ? 15.363 -60.217 -35.078 1.00 38.81 339 ASP A N 1
ATOM 2648 C CA . ASP A 1 339 ? 15.043 -60.748 -36.420 1.00 38.81 339 ASP A CA 1
ATOM 2649 C C . ASP A 1 339 ? 15.604 -59.923 -37.601 1.00 38.81 339 ASP A C 1
ATOM 2651 O O . ASP A 1 339 ? 15.331 -60.215 -38.762 1.00 38.81 339 ASP A O 1
ATOM 2655 N N . VAL A 1 340 ? 16.413 -58.885 -37.342 1.00 43.72 340 VAL A N 1
ATOM 2656 C CA . VAL A 1 340 ? 16.885 -57.942 -38.390 1.00 43.72 340 VAL A CA 1
ATOM 2657 C C . VAL A 1 340 ? 18.405 -58.006 -38.640 1.00 43.72 340 VAL A C 1
ATOM 2659 O O . VAL A 1 340 ? 18.945 -57.249 -39.441 1.00 43.72 340 VAL A O 1
ATOM 2662 N N . THR A 1 341 ? 19.132 -58.947 -38.030 1.00 39.41 341 THR A N 1
ATOM 2663 C CA . THR A 1 341 ? 20.594 -59.104 -38.213 1.00 39.41 341 THR A CA 1
ATOM 2664 C C . THR A 1 341 ? 21.019 -60.175 -39.225 1.00 39.41 341 THR A C 1
ATOM 2666 O O . THR A 1 341 ? 22.189 -60.549 -39.253 1.00 39.41 341 THR A O 1
ATOM 2669 N N . SER A 1 342 ? 20.127 -60.640 -40.107 1.00 37.50 342 SER A N 1
ATOM 2670 C CA . SER A 1 342 ? 20.485 -61.625 -41.140 1.00 37.50 342 SER A CA 1
ATOM 2671 C C . SER A 1 342 ? 19.846 -61.328 -42.498 1.00 37.50 342 SER A C 1
ATOM 2673 O O . SER A 1 342 ? 18.919 -62.016 -42.906 1.00 37.50 342 SER A O 1
ATOM 2675 N N . SER A 1 343 ? 20.311 -60.282 -43.197 1.00 36.47 343 SER A N 1
ATOM 2676 C CA . SER A 1 343 ? 20.305 -60.213 -44.677 1.00 36.47 343 SER A CA 1
ATOM 2677 C C . SER A 1 343 ? 20.854 -58.881 -45.193 1.00 36.47 343 SER A C 1
ATOM 2679 O O . SER A 1 343 ? 20.087 -57.975 -45.492 1.00 36.47 343 SER A O 1
ATOM 2681 N N . GLN A 1 344 ? 22.176 -58.775 -45.359 1.00 35.59 344 GLN A N 1
ATOM 2682 C CA . GLN A 1 344 ? 22.778 -57.917 -46.390 1.00 35.59 344 GLN A CA 1
ATOM 2683 C C . GLN A 1 344 ? 24.098 -58.540 -46.866 1.00 35.59 344 GLN A C 1
ATOM 2685 O O . GLN A 1 344 ? 25.130 -58.394 -46.215 1.00 35.59 344 GLN A O 1
ATOM 2690 N N . GLN A 1 345 ? 24.076 -59.208 -48.022 1.00 35.44 345 GLN A N 1
ATOM 2691 C CA . GLN A 1 345 ? 25.253 -59.351 -48.879 1.00 35.44 345 GLN A CA 1
ATOM 2692 C C . GLN A 1 345 ? 24.867 -59.230 -50.358 1.00 35.44 345 GLN A C 1
ATOM 2694 O O . GLN A 1 345 ? 23.999 -59.951 -50.835 1.00 35.44 345 GLN A O 1
ATOM 2699 N N . ALA A 1 346 ? 25.621 -58.342 -51.018 1.00 40.53 346 ALA A N 1
ATOM 2700 C CA . ALA A 1 346 ? 25.971 -58.253 -52.436 1.00 40.53 346 ALA A CA 1
ATOM 2701 C C . ALA A 1 346 ? 24.872 -57.973 -53.478 1.00 40.53 346 ALA A C 1
ATOM 2703 O O . ALA A 1 346 ? 23.884 -58.688 -53.559 1.00 40.53 346 ALA A O 1
ATOM 2704 N N . ILE A 1 347 ? 25.132 -56.978 -54.342 1.00 32.34 347 ILE A N 1
ATOM 2705 C CA . ILE A 1 347 ? 25.156 -57.077 -55.822 1.00 32.34 347 ILE A CA 1
ATOM 2706 C C . ILE A 1 347 ? 25.672 -55.734 -56.413 1.00 32.34 347 ILE A C 1
ATOM 2708 O O . ILE A 1 347 ? 25.566 -54.706 -55.740 1.00 32.34 347 ILE A O 1
ATOM 2712 N N . PRO A 1 348 ? 26.322 -55.744 -57.596 1.00 40.53 348 PRO A N 1
ATOM 2713 C CA . PRO A 1 348 ? 27.403 -54.833 -57.957 1.00 40.53 348 PRO A CA 1
ATOM 2714 C C . PRO A 1 348 ? 27.026 -53.739 -58.970 1.00 40.53 348 PRO A C 1
ATOM 2716 O O . PRO A 1 348 ? 25.957 -53.729 -59.573 1.00 40.53 348 PRO A O 1
ATOM 2719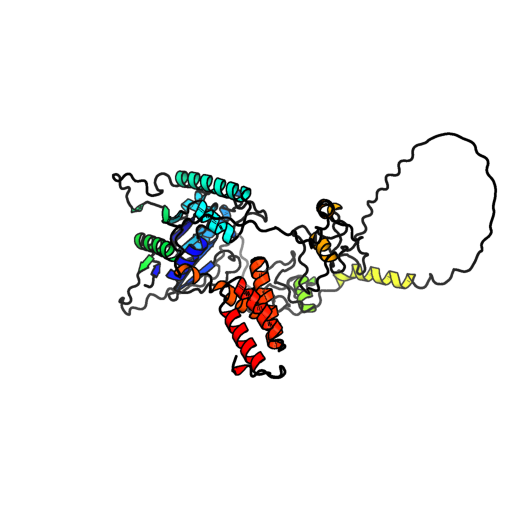 N N . THR A 1 349 ? 27.978 -52.824 -59.129 1.00 41.00 349 THR A N 1
ATOM 2720 C CA . THR A 1 349 ? 28.109 -51.760 -60.132 1.00 41.00 349 THR A CA 1
ATOM 2721 C C . THR A 1 349 ? 28.236 -52.285 -61.562 1.00 41.00 349 THR A C 1
ATOM 2723 O O . THR A 1 349 ? 29.103 -53.126 -61.780 1.00 41.00 349 THR A O 1
ATOM 2726 N N . GLU A 1 350 ? 27.525 -51.679 -62.521 1.00 34.97 350 GLU A N 1
ATOM 2727 C CA . GLU A 1 350 ? 28.007 -51.497 -63.901 1.00 34.97 350 GLU A CA 1
ATOM 2728 C C . GLU A 1 350 ? 27.545 -50.153 -64.496 1.00 34.97 350 GLU A C 1
ATOM 2730 O O . GLU A 1 350 ? 26.447 -49.660 -64.225 1.00 34.97 350 GLU A O 1
ATOM 2735 N N . ASP A 1 351 ? 28.465 -49.576 -65.272 1.00 41.06 351 ASP A N 1
ATOM 2736 C CA . ASP A 1 351 ? 28.387 -48.374 -66.103 1.00 41.06 351 ASP A CA 1
ATOM 2737 C C . ASP A 1 351 ? 27.374 -48.499 -67.249 1.00 41.06 351 ASP A C 1
ATOM 2739 O O . ASP A 1 351 ? 27.142 -49.599 -67.724 1.00 41.06 351 ASP A O 1
ATOM 2743 N N . HIS A 1 352 ? 26.887 -47.368 -67.786 1.00 35.28 352 HIS A N 1
ATOM 2744 C CA . HIS A 1 352 ? 26.823 -47.145 -69.241 1.00 35.28 352 HIS A CA 1
ATOM 2745 C C . HIS A 1 352 ? 26.583 -45.669 -69.608 1.00 35.28 352 HIS A C 1
ATOM 2747 O O . HIS A 1 352 ? 25.611 -45.023 -69.220 1.00 35.28 352 HIS A O 1
ATOM 2753 N N . THR A 1 353 ? 27.497 -45.172 -70.434 1.00 38.06 353 THR A N 1
ATOM 2754 C CA . THR A 1 353 ? 27.484 -43.952 -71.246 1.00 38.06 353 THR A CA 1
ATOM 2755 C C . THR A 1 353 ? 26.538 -44.097 -72.446 1.00 38.06 353 THR A C 1
ATOM 2757 O O . THR A 1 353 ? 26.588 -45.131 -73.111 1.00 38.06 353 THR A O 1
ATOM 2760 N N . SER A 1 354 ? 25.792 -43.042 -72.818 1.00 38.03 354 SER A N 1
ATOM 2761 C CA . SER A 1 354 ? 25.824 -42.410 -74.165 1.00 38.03 354 SER A CA 1
ATOM 2762 C C . SER A 1 354 ? 24.553 -41.640 -74.566 1.00 38.03 354 SER A C 1
ATOM 2764 O O . SER A 1 354 ? 23.442 -42.142 -74.476 1.00 38.03 354 SER A O 1
ATOM 2766 N N . ALA A 1 355 ? 24.831 -40.481 -75.174 1.00 35.84 355 ALA A N 1
ATOM 2767 C CA . ALA A 1 355 ? 24.204 -39.860 -76.347 1.00 35.84 355 ALA A CA 1
ATOM 2768 C C . ALA A 1 355 ? 22.793 -39.236 -76.290 1.00 35.84 355 ALA A C 1
ATOM 2770 O O . ALA A 1 355 ? 21.783 -39.824 -75.922 1.00 35.84 355 ALA A O 1
ATOM 2771 N N . ALA A 1 356 ? 22.790 -37.996 -76.781 1.00 40.47 356 ALA A N 1
ATOM 2772 C CA . ALA A 1 356 ? 21.685 -37.079 -76.982 1.00 40.47 356 ALA A CA 1
ATOM 2773 C C . ALA A 1 356 ? 20.871 -37.370 -78.250 1.00 40.47 356 ALA A C 1
ATOM 2775 O O . ALA A 1 356 ? 21.442 -37.740 -79.267 1.00 40.47 356 ALA A O 1
ATOM 2776 N N . THR A 1 357 ? 19.577 -37.038 -78.215 1.00 35.44 357 THR A N 1
ATOM 2777 C CA . THR A 1 357 ? 18.860 -36.303 -79.280 1.00 35.44 357 THR A CA 1
ATOM 2778 C C . THR A 1 357 ? 17.512 -35.839 -78.725 1.00 35.44 357 THR A C 1
ATOM 2780 O O . THR A 1 357 ? 16.833 -36.592 -78.032 1.00 35.44 357 THR A O 1
ATOM 2783 N N . GLY A 1 358 ? 17.167 -34.574 -78.968 1.00 37.91 358 GLY A N 1
ATOM 2784 C CA . GLY A 1 358 ? 15.982 -33.922 -78.416 1.00 37.91 358 GLY A CA 1
ATOM 2785 C C . GLY A 1 358 ? 14.711 -34.100 -79.240 1.00 37.91 358 GLY A C 1
ATOM 2786 O O . GLY A 1 358 ? 14.781 -34.366 -80.433 1.00 37.91 358 GLY A O 1
ATOM 2787 N N . VAL A 1 359 ? 13.569 -33.857 -78.593 1.00 33.41 359 VAL A N 1
ATOM 2788 C CA . VAL A 1 359 ? 12.295 -33.419 -79.183 1.00 33.41 359 VAL A CA 1
ATOM 2789 C C . VAL A 1 359 ? 11.563 -32.573 -78.129 1.00 33.41 359 VAL A C 1
ATOM 2791 O O . VAL A 1 359 ? 11.713 -32.765 -76.926 1.00 33.41 359 VAL A O 1
ATOM 2794 N N . SER A 1 360 ? 10.834 -31.583 -78.618 1.00 40.12 360 SER A N 1
ATOM 2795 C CA . SER A 1 360 ? 10.264 -30.412 -77.959 1.00 40.12 360 SER A CA 1
ATOM 2796 C C . SER A 1 360 ? 8.775 -30.530 -77.561 1.00 40.12 360 SER A C 1
ATOM 2798 O O . SER A 1 360 ? 8.024 -31.220 -78.246 1.00 40.12 360 SER A O 1
ATOM 2800 N N . VAL A 1 361 ? 8.367 -29.669 -76.599 1.00 32.12 361 VAL A N 1
ATOM 2801 C CA . VAL A 1 361 ? 7.005 -29.114 -76.304 1.00 32.12 361 VAL A CA 1
ATOM 2802 C C . VAL A 1 361 ? 6.073 -29.964 -75.394 1.00 32.12 361 VAL A C 1
ATOM 2804 O O . VAL A 1 361 ? 6.098 -31.182 -75.526 1.00 32.12 361 VAL A O 1
ATOM 2807 N N . PRO A 1 362 ? 5.142 -29.401 -74.569 1.00 47.69 362 PRO A N 1
ATOM 2808 C CA . PRO A 1 362 ? 5.076 -28.129 -73.824 1.00 47.69 362 PRO A CA 1
ATOM 2809 C C . PRO A 1 362 ? 4.839 -28.281 -72.295 1.00 47.69 362 PRO A C 1
ATOM 2811 O O . PRO A 1 362 ? 4.459 -29.322 -71.773 1.00 47.69 362 PRO A O 1
ATOM 2814 N N . VAL A 1 363 ? 5.000 -27.135 -71.629 1.00 45.88 363 VAL A N 1
ATOM 2815 C CA . VAL A 1 363 ? 4.457 -26.665 -70.341 1.00 45.88 363 VAL A CA 1
ATOM 2816 C C . VAL A 1 363 ? 3.182 -27.378 -69.851 1.00 45.88 363 VAL A C 1
ATOM 2818 O O . VAL A 1 363 ? 2.137 -27.299 -70.494 1.00 45.88 363 VAL A O 1
ATOM 2821 N N . ALA A 1 364 ? 3.256 -27.952 -68.647 1.00 34.91 364 ALA A N 1
ATOM 2822 C CA . ALA A 1 364 ? 2.108 -28.233 -67.790 1.00 34.91 364 ALA A CA 1
ATOM 2823 C C . ALA A 1 364 ? 2.480 -27.994 -66.317 1.00 34.91 364 ALA A C 1
ATOM 2825 O O . ALA A 1 364 ? 3.567 -28.357 -65.865 1.00 34.91 364 ALA A O 1
ATOM 2826 N N . ASP A 1 365 ? 1.555 -27.343 -65.616 1.00 42.34 365 ASP A N 1
ATOM 2827 C CA . ASP A 1 365 ? 1.570 -26.982 -64.203 1.00 42.34 365 ASP A CA 1
ATOM 2828 C C . ASP A 1 365 ? 2.000 -28.115 -63.263 1.00 42.34 365 ASP A C 1
ATOM 2830 O O . ASP A 1 365 ? 1.500 -29.237 -63.336 1.00 42.34 365 ASP A O 1
ATOM 2834 N N . SER A 1 366 ? 2.837 -27.780 -62.279 1.00 36.00 366 SER A N 1
ATOM 2835 C CA . SER A 1 366 ? 2.965 -28.574 -61.057 1.00 36.00 366 SER A CA 1
ATOM 2836 C C . SER A 1 366 ? 3.136 -27.656 -59.852 1.00 36.00 366 SER A C 1
ATOM 2838 O O . SER A 1 366 ? 4.239 -27.264 -59.472 1.00 36.00 366 SER A O 1
ATOM 2840 N N . MET A 1 367 ? 1.999 -27.349 -59.229 1.00 44.34 367 MET A N 1
ATOM 2841 C CA . MET A 1 367 ? 1.915 -26.980 -57.823 1.00 44.34 367 MET A CA 1
ATOM 2842 C C . MET A 1 367 ? 2.583 -28.056 -56.956 1.00 44.34 367 MET A C 1
ATOM 2844 O O . MET A 1 367 ? 2.068 -29.161 -56.821 1.00 44.34 367 MET A O 1
ATOM 2848 N N . THR A 1 368 ? 3.666 -27.702 -56.271 1.00 36.59 368 THR A N 1
ATOM 2849 C CA . THR A 1 368 ? 4.076 -28.384 -55.037 1.00 36.59 368 THR A CA 1
ATOM 2850 C C . THR A 1 368 ? 4.164 -27.361 -53.918 1.00 36.59 368 THR A C 1
ATOM 2852 O O . THR A 1 368 ? 5.238 -26.878 -53.563 1.00 36.59 368 THR A O 1
ATOM 2855 N N . SER A 1 369 ? 3.005 -27.039 -53.339 1.00 35.16 369 SER A N 1
ATOM 2856 C CA . SER A 1 369 ? 2.940 -26.584 -51.956 1.00 35.16 369 SER A CA 1
ATOM 2857 C C . SER A 1 369 ? 3.347 -27.762 -51.073 1.00 35.16 369 SER A C 1
ATOM 2859 O O . SER A 1 369 ? 2.560 -28.676 -50.824 1.00 35.16 369 SER A O 1
ATOM 2861 N N . ILE A 1 370 ? 4.596 -27.774 -50.618 1.00 35.59 370 ILE A N 1
ATOM 2862 C CA . ILE A 1 370 ? 5.020 -28.690 -49.565 1.00 35.59 370 ILE A CA 1
ATOM 2863 C C . ILE A 1 370 ? 4.319 -28.224 -48.284 1.00 35.59 370 ILE A C 1
ATOM 2865 O O . ILE A 1 370 ? 4.757 -27.286 -47.619 1.00 35.59 370 ILE A O 1
ATOM 2869 N N . SER A 1 371 ? 3.203 -28.872 -47.945 1.00 38.31 371 SER A N 1
ATOM 2870 C CA . SER A 1 371 ? 2.600 -28.814 -46.615 1.00 38.31 371 SER A CA 1
ATOM 2871 C C . SER A 1 371 ? 3.573 -29.412 -45.598 1.00 38.31 371 SER A C 1
ATOM 2873 O O . SER A 1 371 ? 3.500 -30.590 -45.256 1.00 38.31 371 SER A O 1
ATOM 2875 N N . ILE A 1 372 ? 4.478 -28.589 -45.067 1.00 41.31 372 ILE A N 1
ATOM 2876 C CA . ILE A 1 372 ? 5.241 -28.907 -43.855 1.00 41.31 372 ILE A CA 1
ATOM 2877 C C . ILE A 1 372 ? 4.323 -28.658 -42.651 1.00 41.31 372 ILE A C 1
ATOM 2879 O O . ILE A 1 372 ? 4.509 -27.723 -41.881 1.00 41.31 372 ILE A O 1
ATOM 2883 N N . HIS A 1 373 ? 3.297 -29.494 -42.490 1.00 40.28 373 HIS A N 1
ATOM 2884 C CA . HIS A 1 373 ? 2.472 -29.522 -41.277 1.00 40.28 373 HIS A CA 1
ATOM 2885 C C . HIS A 1 373 ? 2.558 -30.872 -40.557 1.00 40.28 373 HIS A C 1
ATOM 2887 O O . HIS A 1 373 ? 1.613 -31.338 -39.935 1.00 40.28 373 HIS A O 1
ATOM 2893 N N . PHE A 1 374 ? 3.748 -31.475 -40.582 1.00 42.00 374 PHE A N 1
ATOM 2894 C CA . PHE A 1 374 ? 4.143 -32.522 -39.642 1.00 42.00 374 PHE A CA 1
ATOM 2895 C C . PHE A 1 374 ? 5.163 -31.933 -38.661 1.00 42.00 374 PHE A C 1
ATOM 2897 O O . PHE A 1 374 ? 6.355 -32.240 -38.698 1.00 42.00 374 PHE A O 1
ATOM 2904 N N . GLN A 1 375 ? 4.713 -31.021 -37.791 1.00 55.44 375 GLN A N 1
ATOM 2905 C CA . GLN A 1 375 ? 5.541 -30.562 -36.675 1.00 55.44 375 GLN A CA 1
ATOM 2906 C C . GLN A 1 375 ? 5.686 -31.722 -35.685 1.00 55.44 375 GLN A C 1
ATOM 2908 O O . GLN A 1 375 ? 4.875 -31.915 -34.780 1.00 55.44 375 GLN A O 1
ATOM 2913 N N . ARG A 1 376 ? 6.735 -32.529 -35.876 1.00 60.06 376 ARG A N 1
ATOM 2914 C CA . ARG A 1 376 ? 7.259 -33.413 -34.832 1.00 60.06 376 ARG A CA 1
ATOM 2915 C C . ARG A 1 376 ? 7.414 -32.568 -33.558 1.00 60.06 376 ARG A C 1
ATOM 2917 O O . ARG A 1 376 ? 7.907 -31.444 -33.634 1.00 60.06 376 ARG A O 1
ATOM 2924 N N . LYS A 1 377 ? 6.967 -33.081 -32.404 1.00 88.00 377 LYS A N 1
ATOM 2925 C CA . LYS A 1 377 ? 7.077 -32.430 -31.083 1.00 88.00 377 LYS A CA 1
ATOM 2926 C C . LYS A 1 377 ? 8.554 -32.304 -30.680 1.00 88.00 377 LYS A C 1
ATOM 2928 O O . LYS A 1 377 ? 9.026 -33.060 -29.845 1.00 88.00 377 LYS A O 1
ATOM 2933 N N . LEU A 1 378 ? 9.313 -31.408 -31.302 1.00 94.94 378 LEU A N 1
ATOM 2934 C CA . LEU A 1 378 ? 10.747 -31.265 -31.060 1.00 94.94 378 LEU A CA 1
ATOM 2935 C C . LEU A 1 378 ? 11.011 -30.546 -29.730 1.00 94.94 378 LEU A C 1
ATOM 2937 O O . LEU A 1 378 ? 10.285 -29.634 -29.33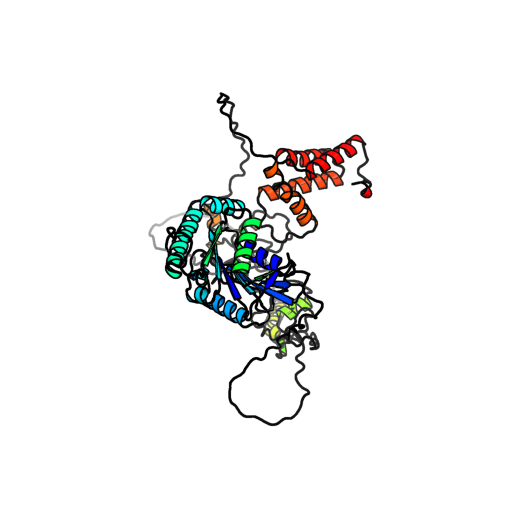1 1.00 94.94 378 LEU A O 1
ATOM 2941 N N . CYS A 1 379 ? 12.084 -30.929 -29.042 1.00 96.31 379 CYS A N 1
ATOM 2942 C CA . CYS A 1 379 ? 12.566 -30.219 -27.861 1.00 96.31 379 CYS A CA 1
ATOM 2943 C C . CYS A 1 379 ? 13.052 -28.810 -28.235 1.00 96.31 379 CYS A C 1
ATOM 2945 O O . CYS A 1 379 ? 13.596 -28.596 -29.312 1.00 96.31 379 CYS A O 1
ATOM 2947 N N . CYS A 1 380 ? 12.931 -27.851 -27.319 1.00 96.62 380 CYS A N 1
ATOM 2948 C CA . CYS A 1 380 ? 13.463 -26.496 -27.475 1.00 96.62 380 CYS A CA 1
ATOM 2949 C C . CYS A 1 380 ? 14.938 -26.526 -27.912 1.00 96.62 380 CYS A C 1
ATOM 2951 O O . CYS A 1 380 ? 15.737 -27.261 -27.331 1.00 96.62 380 CYS A O 1
ATOM 2953 N N . ALA A 1 381 ? 15.326 -25.688 -28.872 1.00 96.88 381 ALA A N 1
ATOM 2954 C CA . ALA A 1 381 ? 16.692 -25.646 -29.394 1.00 96.88 381 ALA A CA 1
ATOM 2955 C C . ALA A 1 381 ? 17.754 -25.237 -28.348 1.00 96.88 381 ALA A C 1
ATOM 2957 O O . ALA A 1 381 ? 18.941 -25.501 -28.515 1.00 96.88 381 ALA A O 1
ATOM 2958 N N . ASN A 1 382 ? 17.357 -24.640 -27.215 1.00 94.88 382 ASN A N 1
ATOM 2959 C CA . ASN A 1 382 ? 18.276 -24.386 -26.104 1.00 94.88 382 ASN A CA 1
ATOM 2960 C C . ASN A 1 382 ? 18.665 -25.716 -25.421 1.00 94.88 382 ASN A C 1
ATOM 2962 O O . ASN A 1 382 ? 17.792 -26.321 -24.792 1.00 94.88 382 ASN A O 1
ATOM 2966 N N . PRO A 1 383 ? 19.949 -26.131 -25.425 1.00 93.62 383 PRO A N 1
ATOM 2967 C CA . PRO A 1 383 ? 20.388 -27.445 -24.937 1.00 93.62 383 PRO A CA 1
ATOM 2968 C C . PRO A 1 383 ? 20.124 -27.661 -23.444 1.00 93.62 383 PRO A C 1
ATOM 2970 O O . PRO A 1 383 ? 20.018 -28.789 -22.970 1.00 93.62 383 PRO A O 1
ATOM 2973 N N . ASN A 1 384 ? 19.953 -26.572 -22.695 1.00 92.06 384 ASN A N 1
ATOM 2974 C CA . ASN A 1 384 ? 19.634 -26.608 -21.280 1.00 92.06 384 ASN A CA 1
ATOM 2975 C C . ASN A 1 384 ? 18.123 -26.540 -21.014 1.00 92.06 384 ASN A C 1
ATOM 2977 O O . ASN A 1 384 ? 17.717 -26.586 -19.861 1.00 92.06 384 ASN A O 1
ATOM 2981 N N . CYS A 1 385 ? 17.254 -26.419 -22.012 1.00 93.06 385 CYS A N 1
ATOM 2982 C CA . CYS A 1 385 ? 15.806 -26.386 -21.815 1.00 93.06 385 CYS A CA 1
ATOM 2983 C C . CYS A 1 385 ? 15.202 -27.801 -21.922 1.00 93.06 385 CYS A C 1
ATOM 2985 O O . CYS A 1 385 ? 15.469 -28.470 -22.924 1.00 93.06 385 CYS A O 1
ATOM 2987 N N . PRO A 1 386 ? 14.395 -28.258 -20.940 1.00 94.50 386 PRO A N 1
ATOM 2988 C CA . PRO A 1 386 ? 13.709 -29.552 -21.006 1.00 94.50 386 PRO A CA 1
ATOM 2989 C C . PRO A 1 386 ? 12.323 -29.494 -21.681 1.00 94.50 386 PRO A C 1
ATOM 2991 O O . PRO A 1 386 ? 11.647 -30.512 -21.746 1.00 94.50 386 PRO A O 1
ATOM 2994 N N . PHE A 1 387 ? 11.867 -28.320 -22.127 1.00 95.81 387 PHE A N 1
ATOM 2995 C CA . PHE A 1 387 ? 10.534 -28.136 -22.714 1.00 95.81 387 PHE A CA 1
ATOM 2996 C C . PHE A 1 387 ? 10.538 -28.297 -24.239 1.00 95.81 387 PHE A C 1
ATOM 2998 O O . PHE A 1 387 ? 11.577 -28.102 -24.872 1.00 95.81 387 PHE A O 1
ATOM 3005 N N . LEU A 1 388 ? 9.372 -28.583 -24.820 1.00 96.19 388 LEU A N 1
ATOM 3006 C CA . LEU A 1 388 ? 9.114 -28.590 -26.261 1.00 96.19 388 LEU A CA 1
ATOM 3007 C C . LEU A 1 388 ? 9.267 -27.189 -26.866 1.00 96.19 388 LEU A C 1
ATOM 3009 O O . LEU A 1 388 ? 9.016 -26.180 -26.198 1.00 96.19 388 LEU A O 1
ATOM 3013 N N . ALA A 1 389 ? 9.717 -27.127 -28.119 1.00 95.62 389 ALA A N 1
ATOM 3014 C CA . ALA A 1 389 ? 9.703 -25.903 -28.909 1.00 95.62 389 ALA A CA 1
ATOM 3015 C C . ALA A 1 389 ? 8.262 -25.382 -29.043 1.00 95.62 389 ALA A C 1
ATOM 3017 O O . ALA A 1 389 ? 7.310 -26.162 -29.009 1.00 95.62 389 ALA A O 1
ATOM 3018 N N . SER A 1 390 ? 8.098 -24.061 -29.143 1.00 94.31 390 SER A N 1
ATOM 3019 C CA . SER A 1 390 ? 6.775 -23.487 -29.389 1.00 94.31 390 SER A CA 1
ATOM 3020 C C . SER A 1 390 ? 6.262 -23.952 -30.751 1.00 94.31 390 SER A C 1
ATOM 3022 O O . SER A 1 390 ? 7.043 -24.034 -31.697 1.00 94.31 390 SER A O 1
ATOM 3024 N N . SER A 1 391 ? 4.960 -24.218 -30.863 1.00 92.12 391 SER A N 1
ATOM 3025 C CA . SER A 1 391 ? 4.307 -24.414 -32.165 1.00 92.12 391 SER A CA 1
ATOM 3026 C C . SER A 1 391 ? 4.210 -23.109 -32.962 1.00 92.12 391 SER A C 1
ATOM 3028 O O . SER A 1 391 ? 3.989 -23.140 -34.169 1.00 92.12 391 SER A O 1
ATOM 3030 N N . ASP A 1 392 ? 4.372 -21.970 -32.282 1.00 91.50 392 ASP A N 1
ATOM 3031 C CA . ASP A 1 392 ? 4.438 -20.644 -32.888 1.00 91.50 392 ASP A CA 1
ATOM 3032 C C . ASP A 1 392 ? 5.716 -20.506 -33.744 1.00 91.50 392 ASP A C 1
ATOM 3034 O O . ASP A 1 392 ? 6.822 -20.508 -33.179 1.00 91.50 392 ASP A O 1
ATOM 3038 N N . PRO A 1 393 ? 5.595 -20.364 -35.081 1.00 87.88 393 PRO A N 1
ATOM 3039 C CA . PRO A 1 393 ? 6.744 -20.226 -35.973 1.00 87.88 393 PRO A CA 1
ATOM 3040 C C . PRO A 1 393 ? 7.594 -18.988 -35.652 1.00 87.88 393 PRO A C 1
ATOM 3042 O O . PRO A 1 393 ? 8.800 -19.001 -35.907 1.00 87.88 393 PRO A O 1
ATOM 3045 N N . LEU A 1 394 ? 7.023 -17.966 -35.001 1.00 90.31 394 LEU A N 1
ATOM 3046 C CA . LEU A 1 394 ? 7.737 -16.747 -34.616 1.00 90.31 394 LEU A CA 1
ATOM 3047 C C . LEU A 1 394 ? 8.830 -16.994 -33.565 1.00 90.31 394 LEU A C 1
ATOM 3049 O O . LEU A 1 394 ? 9.681 -16.131 -33.361 1.00 90.31 394 LEU A O 1
ATOM 3053 N N . GLN A 1 395 ? 8.831 -18.146 -32.881 1.00 93.38 395 GLN A N 1
ATOM 3054 C CA . GLN A 1 395 ? 9.804 -18.476 -31.830 1.00 93.38 395 GLN A CA 1
ATOM 3055 C C . GLN A 1 395 ? 11.031 -19.261 -32.325 1.00 93.38 395 GLN A C 1
ATOM 3057 O O . GLN A 1 395 ? 11.911 -19.550 -31.510 1.00 93.38 395 GLN A O 1
ATOM 3062 N N . GLY A 1 396 ? 11.102 -19.624 -33.612 1.00 92.88 396 GLY A N 1
ATOM 3063 C CA . GLY A 1 396 ? 12.307 -20.201 -34.227 1.00 92.88 396 GLY A CA 1
ATOM 3064 C C . GLY A 1 396 ? 12.827 -21.488 -33.560 1.00 92.88 396 GLY A C 1
ATOM 3065 O O . GLY A 1 396 ? 13.998 -21.629 -33.244 1.00 92.88 396 GLY A O 1
ATOM 3066 N N . GLY A 1 397 ? 11.959 -22.443 -33.225 1.00 95.06 397 GLY A N 1
ATOM 3067 C CA . GLY A 1 397 ? 12.417 -23.689 -32.586 1.00 95.06 397 GLY A CA 1
ATOM 3068 C C . GLY A 1 397 ? 12.785 -23.556 -31.097 1.00 95.06 397 GLY A C 1
ATOM 3069 O O . GLY A 1 397 ? 13.216 -24.520 -30.457 1.00 95.06 397 GLY A O 1
ATOM 3070 N N . TYR A 1 398 ? 12.550 -22.401 -30.472 1.00 96.25 398 TYR A N 1
ATOM 3071 C CA . TYR A 1 398 ? 12.642 -22.237 -29.021 1.00 96.25 398 TYR A CA 1
ATOM 3072 C C . TYR A 1 398 ? 11.261 -22.285 -28.358 1.00 96.25 398 TYR A C 1
ATOM 3074 O O . TYR A 1 398 ? 10.238 -21.946 -28.938 1.00 96.25 398 TYR A O 1
ATOM 3082 N N . CYS A 1 399 ? 11.214 -22.680 -27.083 1.00 95.62 399 CYS A N 1
ATOM 3083 C CA . CYS A 1 399 ? 9.974 -22.614 -26.293 1.00 95.62 399 CYS A CA 1
ATOM 3084 C C . CYS A 1 399 ? 9.553 -21.172 -25.932 1.00 95.62 399 CYS A C 1
ATOM 3086 O O . CYS A 1 399 ? 8.428 -20.953 -25.494 1.00 95.62 399 CYS A O 1
ATOM 3088 N N . CYS A 1 400 ? 10.484 -20.209 -26.019 1.00 95.00 400 CYS A N 1
ATOM 3089 C CA . CYS A 1 400 ? 10.270 -18.769 -25.826 1.00 95.00 400 CYS A CA 1
ATOM 3090 C C . CYS A 1 400 ? 11.537 -17.968 -26.190 1.00 95.00 400 CYS A C 1
ATOM 3092 O O . CYS A 1 400 ? 12.649 -18.499 -26.095 1.00 95.00 400 CYS A O 1
ATOM 3094 N N . SER A 1 401 ? 11.396 -16.664 -26.456 1.00 93.19 401 SER A N 1
ATOM 3095 C CA . SER A 1 401 ? 12.513 -15.762 -26.796 1.00 93.19 401 SER A CA 1
ATOM 3096 C C . SER A 1 401 ? 13.629 -15.708 -25.740 1.00 93.19 401 SER A C 1
ATOM 3098 O O . SER A 1 401 ? 14.808 -15.633 -26.076 1.00 93.19 401 SER A O 1
ATOM 3100 N N . LYS A 1 402 ? 13.319 -15.869 -24.444 1.00 92.50 402 LYS A N 1
ATOM 3101 C CA . LYS A 1 402 ? 14.358 -15.996 -23.396 1.00 92.50 402 LYS A CA 1
ATOM 3102 C C . LYS A 1 402 ? 15.268 -17.208 -23.587 1.00 92.50 402 LYS A C 1
ATOM 3104 O O . LYS A 1 402 ? 16.441 -17.152 -23.218 1.00 92.50 402 LYS A O 1
ATOM 3109 N N . CYS A 1 403 ? 14.737 -18.317 -24.098 1.00 94.50 403 CYS A N 1
ATOM 3110 C CA . CYS A 1 403 ? 15.538 -19.508 -24.355 1.00 94.50 403 CYS A CA 1
ATOM 3111 C C . CYS A 1 403 ? 16.478 -19.317 -25.543 1.00 94.50 403 CYS A C 1
ATOM 3113 O O . CYS A 1 403 ? 17.596 -19.821 -25.449 1.00 94.50 403 CYS A O 1
ATOM 3115 N N . TYR A 1 404 ? 16.061 -18.568 -26.568 1.00 95.19 404 TYR A N 1
ATOM 3116 C CA . TYR A 1 404 ? 16.911 -18.161 -27.689 1.00 95.19 404 TYR A CA 1
ATOM 3117 C C . TYR A 1 404 ? 18.111 -17.336 -27.212 1.00 95.19 404 TYR A C 1
ATOM 3119 O O . TYR A 1 404 ? 19.252 -17.777 -27.338 1.00 95.19 404 TYR A O 1
ATOM 3127 N N . TRP A 1 405 ? 17.871 -16.215 -26.523 1.00 92.06 405 TRP A N 1
ATOM 3128 C CA . TRP A 1 405 ? 18.955 -15.342 -26.048 1.00 92.06 405 TRP A CA 1
ATOM 3129 C C . TRP A 1 405 ? 19.943 -16.059 -25.116 1.00 92.06 405 TRP A C 1
ATOM 3131 O O . TRP A 1 405 ? 21.143 -15.797 -25.134 1.00 92.06 405 TRP A O 1
ATOM 3141 N N . ARG A 1 406 ? 19.458 -17.018 -24.316 1.00 89.62 406 ARG A N 1
ATOM 3142 C CA . ARG A 1 406 ? 20.316 -17.862 -23.469 1.00 89.62 406 ARG A CA 1
ATOM 3143 C C . ARG A 1 406 ? 21.104 -18.917 -24.239 1.00 89.62 406 ARG A C 1
ATOM 3145 O O . ARG A 1 406 ? 22.145 -19.334 -23.745 1.00 89.62 406 ARG A O 1
ATOM 3152 N N . ALA A 1 407 ? 20.590 -19.397 -25.368 1.00 93.06 407 ALA A N 1
ATOM 3153 C CA . ALA A 1 407 ? 21.320 -20.332 -26.214 1.00 93.06 407 ALA A CA 1
ATOM 3154 C C . ALA A 1 407 ? 22.503 -19.636 -26.905 1.00 93.06 407 ALA A C 1
ATOM 3156 O O . ALA A 1 407 ? 23.563 -20.240 -27.007 1.00 93.06 407 ALA A O 1
ATOM 3157 N N . LEU A 1 408 ? 22.349 -18.358 -27.274 1.00 89.31 408 LEU A N 1
ATOM 3158 C CA . LEU A 1 408 ? 23.421 -17.542 -27.857 1.00 89.31 408 LEU A CA 1
ATOM 3159 C C . LEU A 1 408 ? 24.486 -17.101 -26.846 1.00 89.31 408 LEU A C 1
ATOM 3161 O O . LEU A 1 408 ? 25.658 -16.987 -27.187 1.00 89.31 408 LEU A O 1
ATOM 3165 N N . ALA A 1 409 ? 24.093 -16.857 -25.594 1.00 85.44 409 ALA A N 1
ATOM 3166 C CA . ALA A 1 409 ? 25.002 -16.441 -24.532 1.00 85.44 409 ALA A CA 1
ATOM 3167 C C . ALA A 1 409 ? 25.000 -17.458 -23.377 1.00 85.44 409 ALA A C 1
ATOM 3169 O O . ALA A 1 409 ? 24.404 -17.182 -22.325 1.00 85.44 409 ALA A O 1
ATOM 3170 N N . PRO A 1 410 ? 25.663 -18.624 -23.527 1.00 71.31 410 PRO A N 1
ATOM 3171 C CA . PRO A 1 410 ? 25.770 -19.633 -22.478 1.00 71.31 410 PRO A CA 1
ATOM 3172 C C . PRO A 1 410 ? 26.690 -19.143 -21.346 1.00 71.31 410 PRO A C 1
ATOM 3174 O O . PRO A 1 410 ? 27.797 -19.627 -21.144 1.00 71.31 410 PRO A O 1
ATOM 3177 N N . ARG A 1 411 ? 26.249 -18.148 -20.569 1.00 60.06 411 ARG A N 1
ATOM 3178 C CA . ARG A 1 411 ? 26.944 -17.737 -19.344 1.00 60.06 411 ARG A CA 1
ATOM 3179 C C . ARG A 1 411 ? 26.690 -18.795 -18.273 1.00 60.06 411 ARG A C 1
ATOM 3181 O O . ARG A 1 411 ? 25.534 -19.143 -18.024 1.00 60.06 411 ARG A O 1
ATOM 3188 N N . GLY A 1 412 ? 27.759 -19.267 -17.626 1.00 52.75 412 GLY A N 1
ATOM 3189 C CA . GLY A 1 412 ? 27.809 -20.388 -16.670 1.00 52.75 412 GLY A CA 1
ATOM 3190 C C . GLY A 1 412 ? 27.031 -20.224 -15.354 1.00 52.75 412 GLY A C 1
ATOM 3191 O O . GLY A 1 412 ? 27.520 -20.581 -14.287 1.00 52.75 412 GLY A O 1
ATOM 3192 N N . SER A 1 413 ? 25.810 -19.694 -15.391 1.00 48.44 413 SER A N 1
ATOM 3193 C CA . SER A 1 413 ? 24.971 -19.518 -14.209 1.00 48.44 413 SER A CA 1
ATOM 3194 C C . SER A 1 413 ? 24.057 -20.729 -13.993 1.00 48.44 413 SER A C 1
ATOM 3196 O O . SER A 1 413 ? 23.090 -20.956 -14.720 1.00 48.44 413 SER A O 1
ATOM 3198 N N . LYS A 1 414 ? 24.343 -21.489 -12.929 1.00 52.00 414 LYS A N 1
ATOM 3199 C CA . LYS A 1 414 ? 23.518 -22.579 -12.370 1.00 52.00 414 LYS A CA 1
ATOM 3200 C C . LYS A 1 414 ? 22.238 -22.053 -11.681 1.00 52.00 414 LYS A C 1
ATOM 3202 O O . LYS A 1 414 ? 21.895 -22.472 -10.582 1.00 52.00 414 LYS A O 1
ATOM 3207 N N . GLY A 1 415 ? 21.544 -21.089 -12.290 1.00 52.69 415 GLY A N 1
ATOM 3208 C CA . GLY A 1 415 ? 20.299 -20.512 -11.772 1.00 52.69 415 GLY A CA 1
ATOM 3209 C C . GLY A 1 415 ? 19.060 -21.134 -12.418 1.00 52.69 415 GLY A C 1
ATOM 3210 O O . GLY A 1 415 ? 19.060 -21.415 -13.617 1.00 52.69 415 GLY A O 1
ATOM 3211 N N . ALA A 1 416 ? 17.987 -21.323 -11.639 1.00 54.62 416 ALA A N 1
ATOM 3212 C CA . ALA A 1 416 ? 16.721 -21.884 -12.117 1.00 54.62 416 ALA A CA 1
ATOM 3213 C C . ALA A 1 416 ? 16.228 -21.187 -13.403 1.00 54.62 416 ALA A C 1
ATOM 3215 O O . ALA A 1 416 ? 16.175 -19.957 -13.501 1.00 54.62 416 ALA A O 1
ATOM 3216 N N . LYS A 1 417 ? 15.894 -22.003 -14.407 1.00 64.19 417 LYS A N 1
ATOM 3217 C CA . LYS A 1 417 ? 15.565 -21.604 -15.782 1.00 64.19 417 LYS A CA 1
ATOM 3218 C C . LYS A 1 417 ? 14.240 -20.828 -15.790 1.00 64.19 417 LYS A C 1
ATOM 3220 O O . LYS A 1 417 ? 13.166 -21.415 -15.700 1.00 64.19 417 LYS A O 1
ATOM 3225 N N . ARG A 1 418 ? 14.304 -19.492 -15.837 1.00 75.88 418 ARG A N 1
ATOM 3226 C CA . ARG A 1 418 ? 13.114 -18.631 -15.945 1.00 75.88 418 ARG A CA 1
ATOM 3227 C C . ARG A 1 418 ? 12.728 -18.474 -17.423 1.00 75.88 418 ARG A C 1
ATOM 3229 O O . ARG A 1 418 ? 13.483 -17.883 -18.191 1.00 75.88 418 ARG A O 1
ATOM 3236 N N . HIS A 1 419 ? 11.557 -18.989 -17.790 1.00 88.38 419 HIS A N 1
ATOM 3237 C CA . HIS A 1 419 ? 10.925 -18.813 -19.105 1.00 88.38 419 HIS A CA 1
ATOM 3238 C C . HIS A 1 419 ? 10.075 -17.531 -19.136 1.00 88.38 419 HIS A C 1
ATOM 3240 O O . HIS A 1 419 ? 9.828 -16.928 -18.088 1.00 88.38 419 HIS A O 1
ATOM 3246 N N . ASN A 1 420 ? 9.633 -17.094 -20.319 1.00 84.44 420 ASN A N 1
ATOM 3247 C CA . ASN A 1 420 ? 8.642 -16.015 -20.428 1.00 84.44 420 ASN A CA 1
ATOM 3248 C C . ASN A 1 420 ? 7.262 -16.467 -19.929 1.00 84.44 420 ASN A C 1
ATOM 3250 O O . ASN A 1 420 ? 6.999 -17.667 -19.838 1.00 84.44 420 ASN A O 1
ATOM 3254 N N . ALA A 1 421 ? 6.393 -15.503 -19.605 1.00 81.00 421 ALA A N 1
ATOM 3255 C CA . ALA A 1 421 ? 5.030 -15.775 -19.141 1.00 81.00 421 ALA A CA 1
ATOM 3256 C C . ALA A 1 421 ? 4.215 -16.583 -20.171 1.00 81.00 421 ALA A C 1
ATOM 3258 O O . ALA A 1 421 ? 3.485 -17.482 -19.776 1.00 81.00 421 ALA A O 1
ATOM 3259 N N . GLY A 1 422 ? 4.431 -16.339 -21.470 1.00 77.25 422 GLY A N 1
ATOM 3260 C CA . GLY A 1 422 ? 3.792 -17.071 -22.573 1.00 77.25 422 GLY A CA 1
ATOM 3261 C C . GLY A 1 422 ? 4.420 -18.424 -22.936 1.00 77.25 422 GLY A C 1
ATOM 3262 O O . GLY A 1 422 ? 4.037 -19.019 -23.932 1.00 77.25 422 GLY A O 1
ATOM 3263 N N . CYS A 1 423 ? 5.400 -18.931 -22.179 1.00 88.00 423 CYS A N 1
ATOM 3264 C CA . CYS A 1 423 ? 5.957 -20.259 -22.449 1.00 88.00 423 CYS A CA 1
ATOM 3265 C C . CYS A 1 423 ? 4.964 -21.347 -22.015 1.00 88.00 423 CYS A C 1
ATOM 3267 O O . CYS A 1 423 ? 4.654 -21.446 -20.824 1.00 88.00 423 CYS A O 1
ATOM 3269 N N . ALA A 1 424 ? 4.543 -22.203 -22.951 1.00 84.00 424 ALA A N 1
ATOM 3270 C CA . ALA A 1 424 ? 3.619 -23.311 -22.689 1.00 84.00 424 ALA A CA 1
ATOM 3271 C C . ALA A 1 424 ? 4.167 -24.341 -21.683 1.00 84.00 424 ALA A C 1
ATOM 3273 O O . ALA A 1 424 ? 3.397 -25.047 -21.037 1.00 84.00 424 ALA A O 1
ATOM 3274 N N . LYS A 1 425 ? 5.500 -24.412 -21.518 1.00 91.75 425 LYS A N 1
ATOM 3275 C CA . LYS A 1 425 ? 6.192 -25.339 -20.600 1.00 91.75 425 LYS A CA 1
ATOM 3276 C C . LYS A 1 425 ? 5.758 -26.805 -20.780 1.00 91.75 425 LYS A C 1
ATOM 3278 O O . LYS A 1 425 ? 5.719 -27.561 -19.811 1.00 91.75 425 LYS A O 1
ATOM 3283 N N . ALA A 1 426 ? 5.450 -27.203 -22.012 1.00 91.69 426 ALA A N 1
ATOM 3284 C CA . ALA A 1 426 ? 5.151 -28.589 -22.351 1.00 91.69 426 ALA A CA 1
ATOM 3285 C C . ALA A 1 426 ? 6.440 -29.424 -22.326 1.00 91.69 426 ALA A C 1
ATOM 3287 O O . ALA A 1 426 ? 7.468 -28.971 -22.827 1.00 91.69 426 ALA A O 1
ATOM 3288 N N . TYR A 1 427 ? 6.406 -30.614 -21.729 1.00 91.56 427 TYR A N 1
ATOM 3289 C CA . TYR A 1 427 ? 7.526 -31.562 -21.740 1.00 91.56 427 TYR A CA 1
ATOM 3290 C C . TYR A 1 427 ? 7.369 -32.550 -22.908 1.00 91.56 427 TYR A C 1
ATOM 3292 O O . TYR A 1 427 ? 6.232 -32.840 -23.283 1.00 91.56 427 TYR A O 1
ATOM 3300 N N . PRO A 1 428 ? 8.468 -33.058 -23.496 1.00 90.06 428 PRO A N 1
ATOM 3301 C CA . PRO A 1 428 ? 8.394 -34.149 -24.464 1.00 90.06 428 PRO A CA 1
ATOM 3302 C C . PRO A 1 428 ? 7.839 -35.419 -23.806 1.00 90.06 428 PRO A C 1
ATOM 3304 O O . PRO A 1 428 ? 8.177 -35.717 -22.663 1.00 90.06 428 PRO A O 1
ATOM 3307 N N . GLU A 1 429 ? 7.015 -36.167 -24.540 1.00 82.94 429 GLU A N 1
ATOM 3308 C CA . GLU A 1 429 ? 6.439 -37.446 -24.086 1.00 82.94 429 GLU A CA 1
ATOM 3309 C C . GLU A 1 429 ? 7.500 -38.555 -24.017 1.00 82.94 429 GLU A C 1
ATOM 3311 O O . GLU A 1 429 ? 7.424 -39.436 -23.168 1.00 82.94 429 GLU A O 1
ATOM 3316 N N . THR A 1 430 ? 8.533 -38.479 -24.862 1.00 82.81 430 THR A N 1
ATOM 3317 C CA . THR A 1 430 ? 9.596 -39.488 -24.945 1.00 82.81 430 THR A CA 1
ATOM 3318 C C . THR A 1 430 ? 10.954 -38.890 -24.546 1.00 82.81 430 THR A C 1
ATOM 3320 O O . THR A 1 430 ? 11.390 -37.893 -25.142 1.00 82.81 430 THR A O 1
ATOM 3323 N N . PRO A 1 431 ? 11.678 -39.469 -23.570 1.00 82.56 431 PRO A N 1
ATOM 3324 C CA . PRO A 1 431 ? 13.078 -39.130 -23.323 1.00 82.56 431 PRO A CA 1
ATOM 3325 C C . PRO A 1 431 ? 13.918 -39.308 -24.597 1.00 82.56 431 PRO A C 1
ATOM 3327 O O . PRO A 1 431 ? 13.755 -40.284 -25.318 1.00 82.56 431 PRO A O 1
ATOM 3330 N N . GLY A 1 432 ? 14.806 -38.356 -24.898 1.00 87.00 432 GLY A N 1
ATOM 3331 C CA . GLY A 1 432 ? 15.632 -38.397 -26.116 1.00 87.00 432 GLY A CA 1
ATOM 3332 C C . GLY A 1 432 ? 14.981 -37.808 -27.374 1.00 87.00 432 GLY A C 1
ATOM 3333 O O . GLY A 1 432 ? 15.594 -37.835 -28.437 1.00 87.00 432 GLY A O 1
ATOM 3334 N N . THR A 1 433 ? 13.781 -37.225 -27.267 1.00 91.00 433 THR A N 1
ATOM 3335 C CA . THR A 1 433 ? 13.137 -36.494 -28.372 1.00 91.00 433 THR A CA 1
ATOM 3336 C C . THR A 1 433 ? 14.086 -35.457 -28.991 1.00 91.00 433 THR A C 1
ATOM 3338 O O . THR A 1 433 ? 14.657 -34.625 -28.277 1.00 91.00 433 THR A O 1
ATOM 3341 N N . ALA A 1 434 ? 14.228 -35.488 -30.322 1.00 95.06 434 ALA A N 1
ATOM 3342 C CA . ALA A 1 434 ? 15.116 -34.598 -31.070 1.00 95.06 434 ALA A CA 1
ATOM 3343 C C . ALA A 1 434 ? 14.835 -33.112 -30.777 1.00 95.06 434 ALA A C 1
ATOM 3345 O O . ALA A 1 434 ? 13.689 -32.710 -30.556 1.00 95.06 434 ALA A O 1
ATOM 3346 N N . ARG A 1 435 ? 15.886 -32.284 -30.761 1.00 95.94 435 ARG A N 1
ATOM 3347 C CA . ARG A 1 435 ? 15.759 -30.828 -30.593 1.00 95.94 435 ARG A CA 1
ATOM 3348 C C . ARG A 1 435 ? 15.415 -30.156 -31.918 1.00 95.94 435 ARG A C 1
ATOM 3350 O O . ARG A 1 435 ? 15.829 -30.614 -32.977 1.00 95.94 435 ARG A O 1
ATOM 3357 N N . ALA A 1 436 ? 14.664 -29.068 -31.831 1.00 96.50 436 ALA A N 1
ATOM 3358 C CA . ALA A 1 436 ? 14.400 -28.188 -32.952 1.00 96.50 436 ALA A CA 1
ATOM 3359 C C . ALA A 1 436 ? 15.701 -27.511 -33.411 1.00 96.50 436 ALA A C 1
ATOM 3361 O O . ALA A 1 436 ? 16.602 -27.309 -32.584 1.00 96.50 436 ALA A O 1
ATOM 3362 N N . PRO A 1 437 ? 15.808 -27.157 -34.702 1.00 95.38 437 PRO A N 1
ATOM 3363 C CA . PRO A 1 437 ? 16.894 -26.313 -35.179 1.00 95.38 437 PRO A CA 1
ATOM 3364 C C . PRO A 1 437 ? 16.906 -24.968 -34.421 1.00 95.38 437 PRO A C 1
ATOM 3366 O O . PRO A 1 437 ? 15.844 -24.477 -34.028 1.00 95.38 437 PRO A O 1
ATOM 3369 N N . PRO A 1 438 ? 18.093 -24.391 -34.149 1.00 95.50 438 PRO A N 1
ATOM 3370 C CA . PRO A 1 438 ? 18.248 -23.141 -33.404 1.00 95.50 438 PRO A CA 1
ATOM 3371 C C . PRO A 1 438 ? 17.946 -21.913 -34.273 1.00 95.50 438 PRO A C 1
ATOM 3373 O O . PRO A 1 438 ? 18.800 -21.045 -34.453 1.00 95.50 438 PRO A O 1
ATOM 3376 N N . ASP A 1 439 ? 16.732 -21.831 -34.809 1.00 94.19 439 ASP A N 1
ATOM 3377 C CA . ASP A 1 439 ? 16.334 -20.719 -35.664 1.00 94.19 439 ASP A CA 1
ATOM 3378 C C . ASP A 1 439 ? 16.070 -19.453 -34.823 1.00 94.19 439 ASP A C 1
ATOM 3380 O O . ASP A 1 439 ? 15.450 -19.496 -33.760 1.00 94.19 439 ASP A O 1
ATOM 3384 N N . PRO A 1 440 ? 16.533 -18.268 -35.235 1.00 92.19 440 PRO A N 1
ATOM 3385 C CA . PRO A 1 440 ? 16.240 -17.061 -34.478 1.00 92.19 440 PRO A CA 1
ATOM 3386 C C . PRO A 1 440 ? 14.731 -16.747 -34.516 1.00 92.19 440 PRO A C 1
ATOM 3388 O O . PRO A 1 440 ? 14.134 -16.800 -35.598 1.00 92.19 440 PRO A O 1
ATOM 3391 N N . PRO A 1 441 ? 14.108 -16.381 -33.373 1.00 92.69 441 PRO A N 1
ATOM 3392 C CA . PRO A 1 441 ? 12.764 -15.817 -33.349 1.00 92.69 441 PRO A CA 1
ATOM 3393 C C . PRO A 1 441 ? 12.650 -14.623 -34.300 1.00 92.69 441 PRO A C 1
ATOM 3395 O O . PRO A 1 441 ? 13.618 -13.886 -34.485 1.00 92.69 441 PRO A O 1
ATOM 3398 N N . GLU A 1 442 ? 11.469 -14.383 -34.862 1.00 89.19 442 GLU A N 1
ATOM 3399 C CA . GLU A 1 442 ? 11.263 -13.315 -35.850 1.00 89.19 442 GLU A CA 1
ATOM 3400 C C . GLU A 1 442 ? 11.582 -11.920 -35.287 1.00 89.19 442 GLU A C 1
ATOM 3402 O O . GLU A 1 442 ? 12.249 -11.120 -35.938 1.00 89.19 442 GLU A O 1
ATOM 3407 N N . GLU A 1 443 ? 11.251 -11.684 -34.015 1.00 84.94 443 GLU A N 1
ATOM 3408 C CA . GLU A 1 443 ? 11.649 -10.482 -33.272 1.00 84.94 443 GLU A CA 1
ATOM 3409 C C . GLU A 1 443 ? 13.177 -10.284 -33.272 1.00 84.94 443 GLU A C 1
ATOM 3411 O O . GLU A 1 443 ? 13.670 -9.177 -33.462 1.00 84.94 443 GLU A O 1
ATOM 3416 N N . ALA A 1 444 ? 13.962 -11.354 -33.127 1.00 85.75 444 ALA A N 1
ATOM 3417 C CA . ALA A 1 444 ? 15.420 -11.254 -33.137 1.00 85.75 444 ALA A CA 1
ATOM 3418 C C . ALA A 1 444 ? 15.991 -10.962 -34.534 1.00 85.75 444 ALA A C 1
ATOM 3420 O O . ALA A 1 444 ? 17.066 -10.368 -34.634 1.00 85.75 444 ALA A O 1
ATOM 3421 N N . LYS A 1 445 ? 15.279 -11.344 -35.604 1.00 86.75 445 LYS A N 1
ATOM 3422 C CA . LYS A 1 445 ? 15.653 -11.001 -36.985 1.00 86.75 445 LYS A CA 1
ATOM 3423 C C . LYS A 1 445 ? 15.476 -9.506 -37.259 1.00 86.75 445 LYS A C 1
ATOM 3425 O O . LYS A 1 445 ? 16.282 -8.936 -37.984 1.00 86.75 445 LYS A O 1
ATOM 3430 N N . LEU A 1 446 ? 14.471 -8.876 -36.644 1.00 80.62 446 LEU A N 1
ATOM 3431 C CA . LEU A 1 446 ? 14.204 -7.439 -36.775 1.00 80.62 446 LEU A CA 1
ATOM 3432 C C . LEU A 1 446 ? 15.251 -6.567 -36.071 1.00 80.62 446 LEU A C 1
ATOM 3434 O O . LEU A 1 446 ? 15.570 -5.489 -36.563 1.00 80.62 446 LEU A O 1
ATOM 3438 N N . TYR A 1 447 ? 15.788 -7.021 -34.934 1.00 68.94 447 TYR A N 1
ATOM 3439 C CA . TYR A 1 447 ? 16.702 -6.203 -34.126 1.00 68.94 447 TYR A CA 1
ATOM 3440 C C . TYR A 1 447 ? 18.193 -6.459 -34.370 1.00 68.94 447 TYR A C 1
ATOM 3442 O O . TYR A 1 447 ? 18.999 -5.630 -33.956 1.00 68.94 447 TYR A O 1
ATOM 3450 N N . GLY A 1 448 ? 18.567 -7.550 -35.052 1.00 59.50 448 GLY A N 1
ATOM 3451 C CA . GLY A 1 448 ? 19.962 -7.918 -35.314 1.00 59.50 448 GLY A CA 1
ATOM 3452 C C . GLY A 1 448 ? 20.818 -8.077 -34.040 1.00 59.50 448 GLY A C 1
ATOM 3453 O O . GLY A 1 448 ? 20.433 -7.685 -32.936 1.00 59.50 448 GLY A O 1
ATOM 3454 N N . PRO A 1 449 ? 22.007 -8.690 -34.120 1.00 51.97 449 PRO A N 1
ATOM 3455 C CA . PRO A 1 449 ? 22.977 -8.553 -33.045 1.00 51.97 449 PRO A CA 1
ATOM 3456 C C . PRO A 1 449 ? 23.468 -7.098 -33.021 1.00 51.97 449 PRO A C 1
ATOM 3458 O O . PRO A 1 449 ? 24.072 -6.633 -33.986 1.00 51.97 449 PRO A O 1
ATOM 3461 N N . LEU A 1 450 ? 23.203 -6.380 -31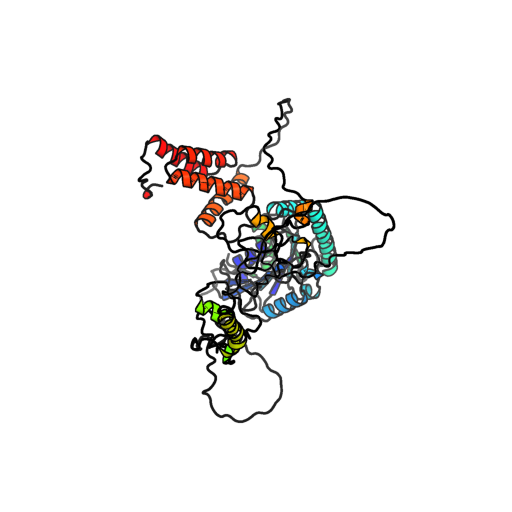.922 1.00 45.09 450 LEU A N 1
ATOM 3462 C CA . LEU A 1 450 ? 23.815 -5.073 -31.661 1.00 45.09 450 LEU A CA 1
ATOM 3463 C C . LEU A 1 450 ? 25.337 -5.205 -31.851 1.00 45.09 450 LEU A C 1
ATOM 3465 O O . LEU A 1 450 ? 25.928 -6.105 -31.238 1.00 45.09 450 LEU A O 1
ATOM 3469 N N . PRO A 1 451 ? 25.978 -4.365 -32.683 1.00 40.06 451 PRO A N 1
ATOM 3470 C CA . PRO A 1 451 ? 27.418 -4.430 -32.866 1.00 40.06 451 PRO A CA 1
ATOM 3471 C C . PRO A 1 451 ? 28.098 -4.240 -31.509 1.00 40.06 451 PRO A C 1
ATOM 3473 O O . PRO A 1 451 ? 27.713 -3.374 -30.720 1.00 40.06 451 PRO A O 1
ATOM 3476 N N . ALA A 1 452 ? 29.095 -5.076 -31.225 1.00 42.28 452 ALA A N 1
ATOM 3477 C CA . ALA A 1 452 ? 29.984 -4.885 -30.090 1.00 42.28 452 ALA A CA 1
ATOM 3478 C C . ALA A 1 452 ? 30.754 -3.574 -30.319 1.00 42.28 452 ALA A C 1
ATOM 3480 O O . ALA A 1 452 ? 31.742 -3.542 -31.047 1.00 42.28 452 ALA A O 1
ATOM 3481 N N . GLY A 1 453 ? 30.219 -2.474 -29.789 1.00 34.38 453 GLY A N 1
ATOM 3482 C CA . GLY A 1 453 ? 30.781 -1.139 -29.935 1.00 34.38 453 GLY A CA 1
ATOM 3483 C C . GLY A 1 453 ? 32.028 -0.982 -29.081 1.00 34.38 453 GLY A C 1
ATOM 3484 O O . GLY A 1 453 ? 31.925 -0.654 -27.903 1.00 34.38 453 GLY A O 1
ATOM 3485 N N . ASP A 1 454 ? 33.180 -1.202 -29.705 1.00 37.50 454 ASP A N 1
ATOM 3486 C CA . ASP A 1 454 ? 34.495 -0.776 -29.237 1.00 37.50 454 ASP A CA 1
ATOM 3487 C C . ASP A 1 454 ? 35.086 0.150 -30.313 1.00 37.50 454 ASP A C 1
ATOM 3489 O O . ASP A 1 454 ? 35.848 -0.279 -31.173 1.00 37.50 454 ASP A O 1
ATOM 3493 N N . GLN A 1 455 ? 34.625 1.407 -30.350 1.00 32.66 455 GLN A N 1
ATOM 3494 C CA . GLN A 1 455 ? 35.281 2.503 -31.073 1.00 32.66 455 GLN A CA 1
ATOM 3495 C C . GLN A 1 455 ? 35.079 3.812 -30.304 1.00 32.66 455 GLN A C 1
ATOM 3497 O O . GLN A 1 455 ? 33.984 4.369 -30.232 1.00 32.66 455 GLN A O 1
ATOM 3502 N N . SER A 1 456 ? 36.168 4.290 -29.710 1.00 32.25 456 SER A N 1
ATOM 3503 C CA . SER A 1 456 ? 36.308 5.601 -29.089 1.00 32.25 456 SER A CA 1
ATOM 3504 C C . SER A 1 456 ? 36.316 6.700 -30.156 1.00 32.25 456 SER A C 1
ATOM 3506 O O . SER A 1 456 ? 37.256 6.787 -30.947 1.00 32.25 456 SER A O 1
ATOM 3508 N N . ILE A 1 457 ? 35.299 7.563 -30.158 1.00 31.34 457 ILE A N 1
ATOM 3509 C CA . ILE A 1 457 ? 35.328 8.837 -30.885 1.00 31.34 457 ILE A CA 1
ATOM 3510 C C . ILE A 1 457 ? 35.986 9.867 -29.964 1.00 31.34 457 ILE A C 1
ATOM 3512 O O . ILE A 1 457 ? 35.457 10.180 -28.898 1.00 31.34 457 ILE A O 1
ATOM 3516 N N . GLY A 1 458 ? 37.160 10.358 -30.363 1.00 33.66 458 GLY A N 1
ATOM 3517 C CA . GLY A 1 458 ? 37.847 11.462 -29.700 1.00 33.66 458 GLY A CA 1
ATOM 3518 C C . GLY A 1 458 ? 37.120 12.783 -29.943 1.00 33.66 458 GLY A C 1
ATOM 3519 O O . GLY A 1 458 ? 36.783 13.106 -31.081 1.00 33.66 458 GLY A O 1
ATOM 3520 N N . ILE A 1 459 ? 36.894 13.546 -28.875 1.00 30.59 459 ILE A N 1
ATOM 3521 C CA . ILE A 1 459 ? 36.424 14.931 -28.947 1.00 30.59 459 ILE A CA 1
ATOM 3522 C C . ILE A 1 459 ? 37.579 15.819 -28.494 1.00 30.59 459 ILE A C 1
ATOM 3524 O O . ILE A 1 459 ? 38.115 15.641 -27.402 1.00 30.59 459 ILE A O 1
ATOM 3528 N N . ALA A 1 460 ? 37.972 16.723 -29.387 1.00 29.45 460 ALA A N 1
ATOM 3529 C CA . ALA A 1 460 ? 39.011 17.717 -29.190 1.00 29.45 460 ALA A CA 1
ATOM 3530 C C . ALA A 1 460 ? 38.526 18.882 -28.316 1.00 29.45 460 ALA A C 1
ATOM 3532 O O . ALA A 1 460 ? 37.360 19.279 -28.363 1.00 29.45 460 ALA A O 1
ATOM 3533 N N . ASP A 1 461 ? 39.476 19.432 -27.564 1.00 33.22 461 ASP A N 1
ATOM 3534 C CA . ASP A 1 461 ? 39.360 20.612 -26.719 1.00 33.22 461 ASP A CA 1
ATOM 3535 C C . ASP A 1 461 ? 38.868 21.853 -27.472 1.00 33.22 461 ASP A C 1
ATOM 3537 O O . ASP A 1 461 ? 39.370 22.203 -28.539 1.00 33.22 461 ASP A O 1
ATOM 3541 N N . THR A 1 462 ? 37.959 22.601 -26.848 1.00 30.53 462 THR A N 1
ATOM 3542 C CA . THR A 1 462 ? 37.889 24.062 -26.994 1.00 30.53 462 THR A CA 1
ATOM 3543 C C . THR A 1 462 ? 37.365 24.666 -25.697 1.00 30.53 462 THR A C 1
ATOM 3545 O O . THR A 1 462 ? 36.204 24.517 -25.324 1.00 30.53 462 THR A O 1
ATOM 3548 N N . ALA A 1 463 ? 38.260 25.352 -24.993 1.00 32.50 463 ALA A N 1
ATOM 3549 C CA . ALA A 1 463 ? 37.950 26.198 -23.855 1.00 32.50 463 ALA A CA 1
ATOM 3550 C C . ALA A 1 463 ? 37.645 27.622 -24.337 1.00 32.50 463 ALA A C 1
ATOM 3552 O O . ALA A 1 463 ? 38.458 28.186 -25.066 1.00 32.50 463 ALA A O 1
ATOM 3553 N N . THR A 1 464 ? 36.558 28.247 -23.867 1.00 30.67 464 THR A N 1
ATOM 3554 C CA . THR A 1 464 ? 36.586 29.658 -23.424 1.00 30.67 464 THR A CA 1
ATOM 3555 C C . THR A 1 464 ? 35.375 30.029 -22.552 1.00 30.67 464 THR A C 1
ATOM 3557 O O . THR A 1 464 ? 34.230 29.847 -22.941 1.00 30.67 464 THR A O 1
ATOM 3560 N N . ALA A 1 465 ? 35.702 30.543 -21.362 1.00 32.31 465 ALA A N 1
ATOM 3561 C CA . ALA A 1 465 ? 35.014 31.489 -20.473 1.00 32.31 465 ALA A CA 1
ATOM 3562 C C . ALA A 1 465 ? 33.477 31.669 -20.520 1.00 32.31 465 ALA A C 1
ATOM 3564 O O . ALA A 1 465 ? 32.925 32.194 -21.480 1.00 32.31 465 ALA A O 1
ATOM 3565 N N . ASN A 1 466 ? 32.833 31.465 -19.361 1.00 28.80 466 ASN A N 1
ATOM 3566 C CA . ASN A 1 466 ? 32.086 32.544 -18.701 1.00 28.80 466 ASN A CA 1
ATOM 3567 C C . ASN A 1 466 ? 31.829 32.238 -17.218 1.00 28.80 466 ASN A C 1
ATOM 3569 O O . ASN A 1 466 ? 31.245 31.224 -16.847 1.00 28.80 466 ASN A O 1
ATOM 3573 N N . SER A 1 467 ? 32.287 33.157 -16.377 1.00 36.72 467 SER A N 1
ATOM 3574 C CA . SER A 1 467 ? 32.083 33.218 -14.935 1.00 36.72 467 SER A CA 1
ATOM 3575 C C . SER A 1 467 ? 30.766 33.921 -14.608 1.00 36.72 467 SER A C 1
ATOM 3577 O O . SER A 1 467 ? 30.622 35.111 -14.879 1.00 36.72 467 SER A O 1
ATOM 3579 N N . ALA A 1 468 ? 29.843 33.211 -13.962 1.00 30.14 468 ALA A N 1
ATOM 3580 C CA . ALA A 1 468 ? 28.762 33.796 -13.172 1.00 30.14 468 ALA A CA 1
ATOM 3581 C C . ALA A 1 468 ? 28.414 32.833 -12.028 1.00 30.14 468 ALA A C 1
ATOM 3583 O O . ALA A 1 468 ? 28.183 31.645 -12.248 1.00 30.14 468 ALA A O 1
ATOM 3584 N N . GLY A 1 469 ? 28.473 33.347 -10.799 1.00 40.75 469 GLY A N 1
ATOM 3585 C CA . GLY A 1 469 ? 28.352 32.576 -9.567 1.00 40.75 469 GLY A CA 1
ATOM 3586 C C . GLY A 1 469 ? 26.981 31.936 -9.365 1.00 40.75 469 GLY A C 1
ATOM 3587 O O . GLY A 1 469 ? 25.948 32.544 -9.635 1.00 40.75 469 GLY A O 1
ATOM 3588 N N . ILE A 1 470 ? 26.996 30.723 -8.814 1.00 31.17 470 ILE A N 1
ATOM 3589 C CA . ILE A 1 470 ? 25.840 30.073 -8.201 1.00 31.17 470 ILE A CA 1
ATOM 3590 C C . ILE A 1 470 ? 26.325 29.438 -6.895 1.00 31.17 470 ILE A C 1
ATOM 3592 O O . ILE A 1 470 ? 27.328 28.725 -6.871 1.00 31.17 470 ILE A O 1
ATOM 3596 N N . ALA A 1 471 ? 25.628 29.766 -5.809 1.00 33.97 471 ALA A N 1
ATOM 3597 C CA . ALA A 1 471 ? 25.859 29.256 -4.467 1.00 33.97 471 ALA A CA 1
ATOM 3598 C C . ALA A 1 471 ? 25.802 27.720 -4.441 1.00 33.97 471 ALA A C 1
ATOM 3600 O O . ALA A 1 471 ? 24.861 27.114 -4.955 1.00 33.97 471 ALA A O 1
ATOM 3601 N N . GLY A 1 472 ? 26.826 27.102 -3.849 1.00 32.88 472 GLY A N 1
ATOM 3602 C CA . GLY A 1 472 ? 26.888 25.656 -3.656 1.00 32.88 472 GLY A CA 1
ATOM 3603 C C . GLY A 1 472 ? 25.864 25.171 -2.619 1.00 32.88 472 GLY A C 1
ATOM 3604 O O . GLY A 1 472 ? 25.519 25.924 -1.705 1.00 32.88 472 GLY A O 1
ATOM 3605 N N . PRO A 1 473 ? 25.368 23.929 -2.742 1.00 30.69 473 PRO A N 1
ATOM 3606 C CA . PRO A 1 473 ? 24.473 23.346 -1.753 1.00 30.69 473 PRO A CA 1
ATOM 3607 C C . PRO A 1 473 ? 25.196 23.080 -0.424 1.00 30.69 473 PRO A C 1
ATOM 3609 O O . PRO A 1 473 ? 26.394 22.798 -0.383 1.00 30.69 473 PRO A O 1
ATOM 3612 N N . SER A 1 474 ? 24.423 23.188 0.657 1.00 35.47 474 SER A N 1
ATOM 3613 C CA . SER A 1 474 ? 24.818 22.930 2.043 1.00 35.47 474 SER A CA 1
ATOM 3614 C C . SER A 1 474 ? 25.366 21.510 2.244 1.00 35.47 474 SER A C 1
ATOM 3616 O O . SER A 1 474 ? 24.888 20.546 1.644 1.00 35.47 474 SER A O 1
ATOM 3618 N N . VAL A 1 475 ? 26.334 21.399 3.158 1.00 36.03 475 VAL A N 1
ATOM 3619 C CA . VAL A 1 475 ? 27.029 20.179 3.609 1.00 36.03 475 VAL A CA 1
ATOM 3620 C C . VAL A 1 475 ? 26.062 19.109 4.164 1.00 36.03 475 VAL A C 1
ATOM 3622 O O . VAL A 1 475 ? 26.411 17.931 4.215 1.00 36.03 475 VAL A O 1
ATOM 3625 N N . ASP A 1 476 ? 24.819 19.474 4.488 1.00 33.00 476 ASP A N 1
ATOM 3626 C CA . ASP A 1 476 ? 23.831 18.566 5.085 1.00 33.00 476 ASP A CA 1
ATOM 3627 C C . ASP A 1 476 ? 23.149 17.602 4.086 1.00 33.00 476 ASP A C 1
ATOM 3629 O O . ASP A 1 476 ? 22.691 16.530 4.486 1.00 33.00 476 ASP A O 1
ATOM 3633 N N . ASP A 1 477 ? 23.146 17.897 2.778 1.00 34.28 477 ASP A N 1
ATOM 3634 C CA . ASP A 1 477 ? 22.528 17.020 1.759 1.00 34.28 477 ASP A CA 1
ATOM 3635 C C . ASP A 1 477 ? 23.426 15.836 1.333 1.00 34.28 477 ASP A C 1
ATOM 3637 O O . ASP A 1 477 ? 22.951 14.857 0.745 1.00 34.28 477 ASP A O 1
ATOM 3641 N N . ALA A 1 478 ? 24.719 15.866 1.673 1.00 32.44 478 ALA A N 1
ATOM 3642 C CA . ALA A 1 478 ? 25.660 14.779 1.384 1.00 32.44 478 ALA A CA 1
ATOM 3643 C C . ALA A 1 478 ? 25.478 13.569 2.327 1.00 32.44 478 ALA A C 1
ATOM 3645 O O . ALA A 1 478 ? 25.638 12.418 1.908 1.00 32.44 478 ALA A O 1
ATOM 3646 N N . LEU A 1 479 ? 25.023 13.804 3.562 1.00 32.25 479 LEU A N 1
ATOM 3647 C CA . LEU A 1 479 ? 24.934 12.798 4.632 1.00 32.25 479 LEU A CA 1
ATOM 3648 C C . LEU A 1 479 ? 23.792 11.774 4.443 1.00 32.25 479 LEU A C 1
ATOM 3650 O O . LEU A 1 479 ? 23.820 10.684 5.018 1.00 32.25 479 LEU A O 1
ATOM 3654 N N . ALA A 1 480 ? 22.795 12.060 3.596 1.00 34.25 480 ALA A N 1
ATOM 3655 C CA . ALA A 1 480 ? 21.681 11.140 3.322 1.00 34.25 480 ALA A CA 1
ATOM 3656 C C . ALA A 1 480 ? 21.994 10.080 2.238 1.00 34.25 480 ALA A C 1
ATOM 3658 O O . ALA A 1 480 ? 21.309 9.056 2.152 1.00 34.25 480 ALA A O 1
ATOM 3659 N N . SER A 1 481 ? 23.043 10.284 1.429 1.00 41.84 481 SER A N 1
ATOM 3660 C CA . SER A 1 481 ? 23.517 9.337 0.398 1.00 41.84 481 SER A CA 1
ATOM 3661 C C . SER A 1 481 ? 24.471 8.270 0.964 1.00 41.84 481 SER A C 1
ATOM 3663 O O . SER A 1 481 ? 24.523 7.144 0.451 1.00 41.84 481 SER A O 1
ATOM 3665 N N . GLU A 1 482 ? 25.171 8.591 2.057 1.00 38.34 482 GLU A N 1
ATOM 3666 C CA . GLU A 1 482 ? 26.250 7.790 2.659 1.00 38.34 482 GLU A CA 1
ATOM 3667 C C . GLU A 1 482 ? 25.816 6.408 3.173 1.00 38.34 482 GLU A C 1
ATOM 3669 O O . GLU A 1 482 ? 26.622 5.482 3.243 1.00 38.34 482 GLU A O 1
ATOM 3674 N N . ARG A 1 483 ? 24.529 6.209 3.487 1.00 45.03 483 ARG A N 1
ATOM 3675 C CA . ARG A 1 483 ? 24.041 4.935 4.052 1.00 45.03 483 ARG A CA 1
ATOM 3676 C C . ARG A 1 483 ? 23.655 3.876 3.016 1.00 45.03 483 ARG A C 1
ATOM 3678 O O . ARG A 1 483 ? 23.399 2.739 3.393 1.00 45.03 483 ARG A O 1
ATOM 3685 N N . SER A 1 484 ? 23.605 4.198 1.722 1.00 58.03 484 SER A N 1
ATOM 3686 C CA . SER A 1 484 ? 22.946 3.316 0.740 1.00 58.03 484 SER A CA 1
ATOM 3687 C C . SER A 1 484 ? 23.838 2.235 0.112 1.00 58.03 484 SER A C 1
ATOM 3689 O O . SER A 1 484 ? 23.336 1.155 -0.195 1.00 58.03 484 SER A O 1
ATOM 3691 N N . ALA A 1 485 ? 25.142 2.476 -0.063 1.00 52.81 485 ALA A N 1
ATOM 3692 C CA . ALA A 1 485 ? 26.039 1.540 -0.754 1.00 52.81 485 ALA A CA 1
ATOM 3693 C C . ALA A 1 485 ? 26.608 0.467 0.189 1.00 52.81 485 ALA A C 1
ATOM 3695 O O . ALA A 1 485 ? 26.462 -0.728 -0.080 1.00 52.81 485 ALA A O 1
ATOM 3696 N N . GLY A 1 486 ? 27.155 0.875 1.341 1.00 54.22 486 GLY A N 1
ATOM 3697 C CA . GLY A 1 486 ? 27.699 -0.051 2.343 1.00 54.22 486 GLY A CA 1
ATOM 3698 C C . GLY A 1 486 ? 26.653 -1.028 2.890 1.00 54.22 486 GLY A C 1
ATOM 3699 O O . GLY A 1 486 ? 26.921 -2.219 3.039 1.00 54.22 486 GLY A O 1
ATOM 3700 N N . GLN A 1 487 ? 25.418 -0.557 3.081 1.00 58.16 487 GLN A N 1
ATOM 3701 C CA . GLN A 1 487 ? 24.301 -1.387 3.534 1.00 58.16 487 GLN A CA 1
ATOM 3702 C C . GLN A 1 487 ? 23.867 -2.398 2.456 1.00 58.16 487 GLN A C 1
ATOM 3704 O O . GLN A 1 487 ? 23.502 -3.529 2.777 1.00 58.16 487 GLN A O 1
ATOM 3709 N N . LEU A 1 488 ? 23.978 -2.045 1.167 1.00 55.19 488 LEU A N 1
ATOM 3710 C CA . LEU A 1 488 ? 23.720 -2.964 0.056 1.00 55.19 488 LEU A CA 1
ATOM 3711 C C . LEU A 1 488 ? 24.785 -4.065 -0.025 1.00 55.19 488 LEU A C 1
ATOM 3713 O O . LEU A 1 488 ? 24.433 -5.231 -0.189 1.00 55.19 488 LEU A O 1
ATOM 3717 N N . VAL A 1 489 ? 26.065 -3.716 0.134 1.00 57.31 489 VAL A N 1
ATOM 3718 C CA . VAL A 1 489 ? 27.179 -4.681 0.155 1.00 57.31 489 VAL A CA 1
ATOM 3719 C C . VAL A 1 489 ? 27.040 -5.640 1.341 1.00 57.31 489 VAL A C 1
ATOM 3721 O O . VAL A 1 489 ? 27.156 -6.851 1.165 1.00 57.31 489 VAL A O 1
ATOM 3724 N N . GLU A 1 490 ? 26.680 -5.137 2.525 1.00 58.22 490 GLU A N 1
ATOM 3725 C CA . GLU A 1 490 ? 26.400 -5.961 3.708 1.00 58.22 490 GLU A CA 1
ATOM 3726 C C . GLU A 1 490 ? 25.201 -6.903 3.484 1.00 58.22 490 GLU A C 1
ATOM 3728 O O . GLU A 1 490 ? 25.234 -8.083 3.849 1.00 58.22 490 GLU A O 1
ATOM 3733 N N . MET A 1 491 ? 24.140 -6.417 2.835 1.00 54.72 491 MET A N 1
ATOM 3734 C CA . MET A 1 491 ? 22.966 -7.222 2.487 1.00 54.72 491 MET A CA 1
ATOM 3735 C C . MET A 1 491 ? 23.262 -8.281 1.413 1.00 54.72 491 MET A C 1
ATOM 3737 O O . MET A 1 491 ? 22.683 -9.371 1.475 1.00 54.72 491 MET A O 1
ATOM 3741 N N . VAL A 1 492 ? 24.160 -8.001 0.461 1.00 53.12 492 VAL A N 1
ATOM 3742 C CA . VAL A 1 492 ? 24.648 -8.968 -0.541 1.00 53.12 492 VAL A CA 1
ATOM 3743 C C . VAL A 1 492 ? 25.541 -10.021 0.118 1.00 53.12 492 VAL A C 1
ATOM 3745 O O . VAL A 1 492 ? 25.282 -11.212 -0.053 1.00 53.12 492 VAL A O 1
ATOM 3748 N N . ALA A 1 493 ? 26.508 -9.611 0.945 1.00 53.81 493 ALA A N 1
ATOM 3749 C CA . ALA A 1 493 ? 27.399 -10.514 1.677 1.00 53.81 493 ALA A CA 1
ATOM 3750 C C . ALA A 1 493 ? 26.629 -11.466 2.611 1.00 53.81 493 ALA A C 1
ATOM 3752 O O . ALA A 1 493 ? 26.987 -12.631 2.762 1.00 53.81 493 ALA A O 1
ATOM 3753 N N . ARG A 1 494 ? 25.515 -11.001 3.192 1.00 58.44 494 ARG A N 1
ATOM 3754 C CA . ARG A 1 494 ? 24.618 -11.810 4.038 1.00 58.44 494 ARG A CA 1
ATOM 3755 C C . ARG A 1 494 ? 23.559 -12.600 3.259 1.00 58.44 494 ARG A C 1
ATOM 3757 O O . ARG A 1 494 ? 22.681 -13.202 3.879 1.00 58.44 494 ARG A O 1
ATOM 3764 N N . GLY A 1 495 ? 23.580 -12.576 1.923 1.00 47.06 495 GLY A N 1
ATOM 3765 C CA . GLY A 1 495 ? 22.623 -13.296 1.075 1.00 47.06 495 GLY A CA 1
ATOM 3766 C C . GLY A 1 495 ? 21.162 -12.847 1.235 1.00 47.06 495 GLY A C 1
ATOM 3767 O O . GLY A 1 495 ? 20.242 -13.626 0.975 1.00 47.06 495 GLY A O 1
ATOM 3768 N N . ARG A 1 496 ? 20.918 -11.612 1.699 1.00 53.31 496 ARG A N 1
ATOM 3769 C CA . ARG A 1 496 ? 19.575 -11.102 2.042 1.00 53.31 496 ARG A CA 1
ATOM 3770 C C . ARG A 1 496 ? 18.830 -10.464 0.867 1.00 53.31 496 ARG A C 1
ATOM 3772 O O . ARG A 1 496 ? 17.620 -10.276 0.967 1.00 53.31 496 ARG A O 1
ATOM 3779 N N . ILE A 1 497 ? 19.498 -10.183 -0.253 1.00 52.41 497 ILE A N 1
ATOM 3780 C CA . ILE A 1 497 ? 18.848 -9.657 -1.465 1.00 52.41 497 ILE A CA 1
ATOM 3781 C C . ILE A 1 497 ? 18.436 -10.823 -2.371 1.00 52.41 497 ILE A C 1
ATOM 3783 O O . ILE A 1 497 ? 19.274 -11.465 -3.001 1.00 52.41 497 ILE A O 1
ATOM 3787 N N . LYS A 1 498 ? 17.129 -11.109 -2.422 1.00 46.47 498 LYS A N 1
ATOM 3788 C CA . LYS A 1 498 ? 16.551 -12.215 -3.211 1.00 46.47 498 LYS A CA 1
ATOM 3789 C C . LYS A 1 498 ? 16.052 -11.799 -4.602 1.00 46.47 498 LYS A C 1
ATOM 3791 O O . LYS A 1 498 ? 15.841 -12.679 -5.435 1.00 46.47 498 LYS A O 1
ATOM 3796 N N . ASP A 1 499 ? 15.935 -10.497 -4.876 1.00 44.84 499 ASP A N 1
ATOM 3797 C CA . ASP A 1 499 ? 15.531 -9.956 -6.180 1.00 44.84 499 ASP A CA 1
ATOM 3798 C C . ASP A 1 499 ? 16.636 -9.098 -6.805 1.00 44.84 499 ASP A C 1
ATOM 3800 O O . ASP A 1 499 ? 17.025 -8.057 -6.283 1.00 44.84 499 ASP A O 1
ATOM 3804 N N . ARG A 1 500 ? 17.140 -9.548 -7.959 1.00 49.12 500 ARG A N 1
ATOM 3805 C CA . ARG A 1 500 ? 18.164 -8.852 -8.758 1.00 49.12 500 ARG A CA 1
ATOM 3806 C C . ARG A 1 500 ? 17.598 -7.729 -9.636 1.00 49.12 500 ARG A C 1
ATOM 3808 O O . ARG A 1 500 ? 18.378 -6.982 -10.218 1.00 49.12 500 ARG A O 1
ATOM 3815 N N . ASP A 1 501 ? 16.275 -7.594 -9.710 1.00 46.53 501 ASP A N 1
ATOM 3816 C CA . ASP A 1 501 ? 15.588 -6.701 -10.655 1.00 46.53 501 ASP A CA 1
ATOM 3817 C C . ASP A 1 501 ? 15.342 -5.279 -10.101 1.00 46.53 501 ASP A C 1
ATOM 3819 O O . ASP A 1 501 ? 14.768 -4.441 -10.788 1.00 46.53 501 ASP A O 1
ATOM 3823 N N . VAL A 1 502 ? 15.810 -4.982 -8.881 1.00 55.38 502 VAL A N 1
ATOM 3824 C CA . VAL A 1 502 ? 15.687 -3.654 -8.235 1.00 55.38 502 VAL A CA 1
ATOM 3825 C C . VAL A 1 502 ? 17.019 -2.882 -8.230 1.00 55.38 502 VAL A C 1
ATOM 3827 O O . VAL A 1 502 ? 17.071 -1.724 -7.831 1.00 55.38 502 VAL A O 1
ATOM 3830 N N . VAL A 1 503 ? 18.111 -3.499 -8.695 1.00 68.94 503 VAL A N 1
ATOM 3831 C CA . VAL A 1 503 ? 19.458 -2.917 -8.630 1.00 68.94 503 VAL A CA 1
ATOM 3832 C C . VAL A 1 503 ? 19.782 -2.203 -9.944 1.00 68.94 503 VAL A C 1
ATOM 3834 O O . VAL A 1 503 ? 19.788 -2.823 -11.014 1.00 68.94 503 VAL A O 1
ATOM 3837 N N . THR A 1 504 ? 20.064 -0.899 -9.885 1.00 82.94 504 THR A N 1
ATOM 3838 C CA . THR A 1 504 ? 20.428 -0.120 -11.079 1.00 82.94 504 THR A CA 1
ATOM 3839 C C . THR A 1 504 ? 21.712 -0.665 -11.717 1.00 82.94 504 THR A C 1
ATOM 3841 O O . THR A 1 504 ? 22.501 -1.375 -11.087 1.00 82.94 504 THR A O 1
ATOM 3844 N N . THR A 1 505 ? 21.949 -0.370 -12.998 1.00 76.81 505 THR A N 1
ATOM 3845 C CA . THR A 1 505 ? 23.205 -0.754 -13.674 1.00 76.81 505 THR A CA 1
ATOM 3846 C C . THR A 1 505 ? 24.427 -0.195 -12.940 1.00 76.81 505 THR A C 1
ATOM 3848 O O . THR A 1 505 ? 25.410 -0.910 -12.765 1.00 76.81 505 THR A O 1
ATOM 3851 N N . GLN A 1 506 ? 24.323 1.029 -12.415 1.00 83.06 506 GLN A N 1
ATOM 3852 C CA . GLN A 1 506 ? 25.363 1.660 -11.601 1.00 83.06 506 GLN A CA 1
ATOM 3853 C C . GLN A 1 506 ? 25.597 0.915 -10.280 1.00 83.06 506 GLN A C 1
ATOM 3855 O O . GLN A 1 506 ? 26.731 0.585 -9.958 1.00 83.06 506 GLN A O 1
ATOM 3860 N N . GLN A 1 507 ? 24.538 0.548 -9.553 1.00 83.62 507 GLN A N 1
ATOM 3861 C CA . GLN A 1 507 ? 24.676 -0.233 -8.319 1.00 83.62 507 GLN A CA 1
ATOM 3862 C C . GLN A 1 507 ? 25.284 -1.622 -8.578 1.00 83.62 507 GLN A C 1
ATOM 3864 O O . GLN A 1 507 ? 26.072 -2.111 -7.775 1.00 83.62 507 GLN A O 1
ATOM 3869 N N . ARG A 1 508 ? 24.976 -2.257 -9.719 1.00 84.44 508 ARG A N 1
ATOM 3870 C CA . ARG A 1 508 ? 25.620 -3.519 -10.125 1.00 84.44 508 ARG A CA 1
ATOM 3871 C C . ARG A 1 508 ? 27.108 -3.343 -10.418 1.00 84.44 508 ARG A C 1
ATOM 3873 O O . ARG A 1 508 ? 27.890 -4.210 -10.039 1.00 84.44 508 ARG A O 1
ATOM 3880 N N . ARG A 1 509 ? 27.492 -2.233 -11.055 1.00 89.25 509 ARG A N 1
ATOM 3881 C CA . ARG A 1 509 ? 28.899 -1.869 -11.268 1.00 89.25 509 ARG A CA 1
ATOM 3882 C C . ARG A 1 509 ? 29.618 -1.670 -9.932 1.00 89.25 509 ARG A C 1
ATOM 3884 O O . ARG A 1 509 ? 30.669 -2.266 -9.740 1.00 89.25 509 ARG A O 1
ATOM 3891 N N . HIS A 1 510 ? 29.020 -0.928 -8.995 1.00 90.50 510 HIS A N 1
ATOM 3892 C CA . HIS A 1 510 ? 29.573 -0.709 -7.650 1.00 90.50 510 HIS A CA 1
ATOM 3893 C C . HIS A 1 510 ? 29.780 -2.015 -6.890 1.00 90.50 510 HIS A C 1
ATOM 3895 O O . HIS A 1 510 ? 30.875 -2.266 -6.398 1.00 90.50 510 HIS A O 1
ATOM 3901 N N . VAL A 1 511 ? 28.772 -2.892 -6.859 1.00 91.69 511 VAL A N 1
ATOM 3902 C CA . VAL A 1 511 ? 28.907 -4.213 -6.223 1.00 91.69 511 VAL A CA 1
ATOM 3903 C C . VAL A 1 511 ? 30.034 -5.024 -6.871 1.00 91.69 511 VAL A C 1
ATOM 3905 O O . VAL A 1 511 ? 30.838 -5.613 -6.155 1.00 91.69 511 VAL A O 1
ATOM 3908 N N . GLY A 1 512 ? 30.148 -5.012 -8.204 1.00 92.00 512 GLY A N 1
ATOM 3909 C CA . GLY A 1 512 ? 31.232 -5.699 -8.911 1.00 92.00 512 GLY A CA 1
ATOM 3910 C C . GLY A 1 512 ? 32.627 -5.157 -8.578 1.00 92.00 512 GLY A C 1
ATOM 3911 O O . GLY A 1 512 ? 33.561 -5.942 -8.419 1.00 92.00 512 GLY A O 1
ATOM 3912 N N . LEU A 1 513 ? 32.770 -3.837 -8.422 1.00 93.12 513 LEU A N 1
ATOM 3913 C CA . LEU A 1 513 ? 34.027 -3.202 -8.013 1.00 93.12 513 LEU A CA 1
ATOM 3914 C C . LEU A 1 513 ? 34.413 -3.585 -6.577 1.00 93.12 513 LEU A C 1
ATOM 3916 O O . LEU A 1 513 ? 35.560 -3.965 -6.349 1.00 93.12 513 LEU A O 1
ATOM 3920 N N . TYR A 1 514 ? 33.464 -3.601 -5.632 1.00 94.69 514 TYR A N 1
ATOM 3921 C CA . TYR A 1 514 ? 33.730 -4.090 -4.272 1.00 94.69 514 TYR A CA 1
ATOM 3922 C C . TYR A 1 514 ? 34.094 -5.574 -4.235 1.00 94.69 514 TYR A C 1
ATOM 3924 O O . TYR A 1 514 ? 35.032 -5.953 -3.537 1.00 94.69 514 TYR A O 1
ATOM 3932 N N . GLU A 1 515 ? 33.379 -6.426 -4.975 1.00 93.62 515 GLU A N 1
ATOM 3933 C CA . GLU A 1 515 ? 33.696 -7.856 -5.058 1.00 93.62 515 GLU A CA 1
ATOM 3934 C C . GLU A 1 515 ? 35.110 -8.075 -5.615 1.00 93.62 515 GLU A C 1
ATOM 3936 O O . GLU A 1 515 ? 35.864 -8.890 -5.079 1.00 93.62 515 GLU A O 1
ATOM 3941 N N . SER A 1 516 ? 35.490 -7.321 -6.653 1.00 93.88 516 SER A N 1
ATOM 3942 C CA . SER A 1 516 ? 36.838 -7.346 -7.228 1.00 93.88 516 SER A CA 1
ATOM 3943 C C . SER A 1 516 ? 37.893 -6.896 -6.214 1.00 93.88 516 SER A C 1
ATOM 3945 O O . SER A 1 516 ? 38.866 -7.618 -5.980 1.00 93.88 516 SER A O 1
ATOM 3947 N N . ALA A 1 517 ? 37.669 -5.755 -5.552 1.00 94.88 517 ALA A N 1
ATOM 3948 C CA . ALA A 1 517 ? 38.587 -5.196 -4.565 1.00 94.88 517 ALA A CA 1
ATOM 3949 C C . ALA A 1 517 ? 38.799 -6.150 -3.379 1.00 94.88 517 ALA A C 1
ATOM 3951 O O . ALA A 1 517 ? 39.934 -6.484 -3.046 1.00 94.88 517 ALA A O 1
ATOM 3952 N N . LEU A 1 518 ? 37.718 -6.679 -2.796 1.00 94.62 518 LEU A N 1
ATOM 3953 C CA . LEU A 1 518 ? 37.788 -7.630 -1.683 1.00 94.62 518 LEU A CA 1
ATOM 3954 C C . LEU A 1 518 ? 38.467 -8.940 -2.093 1.00 94.62 518 LEU A C 1
ATOM 3956 O O . LEU A 1 518 ? 39.294 -9.469 -1.352 1.00 94.62 518 LEU A O 1
ATOM 3960 N N . LYS A 1 519 ? 38.172 -9.466 -3.287 1.00 93.62 519 LYS A N 1
ATOM 3961 C CA . LYS A 1 519 ? 38.825 -10.683 -3.785 1.00 93.62 519 LYS A CA 1
ATOM 3962 C C . LYS A 1 519 ? 40.330 -10.481 -3.961 1.00 93.62 519 LYS A C 1
ATOM 3964 O O . LYS A 1 519 ? 41.103 -11.365 -3.588 1.00 93.62 519 LYS A O 1
ATOM 3969 N N . ALA A 1 520 ? 40.745 -9.336 -4.501 1.00 93.19 520 ALA A N 1
ATOM 3970 C CA . ALA A 1 520 ? 42.152 -8.974 -4.618 1.00 93.19 520 ALA A CA 1
ATOM 3971 C C . ALA A 1 520 ? 42.808 -8.823 -3.236 1.00 93.19 520 ALA A C 1
ATOM 3973 O O . ALA A 1 520 ? 43.885 -9.378 -3.019 1.00 93.19 520 ALA A O 1
ATOM 3974 N N . PHE A 1 521 ? 42.126 -8.173 -2.287 1.00 94.62 521 PHE A N 1
ATOM 3975 C CA . PHE A 1 521 ? 42.581 -8.010 -0.904 1.00 94.62 521 PHE A CA 1
ATOM 3976 C C . PHE A 1 521 ? 42.871 -9.357 -0.231 1.00 94.62 521 PHE A C 1
ATOM 3978 O O . PHE A 1 521 ? 43.988 -9.595 0.223 1.00 94.62 521 PHE A O 1
ATOM 3985 N N . PHE A 1 522 ? 41.906 -10.283 -0.242 1.00 91.31 522 PHE A N 1
ATOM 3986 C CA . PHE A 1 522 ? 42.065 -11.607 0.375 1.00 91.31 522 PHE A CA 1
ATOM 3987 C C . PHE A 1 522 ? 43.025 -12.532 -0.380 1.00 91.31 522 PHE A C 1
ATOM 3989 O O . PHE A 1 522 ? 43.544 -13.479 0.201 1.00 91.31 522 PHE A O 1
ATOM 3996 N N . SER A 1 523 ? 43.289 -12.257 -1.659 1.00 90.56 523 SER A N 1
ATOM 3997 C CA . SER A 1 523 ? 44.323 -12.960 -2.430 1.00 90.56 523 SER A CA 1
ATOM 3998 C C . SER A 1 523 ? 45.718 -12.354 -2.229 1.00 90.56 523 SER A C 1
ATOM 4000 O O . SER A 1 523 ? 46.666 -12.795 -2.876 1.00 90.56 523 SER A O 1
ATOM 4002 N N . GLY A 1 524 ? 45.845 -11.316 -1.392 1.00 92.38 524 GLY A N 1
ATOM 4003 C CA . GLY A 1 524 ? 47.105 -10.619 -1.145 1.00 92.38 524 GLY A CA 1
ATOM 4004 C C . GLY A 1 524 ? 47.588 -9.734 -2.288 1.00 92.38 524 GLY A C 1
ATOM 4005 O O . GLY A 1 524 ? 48.729 -9.277 -2.306 1.00 92.38 524 GLY A O 1
ATOM 4006 N N . LYS A 1 525 ? 46.727 -9.488 -3.274 1.00 95.12 525 LYS A N 1
ATOM 4007 C CA . LYS A 1 525 ? 47.021 -8.659 -4.436 1.00 95.12 525 LYS A CA 1
ATOM 4008 C C . LYS A 1 525 ? 46.677 -7.202 -4.144 1.00 95.12 525 LYS A C 1
ATOM 4010 O O . LYS A 1 525 ? 45.768 -6.623 -4.739 1.00 95.12 525 LYS A O 1
ATOM 4015 N N . TYR A 1 526 ? 47.398 -6.600 -3.203 1.00 94.38 526 TYR A N 1
ATOM 4016 C CA . TYR A 1 526 ? 47.033 -5.291 -2.654 1.00 94.38 526 TYR A CA 1
ATOM 4017 C C . TYR A 1 526 ? 47.028 -4.160 -3.694 1.00 94.38 526 TYR A C 1
ATOM 4019 O O . TYR A 1 526 ? 46.188 -3.275 -3.607 1.00 94.38 526 TYR A O 1
ATOM 4027 N N . SER A 1 527 ? 47.880 -4.208 -4.725 1.00 95.19 527 SER A N 1
ATOM 4028 C CA . SER A 1 527 ? 47.831 -3.232 -5.829 1.00 95.19 527 SER A CA 1
ATOM 4029 C C . SER A 1 527 ? 46.530 -3.313 -6.644 1.00 95.19 527 SER A C 1
ATOM 4031 O O . SER A 1 527 ? 45.955 -2.277 -6.955 1.00 95.19 527 SER A O 1
ATOM 4033 N N . GLU A 1 528 ? 46.043 -4.522 -6.959 1.00 94.44 528 GLU A N 1
ATOM 4034 C CA . GLU A 1 528 ? 44.769 -4.721 -7.682 1.00 94.44 528 GLU A CA 1
ATOM 4035 C C . GLU A 1 528 ? 43.567 -4.307 -6.810 1.00 94.44 528 GLU A C 1
ATOM 4037 O O . GLU A 1 528 ? 42.581 -3.763 -7.314 1.00 94.44 528 GLU A O 1
ATOM 4042 N N . CYS A 1 529 ? 43.667 -4.530 -5.493 1.00 96.38 529 CYS A N 1
ATOM 4043 C CA . CYS A 1 529 ? 42.678 -4.078 -4.517 1.00 96.38 529 CYS A CA 1
ATOM 4044 C C . CYS A 1 529 ? 42.583 -2.551 -4.469 1.00 96.38 529 CYS A C 1
ATOM 4046 O O . CYS A 1 529 ? 41.478 -2.023 -4.567 1.00 96.38 529 CYS A O 1
ATOM 4048 N N . ILE A 1 530 ? 43.721 -1.859 -4.322 1.00 95.94 530 ILE A N 1
ATOM 4049 C CA . ILE A 1 530 ? 43.780 -0.392 -4.258 1.00 95.94 530 ILE A CA 1
ATOM 4050 C C . ILE A 1 530 ? 43.176 0.203 -5.529 1.00 95.94 530 ILE A C 1
ATOM 4052 O O . ILE A 1 530 ? 42.231 0.969 -5.421 1.00 95.94 530 ILE A O 1
ATOM 4056 N N . ALA A 1 531 ? 43.605 -0.251 -6.711 1.00 96.25 531 ALA A N 1
ATOM 4057 C CA . ALA A 1 531 ? 43.071 0.248 -7.979 1.00 96.25 531 ALA A CA 1
ATOM 4058 C C . ALA A 1 531 ? 41.545 0.051 -8.101 1.00 96.25 531 ALA A C 1
ATOM 4060 O O . ALA A 1 531 ? 40.823 0.964 -8.488 1.00 96.25 531 ALA A O 1
ATOM 4061 N N . SER A 1 532 ? 41.027 -1.125 -7.723 1.00 94.25 532 SER A N 1
ATOM 4062 C CA . SER A 1 532 ? 39.578 -1.395 -7.767 1.00 94.25 532 SER A CA 1
ATOM 4063 C C . SER A 1 532 ? 38.784 -0.540 -6.767 1.00 94.25 532 SER A C 1
ATOM 4065 O O . SER A 1 532 ? 37.630 -0.207 -7.031 1.00 94.25 532 SER A O 1
ATOM 4067 N N . ALA A 1 533 ? 39.381 -0.211 -5.617 1.00 94.31 533 ALA A N 1
ATOM 4068 C CA . ALA A 1 533 ? 38.763 0.613 -4.584 1.00 94.31 533 ALA A CA 1
ATOM 4069 C C . ALA A 1 533 ? 38.867 2.119 -4.888 1.00 94.31 533 ALA A C 1
ATOM 4071 O O . ALA A 1 533 ? 37.918 2.844 -4.622 1.00 94.31 533 ALA A O 1
ATOM 4072 N N . GLU A 1 534 ? 39.948 2.591 -5.510 1.00 95.81 534 GLU A N 1
ATOM 4073 C CA . GLU A 1 534 ? 40.086 3.978 -5.983 1.00 95.81 534 GLU A CA 1
ATOM 4074 C C . GLU A 1 534 ? 39.048 4.311 -7.061 1.00 95.81 534 GLU A C 1
ATOM 4076 O O . GLU A 1 534 ? 38.424 5.364 -6.998 1.00 95.81 534 GLU A O 1
ATOM 4081 N N . MET A 1 535 ? 38.722 3.362 -7.949 1.00 93.00 535 MET A N 1
ATOM 4082 C CA . MET A 1 535 ? 37.611 3.525 -8.901 1.00 93.00 535 MET A CA 1
ATOM 4083 C C . MET A 1 535 ? 36.245 3.750 -8.226 1.00 93.00 535 MET A C 1
ATOM 4085 O O . MET A 1 535 ? 35.336 4.291 -8.854 1.00 93.00 535 MET A O 1
ATOM 4089 N N . LEU A 1 536 ? 36.062 3.305 -6.975 1.00 90.81 536 LEU A N 1
ATOM 4090 C CA . LEU A 1 536 ? 34.855 3.604 -6.194 1.00 90.81 536 LEU A CA 1
ATOM 4091 C C . LEU A 1 536 ? 34.907 5.017 -5.595 1.00 90.81 536 LEU A C 1
ATOM 4093 O O . LEU A 1 536 ? 33.853 5.639 -5.465 1.00 90.81 536 LEU A O 1
ATOM 4097 N N . LEU A 1 537 ? 36.108 5.514 -5.274 1.00 89.88 537 LEU A N 1
ATOM 4098 C CA . LEU A 1 537 ? 36.348 6.855 -4.730 1.00 89.88 537 LEU A CA 1
ATOM 4099 C C . LEU A 1 537 ? 36.186 7.956 -5.782 1.00 89.88 537 LEU A C 1
ATOM 4101 O O . LEU A 1 537 ? 35.625 9.006 -5.480 1.00 89.88 537 LEU A O 1
ATOM 4105 N N . ASP A 1 538 ? 36.601 7.689 -7.022 1.00 78.19 538 ASP A N 1
ATOM 4106 C CA . ASP A 1 538 ? 36.442 8.624 -8.144 1.00 78.19 538 ASP A CA 1
ATOM 4107 C C . ASP A 1 538 ? 34.967 8.902 -8.469 1.00 78.19 538 ASP A C 1
ATOM 4109 O O . ASP A 1 538 ? 34.615 9.966 -8.978 1.00 78.19 538 ASP A O 1
ATOM 4113 N N . GLU A 1 539 ? 34.079 7.947 -8.175 1.00 73.62 539 GLU A N 1
ATOM 4114 C CA . GLU A 1 539 ? 32.645 8.103 -8.416 1.00 73.62 539 GLU A CA 1
ATOM 4115 C C . GLU A 1 539 ? 31.895 8.699 -7.211 1.00 73.62 539 GLU A C 1
ATOM 4117 O O . GLU A 1 539 ? 30.877 9.369 -7.417 1.00 73.62 539 GLU A O 1
ATOM 4122 N N . LYS A 1 540 ? 32.345 8.446 -5.968 1.00 72.75 540 LYS A N 1
ATOM 4123 C CA . LYS A 1 540 ? 31.735 8.922 -4.708 1.00 72.75 540 LYS A CA 1
ATOM 4124 C C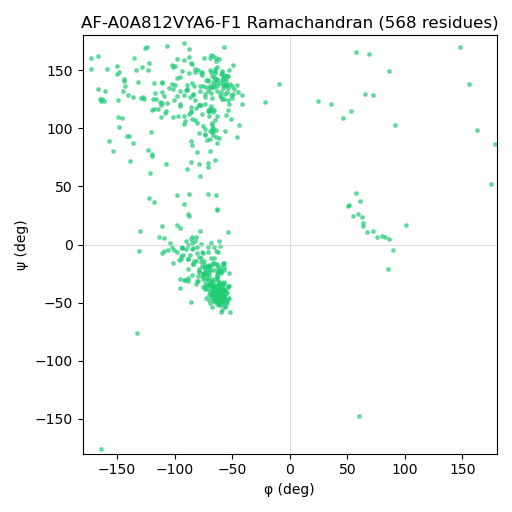 . LYS A 1 540 ? 32.740 8.905 -3.555 1.00 72.75 540 LYS A C 1
ATOM 4126 O O . LYS A 1 540 ? 33.560 8.002 -3.482 1.00 72.75 540 LYS A O 1
ATOM 4131 N N . ASP A 1 541 ? 32.576 9.796 -2.575 1.00 83.44 541 ASP A N 1
ATOM 4132 C CA . ASP A 1 541 ? 33.378 9.800 -1.340 1.00 83.44 541 ASP A CA 1
ATOM 4133 C C . ASP A 1 541 ? 33.033 8.624 -0.396 1.00 83.44 541 ASP A C 1
ATOM 4135 O O . ASP A 1 541 ? 32.445 8.780 0.672 1.00 83.44 541 ASP A O 1
ATOM 4139 N N . ASP A 1 542 ? 33.329 7.401 -0.828 1.00 89.12 542 ASP A N 1
ATOM 4140 C CA . ASP A 1 542 ? 32.879 6.178 -0.177 1.00 89.12 542 ASP A CA 1
ATOM 4141 C C . ASP A 1 542 ? 33.810 5.751 0.973 1.00 89.12 542 ASP A C 1
ATOM 4143 O O . ASP A 1 542 ? 34.926 5.264 0.778 1.00 89.12 542 ASP A O 1
ATOM 4147 N N . VAL A 1 543 ? 33.329 5.920 2.209 1.00 89.50 543 VAL A N 1
ATOM 4148 C CA . VAL A 1 543 ? 34.084 5.613 3.438 1.00 89.50 543 VAL A CA 1
ATOM 4149 C C . VAL A 1 543 ? 34.579 4.152 3.495 1.00 89.50 543 VAL A C 1
ATOM 4151 O O . VAL A 1 543 ? 35.741 3.944 3.861 1.00 89.50 543 VAL A O 1
ATOM 4154 N N . PRO A 1 544 ? 33.779 3.121 3.143 1.00 91.19 544 PRO A N 1
ATOM 4155 C CA . PRO A 1 544 ? 34.279 1.748 3.037 1.00 91.19 544 PRO A CA 1
ATOM 4156 C C . PRO A 1 544 ? 35.446 1.573 2.055 1.00 91.19 544 PRO A C 1
ATOM 4158 O O . PRO A 1 544 ? 36.423 0.903 2.397 1.00 91.19 544 PRO A O 1
ATOM 4161 N N . ALA A 1 545 ? 35.378 2.175 0.866 1.00 94.38 545 ALA A N 1
ATOM 4162 C CA . ALA A 1 545 ? 36.443 2.103 -0.128 1.00 94.38 545 ALA A CA 1
ATOM 4163 C C . ALA A 1 545 ? 37.727 2.784 0.373 1.00 94.38 545 ALA A C 1
ATOM 4165 O O . ALA A 1 545 ? 38.798 2.189 0.257 1.00 94.38 545 ALA A O 1
ATOM 4166 N N . LYS A 1 546 ? 37.630 3.948 1.041 1.00 95.38 546 LYS A N 1
ATOM 4167 C CA . LYS A 1 546 ? 38.788 4.618 1.674 1.00 95.38 546 LYS A CA 1
ATOM 4168 C C . LYS A 1 546 ? 39.487 3.711 2.681 1.00 95.38 546 LYS A C 1
ATOM 4170 O O . LYS A 1 546 ? 40.698 3.516 2.612 1.00 95.38 546 LYS A O 1
ATOM 4175 N N . ARG A 1 547 ? 38.713 3.090 3.579 1.00 94.44 547 ARG A N 1
ATOM 4176 C CA . ARG A 1 547 ? 39.250 2.156 4.584 1.00 94.44 547 ARG A CA 1
ATOM 4177 C C . ARG A 1 547 ? 39.941 0.958 3.938 1.00 94.44 547 ARG A C 1
ATOM 4179 O O . ARG A 1 547 ? 40.970 0.506 4.438 1.00 94.44 547 ARG A O 1
ATOM 4186 N N . LEU A 1 548 ? 39.392 0.449 2.834 1.00 94.31 548 LEU A N 1
ATOM 4187 C CA . LEU A 1 548 ? 39.977 -0.668 2.099 1.00 94.31 548 LEU A CA 1
ATOM 4188 C C . LEU A 1 548 ? 41.299 -0.273 1.419 1.00 94.31 548 LEU A C 1
ATOM 4190 O O . LEU A 1 548 ? 42.262 -1.036 1.501 1.00 94.31 548 LEU A O 1
ATOM 4194 N N . VAL A 1 549 ? 41.378 0.924 0.822 1.00 96.25 549 VAL A N 1
ATOM 4195 C CA . VAL A 1 549 ? 42.620 1.487 0.257 1.00 96.25 549 VAL A CA 1
ATOM 4196 C C . VAL A 1 549 ? 43.687 1.651 1.341 1.00 96.25 549 VAL A C 1
ATOM 4198 O O . VAL A 1 549 ? 44.805 1.165 1.176 1.00 96.25 549 VAL A O 1
ATOM 4201 N N . GLU A 1 550 ? 43.346 2.251 2.484 1.00 95.56 550 GLU A N 1
ATOM 4202 C CA . GLU A 1 550 ? 44.273 2.437 3.609 1.00 95.56 550 GLU A CA 1
ATOM 4203 C C . GLU A 1 550 ? 44.773 1.105 4.186 1.00 95.56 550 GLU A C 1
ATOM 4205 O O . GLU A 1 550 ? 45.961 0.939 4.479 1.00 95.56 550 GLU A O 1
ATOM 4210 N N . ALA A 1 551 ? 43.876 0.129 4.358 1.00 93.81 551 ALA A N 1
ATOM 4211 C CA . ALA A 1 551 ? 44.234 -1.201 4.840 1.00 93.81 551 ALA A CA 1
ATOM 4212 C C . ALA A 1 551 ? 45.166 -1.926 3.857 1.00 93.81 551 ALA A C 1
ATOM 4214 O O . ALA A 1 551 ? 46.210 -2.442 4.261 1.00 93.81 551 ALA A O 1
ATOM 4215 N N . ALA A 1 552 ? 44.828 -1.922 2.564 1.00 94.44 552 ALA A N 1
ATOM 4216 C CA . ALA A 1 552 ? 45.638 -2.545 1.523 1.00 94.44 552 ALA A CA 1
ATOM 4217 C C . ALA A 1 552 ? 47.003 -1.855 1.373 1.00 94.44 552 ALA A C 1
ATOM 4219 O O . ALA A 1 552 ? 48.018 -2.534 1.219 1.00 94.44 552 ALA A O 1
ATOM 4220 N N . GLY A 1 553 ? 47.049 -0.523 1.479 1.00 95.25 553 GLY A N 1
ATOM 4221 C CA . GLY A 1 553 ? 48.277 0.270 1.437 1.00 95.25 553 GLY A CA 1
ATOM 4222 C C . GLY A 1 553 ? 49.230 -0.063 2.584 1.00 95.25 553 GLY A C 1
ATOM 4223 O O . GLY A 1 553 ? 50.417 -0.293 2.344 1.00 95.25 553 GLY A O 1
ATOM 4224 N N . ARG A 1 554 ? 48.713 -0.187 3.815 1.00 94.31 554 ARG A N 1
ATOM 4225 C CA . ARG A 1 554 ? 49.513 -0.605 4.981 1.00 94.31 554 ARG A CA 1
ATOM 4226 C C . ARG A 1 554 ? 50.099 -2.005 4.806 1.00 94.31 554 ARG A C 1
ATOM 4228 O O . ARG A 1 554 ? 51.293 -2.187 5.029 1.00 94.31 554 ARG A O 1
ATOM 4235 N N . LEU A 1 555 ? 49.293 -2.974 4.368 1.00 91.81 555 LEU A N 1
ATOM 4236 C CA . LEU A 1 555 ? 49.760 -4.350 4.153 1.00 91.81 555 LEU A CA 1
ATOM 4237 C C . LEU A 1 555 ? 50.788 -4.437 3.017 1.00 91.81 555 LEU A C 1
ATOM 4239 O O . LEU A 1 555 ? 51.817 -5.097 3.162 1.00 91.81 555 LEU A O 1
ATOM 4243 N N . LYS A 1 556 ? 50.565 -3.699 1.923 1.00 93.75 556 LYS A N 1
ATOM 4244 C CA . LYS A 1 556 ? 51.519 -3.580 0.814 1.00 93.75 556 LYS A CA 1
ATOM 4245 C C . LYS A 1 556 ? 52.863 -3.009 1.275 1.00 93.75 556 LYS A C 1
ATOM 4247 O O . LYS A 1 556 ? 53.899 -3.547 0.898 1.00 93.75 556 LYS A O 1
ATOM 4252 N N . ALA A 1 557 ? 52.854 -1.961 2.101 1.00 92.12 557 ALA A N 1
ATOM 4253 C CA . ALA A 1 557 ? 54.070 -1.336 2.626 1.00 92.12 557 ALA A CA 1
ATOM 4254 C C . ALA A 1 557 ? 54.844 -2.245 3.596 1.00 92.12 557 ALA A C 1
ATOM 4256 O O . ALA A 1 557 ? 56.069 -2.192 3.647 1.00 92.12 557 ALA A O 1
ATOM 4257 N N . GLN A 1 558 ? 54.143 -3.106 4.337 1.00 91.56 558 GLN A N 1
ATOM 4258 C CA . GLN A 1 558 ? 54.755 -4.063 5.264 1.00 91.56 558 GLN A CA 1
ATOM 4259 C C . GLN A 1 558 ? 55.411 -5.265 4.566 1.00 91.56 558 GLN A C 1
ATOM 4261 O O . GLN A 1 558 ? 56.047 -6.070 5.241 1.00 91.56 558 GLN A O 1
ATOM 4266 N N . GLY A 1 559 ? 55.242 -5.425 3.245 1.00 87.62 559 GLY A N 1
ATOM 4267 C CA . GLY A 1 559 ? 55.771 -6.576 2.506 1.00 87.62 559 GLY A CA 1
ATOM 4268 C C . GLY A 1 559 ? 55.242 -7.918 3.025 1.00 87.62 559 GLY A C 1
ATOM 4269 O O . GLY A 1 559 ? 55.930 -8.931 2.922 1.00 87.62 559 GLY A O 1
ATOM 4270 N N . THR A 1 560 ? 54.052 -7.927 3.638 1.00 69.44 560 THR A N 1
ATOM 4271 C CA . THR A 1 560 ? 53.512 -9.113 4.310 1.00 69.44 560 THR A CA 1
ATOM 4272 C C . THR A 1 560 ? 53.185 -10.209 3.298 1.00 69.44 560 THR A C 1
ATOM 4274 O O . THR A 1 560 ? 52.437 -9.989 2.344 1.00 69.44 560 THR A O 1
ATOM 4277 N N . ASP A 1 561 ? 53.736 -11.406 3.527 1.00 64.69 561 ASP A N 1
ATOM 4278 C CA . ASP A 1 561 ? 53.426 -12.603 2.743 1.00 64.69 561 ASP A CA 1
ATOM 4279 C C . ASP A 1 561 ? 51.914 -12.891 2.840 1.00 64.69 561 ASP A C 1
ATOM 4281 O O . ASP A 1 561 ? 51.369 -13.011 3.945 1.00 64.69 561 ASP A O 1
ATOM 4285 N N . PRO A 1 562 ? 51.212 -13.012 1.702 1.00 58.91 562 PRO A N 1
ATOM 4286 C CA . PRO A 1 562 ? 49.759 -13.137 1.652 1.00 58.91 562 PRO A CA 1
ATOM 4287 C C . PRO A 1 562 ? 49.187 -14.406 2.298 1.00 58.91 562 PRO A C 1
ATOM 4289 O O . PRO A 1 562 ? 47.969 -14.552 2.397 1.00 58.91 562 PRO A O 1
ATOM 4292 N N . ARG A 1 563 ? 50.023 -15.345 2.753 1.00 60.22 563 ARG A N 1
ATOM 4293 C CA . ARG A 1 563 ? 49.555 -16.653 3.232 1.00 60.22 563 ARG A CA 1
ATOM 4294 C C . ARG A 1 563 ? 48.968 -16.671 4.645 1.00 60.22 563 ARG A C 1
ATOM 4296 O O . ARG A 1 563 ? 48.360 -17.685 4.986 1.00 60.22 563 ARG A O 1
ATOM 4303 N N . ARG A 1 564 ? 49.090 -15.610 5.460 1.00 57.53 564 ARG A N 1
ATOM 4304 C CA . ARG A 1 564 ? 48.424 -15.516 6.785 1.00 57.53 564 ARG A CA 1
ATOM 4305 C C . ARG A 1 564 ? 48.155 -14.070 7.244 1.00 57.53 564 ARG A C 1
ATOM 4307 O O . ARG A 1 564 ? 48.884 -13.567 8.097 1.00 57.53 564 ARG A O 1
ATOM 4314 N N . PRO A 1 565 ? 47.095 -13.395 6.770 1.00 53.81 565 PRO A N 1
ATOM 4315 C CA . PRO A 1 565 ? 46.629 -12.187 7.440 1.00 53.81 565 PRO A CA 1
ATOM 4316 C C . PRO A 1 565 ? 46.032 -12.549 8.812 1.00 53.81 565 PRO A C 1
ATOM 4318 O O . PRO A 1 565 ? 45.204 -13.455 8.927 1.00 53.81 565 PRO A O 1
ATOM 4321 N N . ASN A 1 566 ? 46.450 -11.846 9.868 1.00 55.22 566 ASN A N 1
ATOM 4322 C CA . ASN A 1 566 ? 45.813 -11.927 11.182 1.00 55.22 566 ASN A CA 1
ATOM 4323 C C . ASN A 1 566 ? 44.454 -11.211 11.106 1.00 55.22 566 ASN A C 1
ATOM 4325 O O . ASN A 1 566 ? 44.363 -10.003 11.314 1.00 55.22 566 ASN A O 1
ATOM 4329 N N . LEU A 1 567 ? 43.412 -11.969 10.749 1.00 55.31 567 LEU A N 1
ATOM 4330 C CA . LEU A 1 567 ? 42.042 -11.490 10.505 1.00 55.31 567 LEU A CA 1
ATOM 4331 C C . LEU A 1 567 ? 41.409 -10.767 11.703 1.00 55.31 567 LEU A C 1
ATOM 4333 O O . LEU A 1 567 ? 40.411 -10.086 11.534 1.00 55.31 567 LEU A O 1
ATOM 4337 N N . THR A 1 568 ? 41.976 -10.910 12.898 1.00 45.78 568 THR A N 1
ATOM 4338 C CA . THR A 1 568 ? 41.449 -10.329 14.140 1.00 45.78 568 THR A CA 1
ATOM 4339 C C . THR A 1 568 ? 41.729 -8.827 14.286 1.00 45.78 568 THR A C 1
ATOM 4341 O O . THR A 1 568 ? 41.136 -8.189 15.148 1.00 45.78 568 THR A O 1
ATOM 4344 N N . ALA A 1 569 ? 42.647 -8.266 13.489 1.00 44.62 569 ALA A N 1
ATOM 4345 C CA . ALA A 1 569 ? 43.020 -6.846 13.529 1.00 44.62 569 ALA A CA 1
ATOM 4346 C C . ALA A 1 569 ? 42.362 -5.987 12.421 1.00 44.62 569 ALA A C 1
ATOM 4348 O O . ALA A 1 569 ? 42.566 -4.773 12.400 1.00 44.62 569 ALA A O 1
ATOM 4349 N N . LEU A 1 570 ? 41.617 -6.617 11.504 1.00 46.16 570 LEU A N 1
ATOM 4350 C CA . LEU A 1 570 ? 40.892 -6.030 10.365 1.00 46.16 570 LEU A CA 1
ATOM 4351 C C . LEU A 1 570 ? 39.390 -5.998 10.656 1.00 46.16 570 LEU A C 1
ATOM 4353 O O . LEU A 1 570 ? 38.732 -5.055 10.161 1.00 46.16 570 LEU A O 1
#